Protein 8OFT (pdb70)

Organism: NCBI:txid46933

B-factor: mean 41.92, std 16.45, range [19.13, 120.32]

InterPro domains:
  IPR000931 Adenovirus fibre protein [PR00307] (8-18)
  IPR000931 Adenovirus fibre protein [PR00307] (24-36)
  IPR000931 Adenovirus fibre protein [PR00307] (58-72)
  IPR000931 Adenovirus fibre protein [PR00307] (106-116)
  IPR000931 Adenovirus fibre protein [PR00307] (188-199)
  IPR000931 Adenovirus fibre protein [PR00307] (206-220)
  IPR000931 Adenovirus fibre protein [PR00307] (285-297)
  IPR000939 Adenoviral fibre protein, repeat/shaft region [PF00608] (34-73)
  IPR000939 Adenoviral fibre protein, repeat/shaft region [PF00608] (80-117)
  IPR000978 Adenoviral fibre protein, knob [PF00541] (180-376)
  IPR008982 Adenovirus pIV-like, attachment domain [G3DSA:2.60.90.10] (175-376)
  IPR008982 Adenovirus pIV-like, attachment domain [SSF49835] (185-376)
  IPR009013 Attachment protein shaft domain superfamily [SSF51225] (46-117)

Structure (mmCIF, N/CA/C/O backbone):
data_8OFT
#
_entry.id   8OFT
#
_cell.length_a   66.946
_cell.length_b   93.648
_cell.length_c   94.840
_cell.angle_alpha   90.00
_cell.angle_beta   98.45
_cell.angle_gamma   90.00
#
_symmetry.space_group_name_H-M   'C 1 2 1'
#
loop_
_entity.id
_entity.type
_entity.pdbx_description
1 polymer Fiber
2 water water
#
loop_
_atom_site.group_PDB
_atom_site.id
_atom_site.type_symbol
_atom_site.label_atom_id
_atom_site.label_alt_id
_atom_site.label_comp_id
_atom_site.label_asym_id
_atom_site.label_entity_id
_atom_site.label_seq_id
_atom_site.pdbx_PDB_ins_code
_atom_site.Cartn_x
_atom_site.Cartn_y
_atom_site.Cartn_z
_atom_site.occupancy
_atom_site.B_iso_or_equiv
_atom_site.auth_seq_id
_atom_site.auth_comp_id
_atom_site.auth_asym_id
_atom_site.auth_atom_id
_atom_site.pdbx_PDB_model_num
ATOM 1 N N . HIS A 1 1 ? 21.723 0.379 -4.609 1.00 91.80 183 HIS A N 1
ATOM 2 C CA . HIS A 1 1 ? 20.700 1.417 -4.925 1.00 93.61 183 HIS A CA 1
ATOM 3 C C . HIS A 1 1 ? 21.073 2.728 -4.211 1.00 92.84 183 HIS A C 1
ATOM 4 O O . HIS A 1 1 ? 22.043 3.381 -4.674 1.00 97.59 183 HIS A O 1
ATOM 11 N N . ASP A 1 2 ? 20.389 3.065 -3.104 1.00 85.23 184 ASP A N 1
ATOM 12 C CA . ASP A 1 2 ? 20.256 4.461 -2.596 1.00 81.16 184 ASP A CA 1
ATOM 13 C C . ASP A 1 2 ? 19.032 4.541 -1.671 1.00 76.26 184 ASP A C 1
ATOM 14 O O . ASP A 1 2 ? 17.939 4.088 -2.090 1.00 75.38 184 ASP A O 1
ATOM 19 N N . ASP A 1 3 ? 19.210 5.101 -0.466 1.00 70.37 185 ASP A N 1
ATOM 20 C CA . ASP A 1 3 ? 18.241 4.989 0.656 1.00 64.48 185 ASP A CA 1
ATOM 21 C C . ASP A 1 3 ? 18.184 6.323 1.429 1.00 61.65 185 ASP A C 1
ATOM 22 O O . ASP A 1 3 ? 19.046 6.545 2.337 1.00 55.58 185 ASP A O 1
ATOM 27 N N . ARG A 1 4 ? 17.162 7.148 1.158 1.00 60.88 186 ARG A N 1
ATOM 28 C CA . ARG A 1 4 ? 16.986 8.483 1.810 1.00 59.89 186 ARG A CA 1
ATOM 29 C C . ARG A 1 4 ? 16.140 8.354 3.090 1.00 54.66 186 ARG A C 1
ATOM 30 O O . ARG A 1 4 ? 15.818 9.404 3.692 1.00 51.38 186 ARG A O 1
ATOM 38 N N . ARG A 1 5 ? 15.887 7.114 3.529 1.00 50.82 187 ARG A N 1
ATOM 39 C CA . ARG A 1 5 ? 15.211 6.778 4.805 1.00 49.21 187 ARG A CA 1
ATOM 40 C C . ARG A 1 5 ? 16.266 6.483 5.886 1.00 43.22 187 ARG A C 1
ATOM 41 O O . ARG A 1 5 ? 15.868 6.341 7.033 1.00 36.59 187 ARG A O 1
ATOM 49 N N . THR A 1 6 ? 17.556 6.422 5.510 1.00 41.15 188 THR A N 1
ATOM 50 C CA . THR A 1 6 ? 18.704 6.284 6.441 1.00 40.02 188 THR A CA 1
ATOM 51 C C . THR A 1 6 ? 19.742 7.389 6.215 1.00 37.77 188 THR A C 1
ATOM 52 O O . THR A 1 6 ? 20.335 7.449 5.116 1.00 38.99 188 THR A O 1
ATOM 56 N N . LEU A 1 7 ? 20.018 8.157 7.261 1.00 34.22 189 LEU A N 1
ATOM 57 C CA . LEU A 1 7 ? 21.131 9.121 7.337 1.00 34.74 189 LEU A CA 1
ATOM 58 C C . LEU A 1 7 ? 22.126 8.591 8.358 1.00 32.67 189 LEU A C 1
ATOM 59 O O . LEU A 1 7 ? 21.728 8.433 9.543 1.00 31.28 189 LEU A O 1
ATOM 64 N N . TRP A 1 8 ? 23.342 8.253 7.947 1.00 32.13 190 TRP A N 1
ATOM 65 C CA . TRP A 1 8 ? 24.283 7.583 8.880 1.00 31.38 190 TRP A CA 1
ATOM 66 C C . TRP A 1 8 ? 25.740 8.004 8.659 1.00 32.93 190 TRP A C 1
ATOM 67 O O . TRP A 1 8 ? 26.051 8.630 7.644 1.00 34.10 190 TRP A O 1
ATOM 78 N N . THR A 1 9 ? 26.582 7.744 9.650 1.00 33.28 191 THR A N 1
ATOM 79 C CA . THR A 1 9 ? 28.038 7.598 9.485 1.00 36.36 191 THR A CA 1
ATOM 80 C C . THR A 1 9 ? 28.081 6.457 8.498 1.00 38.75 191 THR A C 1
ATOM 81 O O . THR A 1 9 ? 27.043 6.116 8.022 1.00 47.27 191 THR A O 1
ATOM 85 N N . THR A 1 10 ? 29.078 5.682 8.379 1.00 39.60 192 THR A N 1
ATOM 86 C CA . THR A 1 10 ? 28.715 4.346 7.815 1.00 37.74 192 THR A CA 1
ATOM 87 C C . THR A 1 10 ? 28.486 3.440 9.020 1.00 34.72 192 THR A C 1
ATOM 88 O O . THR A 1 10 ? 28.636 3.917 10.146 1.00 31.68 192 THR A O 1
ATOM 92 N N . PRO A 1 11 ? 28.130 2.138 8.865 1.00 34.33 193 PRO A N 1
ATOM 93 C CA . PRO A 1 11 ? 28.135 1.213 10.012 1.00 33.18 193 PRO A CA 1
ATOM 94 C C . PRO A 1 11 ? 29.543 0.850 10.518 1.00 33.61 193 PRO A C 1
ATOM 95 O O . PRO A 1 11 ? 29.673 0.410 11.643 1.00 32.89 193 PRO A O 1
ATOM 99 N N . ASP A 1 12 ? 30.571 1.090 9.703 1.00 34.89 194 ASP A N 1
ATOM 100 C CA . ASP A 1 12 ? 31.977 0.751 10.040 1.00 36.86 194 ASP A CA 1
ATOM 101 C C . ASP A 1 12 ? 32.878 1.926 9.690 1.00 36.65 194 ASP A C 1
ATOM 102 O O . ASP A 1 12 ? 33.723 1.807 8.826 1.00 38.84 194 ASP A O 1
ATOM 107 N N . PRO A 1 13 ? 32.717 3.101 10.329 1.00 35.91 195 PRO A N 1
ATOM 108 C CA . PRO A 1 13 ? 33.399 4.316 9.880 1.00 36.73 195 PRO A CA 1
ATOM 109 C C . PRO A 1 13 ? 34.906 4.274 10.150 1.00 38.41 195 PRO A C 1
ATOM 110 O O . PRO A 1 13 ? 35.310 3.643 11.091 1.00 35.77 195 PRO A O 1
ATOM 114 N N . SER A 1 14 ? 35.673 4.958 9.297 1.00 41.63 196 SER A N 1
ATOM 115 C CA . SER A 1 14 ? 37.053 5.427 9.575 1.00 44.06 196 SER A CA 1
ATOM 116 C C . SER A 1 14 ? 36.986 6.477 10.659 1.00 42.87 196 SER A C 1
ATOM 117 O O . SER A 1 14 ? 35.919 7.024 10.907 1.00 42.64 196 SER A O 1
ATOM 120 N N . PRO A 1 15 ? 38.101 6.805 11.338 1.00 44.57 197 PRO A N 1
ATOM 121 C CA . PRO A 1 15 ? 38.042 7.817 12.390 1.00 43.44 197 PRO A CA 1
ATOM 122 C C . PRO A 1 15 ? 37.393 9.065 11.765 1.00 44.05 197 PRO A C 1
ATOM 123 O O . PRO A 1 15 ? 37.820 9.484 10.689 1.00 44.64 197 PRO A O 1
ATOM 127 N N . ASN A 1 16 ? 36.313 9.553 12.377 1.00 43.10 198 ASN A N 1
ATOM 128 C CA . ASN A 1 16 ? 35.370 10.517 11.745 1.00 43.64 198 ASN A CA 1
ATOM 129 C C . ASN A 1 16 ? 34.925 11.570 12.752 1.00 43.52 198 ASN A C 1
ATOM 130 O O . ASN A 1 16 ? 33.954 12.271 12.470 1.00 43.15 198 ASN A O 1
ATOM 135 N N . CYS A 1 17 ? 35.583 11.653 13.894 1.00 45.03 199 CYS A N 1
ATOM 136 C CA . CYS A 1 17 ? 35.087 12.415 15.056 1.00 44.89 199 CYS A CA 1
ATOM 137 C C . CYS A 1 17 ? 36.269 12.941 15.859 1.00 46.77 199 CYS A C 1
ATOM 138 O O . CYS A 1 17 ? 37.177 12.160 16.158 1.00 47.97 199 CYS A O 1
ATOM 141 N N . THR A 1 18 ? 36.240 14.240 16.159 1.00 49.17 200 THR A N 1
ATOM 142 C CA . THR A 1 18 ? 37.259 14.971 16.946 1.00 51.83 200 THR A CA 1
ATOM 143 C C . THR A 1 18 ? 36.684 15.253 18.344 1.00 51.96 200 THR A C 1
ATOM 144 O O . THR A 1 18 ? 35.753 16.059 18.444 1.00 51.10 200 THR A O 1
ATOM 148 N N . ILE A 1 19 ? 37.211 14.600 19.377 1.00 52.09 201 ILE A N 1
ATOM 149 C CA . ILE A 1 19 ? 36.923 14.933 20.800 1.00 53.79 201 ILE A CA 1
ATOM 150 C C . ILE A 1 19 ? 38.039 15.837 21.329 1.00 59.43 201 ILE A C 1
ATOM 151 O O . ILE A 1 19 ? 37.734 16.985 21.698 1.00 61.76 201 ILE A O 1
ATOM 156 N N . ASP A 1 20 ? 39.283 15.361 21.319 1.00 62.69 202 ASP A N 1
ATOM 157 C CA . ASP A 1 20 ? 40.450 16.176 21.749 1.00 68.03 202 ASP A CA 1
ATOM 158 C C . ASP A 1 20 ? 41.254 16.515 20.501 1.00 69.11 202 ASP A C 1
ATOM 159 O O . ASP A 1 20 ? 41.136 17.660 20.033 1.00 69.81 202 ASP A O 1
ATOM 164 N N . GLU A 1 21 ? 41.917 15.524 19.906 1.00 70.77 203 GLU A N 1
ATOM 165 C CA . GLU A 1 21 ? 42.746 15.722 18.685 1.00 73.20 203 GLU A CA 1
ATOM 166 C C . GLU A 1 21 ? 41.977 15.248 17.448 1.00 68.53 203 GLU A C 1
ATOM 167 O O . GLU A 1 21 ? 40.965 14.508 17.603 1.00 64.74 203 GLU A O 1
ATOM 173 N N . GLU A 1 22 ? 42.411 15.748 16.284 1.00 67.13 204 GLU A N 1
ATOM 174 C CA . GLU A 1 22 ? 41.860 15.472 14.933 1.00 65.56 204 GLU A CA 1
ATOM 175 C C . GLU A 1 22 ? 41.524 13.977 14.810 1.00 60.42 204 GLU A C 1
ATOM 176 O O . GLU A 1 22 ? 42.460 13.163 14.915 1.00 58.53 204 GLU A O 1
ATOM 182 N N . ARG A 1 23 ? 40.249 13.640 14.576 1.00 55.68 205 ARG A N 1
ATOM 183 C CA . ARG A 1 23 ? 39.815 12.273 14.181 1.00 53.28 205 ARG A CA 1
ATOM 184 C C . ARG A 1 23 ? 40.346 11.243 15.186 1.00 50.94 205 ARG A C 1
ATOM 185 O O . ARG A 1 23 ? 40.889 10.215 14.745 1.00 51.34 205 ARG A O 1
ATOM 193 N N . ASP A 1 24 ? 40.185 11.514 16.484 1.00 49.23 206 ASP A N 1
ATOM 194 C CA . ASP A 1 24 ? 40.667 10.618 17.568 1.00 48.63 206 ASP A CA 1
ATOM 195 C C . ASP A 1 24 ? 39.601 9.574 17.908 1.00 44.54 206 ASP A C 1
ATOM 196 O O . ASP A 1 24 ? 39.897 8.701 18.725 1.00 42.94 206 ASP A O 1
ATOM 201 N N . SER A 1 25 ? 38.416 9.644 17.295 1.00 43.33 207 SER A N 1
ATOM 202 C CA . SER A 1 25 ? 37.295 8.739 17.629 1.00 40.13 207 SER A CA 1
ATOM 203 C C . SER A 1 25 ? 36.528 8.294 16.385 1.00 39.02 207 SER A C 1
ATOM 204 O O . SER A 1 25 ? 36.585 8.969 15.335 1.00 41.77 207 SER A O 1
ATOM 207 N N . LYS A 1 26 ? 35.820 7.188 16.532 1.00 37.51 208 LYS A N 1
ATOM 208 C CA . LYS A 1 26 ? 34.865 6.659 15.539 1.00 36.16 208 LYS A CA 1
ATOM 209 C C . LYS A 1 26 ? 33.467 6.765 16.132 1.00 34.95 208 LYS A C 1
ATOM 210 O O . LYS A 1 26 ? 33.169 5.978 17.062 1.00 36.13 208 LYS A O 1
ATOM 216 N N . LEU A 1 27 ? 32.651 7.693 15.639 1.00 33.41 209 LEU A N 1
ATOM 217 C CA . LEU A 1 27 ? 31.219 7.747 16.022 1.00 31.34 209 LEU A CA 1
ATOM 218 C C . LEU A 1 27 ? 30.443 6.912 15.013 1.00 32.07 209 LEU A C 1
ATOM 219 O O . LEU A 1 27 ? 30.566 7.191 13.792 1.00 33.30 209 LEU A O 1
ATOM 224 N N . THR A 1 28 ? 29.736 5.877 15.477 1.00 32.01 210 THR A N 1
ATOM 225 C CA . THR A 1 28 ? 28.753 5.157 14.638 1.00 31.74 210 THR A CA 1
ATOM 226 C C . THR A 1 28 ? 27.369 5.657 15.020 1.00 31.82 210 THR A C 1
ATOM 227 O O . THR A 1 28 ? 26.906 5.366 16.158 1.00 31.95 210 THR A O 1
ATOM 231 N N . LEU A 1 29 ? 26.753 6.425 14.124 1.00 32.25 211 LEU A N 1
ATOM 232 C CA . LEU A 1 29 ? 25.413 7.005 14.340 1.00 29.42 211 LEU A CA 1
ATOM 233 C C . LEU A 1 29 ? 24.540 6.693 13.132 1.00 30.04 211 LEU A C 1
ATOM 234 O O . LEU A 1 29 ? 24.928 7.033 11.993 1.00 28.90 211 LEU A O 1
ATOM 239 N N . VAL A 1 30 ? 23.396 6.061 13.384 1.00 28.35 212 VAL A N 1
ATOM 240 C CA . VAL A 1 30 ? 22.411 5.716 12.347 1.00 29.39 212 VAL A CA 1
ATOM 241 C C . VAL A 1 30 ? 21.092 6.370 12.732 1.00 29.69 212 VAL A C 1
ATOM 242 O O . VAL A 1 30 ? 20.619 6.106 13.852 1.00 26.90 212 VAL A O 1
ATOM 246 N N . LEU A 1 31 ? 20.565 7.221 11.854 1.00 30.29 213 LEU A N 1
ATOM 247 C CA . LEU A 1 31 ? 19.206 7.799 11.969 1.00 30.98 213 LEU A CA 1
ATOM 248 C C . LEU A 1 31 ? 18.321 7.158 10.895 1.00 31.54 213 LEU A C 1
ATOM 249 O O . LEU A 1 31 ? 18.688 7.228 9.705 1.00 31.51 213 LEU A O 1
ATOM 254 N N . THR A 1 32 ? 17.266 6.451 11.293 1.00 30.54 214 THR A N 1
ATOM 255 C CA . THR A 1 32 ? 16.298 5.907 10.336 1.00 33.06 214 THR A CA 1
ATOM 256 C C . THR A 1 32 ? 14.941 6.550 10.577 1.00 32.98 214 THR A C 1
ATOM 257 O O . THR A 1 32 ? 14.452 6.629 11.750 1.00 31.78 214 THR A O 1
ATOM 261 N N . LYS A 1 33 ? 14.401 7.104 9.500 1.00 35.13 215 LYS A N 1
ATOM 262 C CA . LYS A 1 33 ? 13.094 7.785 9.520 1.00 36.77 215 LYS A CA 1
ATOM 263 C C . LYS A 1 33 ? 11.993 6.722 9.581 1.00 38.09 215 LYS A C 1
ATOM 264 O O . LYS A 1 33 ? 11.896 5.915 8.645 1.00 38.68 215 LYS A O 1
ATOM 270 N N A CYS A 1 34 ? 11.236 6.680 10.688 0.50 37.89 216 CYS A N 1
ATOM 271 N N B CYS A 1 34 ? 11.232 6.716 10.674 0.50 36.83 216 CYS A N 1
ATOM 272 C CA A CYS A 1 34 ? 9.912 5.994 10.801 0.50 40.07 216 CYS A CA 1
ATOM 273 C CA B CYS A 1 34 ? 9.930 6.019 10.818 0.50 38.19 216 CYS A CA 1
ATOM 274 C C A CYS A 1 34 ? 8.833 7.076 10.931 0.50 39.58 216 CYS A C 1
ATOM 275 C C B CYS A 1 34 ? 8.832 7.080 10.933 0.50 38.59 216 CYS A C 1
ATOM 276 O O A CYS A 1 34 ? 8.391 7.364 12.058 0.50 39.72 216 CYS A O 1
ATOM 277 O O B CYS A 1 34 ? 8.385 7.366 12.058 0.50 38.74 216 CYS A O 1
ATOM 282 N N . GLY A 1 35 ? 8.534 7.733 9.816 1.00 39.92 217 GLY A N 1
ATOM 283 C CA . GLY A 1 35 ? 7.564 8.833 9.717 1.00 40.87 217 GLY A CA 1
ATOM 284 C C . GLY A 1 35 ? 7.914 10.000 10.613 1.00 39.33 217 GLY A C 1
ATOM 285 O O . GLY A 1 35 ? 8.943 10.639 10.424 1.00 40.16 217 GLY A O 1
ATOM 286 N N . SER A 1 36 ? 7.054 10.281 11.572 1.00 39.64 218 SER A N 1
ATOM 287 C CA . SER A 1 36 ? 7.141 11.471 12.441 1.00 39.19 218 SER A CA 1
ATOM 288 C C . SER A 1 36 ? 8.230 11.273 13.517 1.00 34.66 218 SER A C 1
ATOM 289 O O . SER A 1 36 ? 8.528 12.250 14.211 1.00 35.41 218 SER A O 1
ATOM 292 N N . GLN A 1 37 ? 8.824 10.085 13.643 1.00 32.60 219 GLN A N 1
ATOM 293 C CA . GLN A 1 37 ? 9.978 9.855 14.569 1.00 31.22 219 GLN A CA 1
ATOM 294 C C . GLN A 1 37 ? 11.210 9.376 13.798 1.00 30.80 219 GLN A C 1
ATOM 295 O O . GLN A 1 37 ? 11.067 8.609 12.808 1.00 33.79 219 GLN A O 1
ATOM 301 N N . ILE A 1 38 ? 12.370 9.801 14.258 1.00 28.97 220 ILE A N 1
ATOM 302 C CA . ILE A 1 38 ? 13.688 9.232 13.896 1.00 28.73 220 ILE A CA 1
ATOM 303 C C . ILE A 1 38 ? 14.057 8.214 14.971 1.00 27.34 220 ILE A C 1
ATOM 304 O O . ILE A 1 38 ? 14.071 8.584 16.155 1.00 26.75 220 ILE A O 1
ATOM 309 N N . LEU A 1 39 ? 14.333 6.985 14.550 1.00 28.19 221 LEU A N 1
ATOM 310 C CA . LEU A 1 39 ? 14.958 5.920 15.362 1.00 26.64 221 LEU A CA 1
ATOM 311 C C . LEU A 1 39 ? 16.481 6.050 15.242 1.00 26.96 221 LEU A C 1
ATOM 312 O O . LEU A 1 39 ? 16.978 5.948 14.125 1.00 27.68 221 LEU A O 1
ATOM 317 N N . ALA A 1 40 ? 17.134 6.396 16.337 1.00 25.31 222 ALA A N 1
ATOM 318 C CA . ALA A 1 40 ? 18.553 6.740 16.404 1.00 27.86 222 ALA A CA 1
ATOM 319 C C . ALA A 1 40 ? 19.294 5.642 17.160 1.00 28.52 222 ALA A C 1
ATOM 320 O O . ALA A 1 40 ? 18.770 5.145 18.194 1.00 26.10 222 ALA A O 1
ATOM 322 N N . ASN A 1 41 ? 20.503 5.333 16.696 1.00 28.67 223 ASN A N 1
ATOM 323 C CA . ASN A 1 41 ? 21.384 4.324 17.318 1.00 26.55 223 ASN A CA 1
ATOM 324 C C . ASN A 1 41 ? 22.809 4.886 17.297 1.00 25.36 223 ASN A C 1
ATOM 325 O O . ASN A 1 41 ? 23.291 5.268 16.216 1.00 23.45 223 ASN A O 1
ATOM 330 N N . VAL A 1 42 ? 23.468 4.878 18.438 1.00 24.59 224 VAL A N 1
ATOM 331 C CA . VAL A 1 42 ? 24.762 5.562 18.592 1.00 26.57 224 VAL A CA 1
ATOM 332 C C . VAL A 1 42 ? 25.704 4.726 19.460 1.00 27.85 224 VAL A C 1
ATOM 333 O O . VAL A 1 42 ? 25.247 4.183 20.526 1.00 27.55 224 VAL A O 1
ATOM 337 N N . SER A 1 43 ? 26.977 4.697 19.044 1.00 26.39 225 SER A N 1
ATOM 338 C CA . SER A 1 43 ? 28.101 4.096 19.783 1.00 26.90 225 SER A CA 1
ATOM 339 C C . SER A 1 43 ? 29.336 4.919 19.454 1.00 26.79 225 SER A C 1
ATOM 340 O O . SER A 1 43 ? 29.356 5.573 18.376 1.00 25.76 225 SER A O 1
ATOM 343 N N . LEU A 1 44 ? 30.285 4.954 20.371 1.00 26.77 226 LEU A N 1
ATOM 344 C CA . LEU A 1 44 ? 31.495 5.787 20.248 1.00 27.90 226 LEU A CA 1
ATOM 345 C C . LEU A 1 44 ? 32.707 5.005 20.731 1.00 28.47 226 LEU A C 1
ATOM 346 O O . LEU A 1 44 ? 32.723 4.558 21.899 1.00 27.67 226 LEU A O 1
ATOM 351 N N . LEU A 1 45 ? 33.671 4.840 19.832 1.00 29.98 227 LEU A N 1
ATOM 352 C CA . LEU A 1 45 ? 34.992 4.272 20.125 1.00 31.52 227 LEU A CA 1
ATOM 353 C C . LEU A 1 45 ? 36.033 5.371 19.954 1.00 32.77 227 LEU A C 1
ATOM 354 O O . LEU A 1 45 ? 36.113 5.946 18.852 1.00 33.32 227 LEU A O 1
ATOM 359 N N . VAL A 1 46 ? 36.773 5.660 21.013 1.00 33.93 228 VAL A N 1
ATOM 360 C CA . VAL A 1 46 ? 37.922 6.611 20.973 1.00 35.40 228 VAL A CA 1
ATOM 361 C C . VAL A 1 46 ? 39.203 5.816 20.696 1.00 37.52 228 VAL A C 1
ATOM 362 O O . VAL A 1 46 ? 39.525 4.921 21.489 1.00 37.03 228 VAL A O 1
ATOM 366 N N . VAL A 1 47 ? 39.830 6.076 19.547 1.00 38.61 229 VAL A N 1
ATOM 367 C CA . VAL A 1 47 ? 40.911 5.234 18.984 1.00 42.81 229 VAL A CA 1
ATOM 368 C C . VAL A 1 47 ? 42.274 5.797 19.416 1.00 45.59 229 VAL A C 1
ATOM 369 O O . VAL A 1 47 ? 43.197 4.991 19.522 1.00 47.97 229 VAL A O 1
ATOM 373 N N . LYS A 1 48 ? 42.400 7.111 19.649 1.00 46.48 230 LYS A N 1
ATOM 374 C CA . LYS A 1 48 ? 43.689 7.703 20.095 1.00 50.11 230 LYS A CA 1
ATOM 375 C C . LYS A 1 48 ? 43.452 8.893 21.035 1.00 49.43 230 LYS A C 1
ATOM 376 O O . LYS A 1 48 ? 42.290 9.300 21.224 1.00 47.32 230 LYS A O 1
ATOM 382 N N . GLY A 1 49 ? 44.538 9.403 21.626 1.00 51.48 231 GLY A N 1
ATOM 383 C CA . GLY A 1 49 ? 44.512 10.518 22.580 1.00 51.22 231 GLY A CA 1
ATOM 384 C C . GLY A 1 49 ? 44.013 10.080 23.939 1.00 49.22 231 GLY A C 1
ATOM 385 O O . GLY A 1 49 ? 43.802 8.881 24.165 1.00 46.80 231 GLY A O 1
ATOM 386 N N . LYS A 1 50 ? 43.832 11.053 24.811 1.00 51.31 232 LYS A N 1
ATOM 387 C CA . LYS A 1 50 ? 43.556 10.916 26.263 1.00 52.27 232 LYS A CA 1
ATOM 388 C C . LYS A 1 50 ? 42.475 9.857 26.494 1.00 50.07 232 LYS A C 1
ATOM 389 O O . LYS A 1 50 ? 42.685 9.011 27.350 1.00 50.82 232 LYS A O 1
ATOM 395 N N . PHE A 1 51 ? 41.394 9.861 25.716 1.00 46.51 233 PHE A N 1
ATOM 396 C CA . PHE A 1 51 ? 40.191 9.056 26.002 1.00 43.28 233 PHE A CA 1
ATOM 397 C C . PHE A 1 51 ? 40.286 7.675 25.335 1.00 42.11 233 PHE A C 1
ATOM 398 O O . PHE A 1 51 ? 39.393 6.837 25.586 1.00 40.68 233 PHE A O 1
ATOM 406 N N . SER A 1 52 ? 41.358 7.400 24.581 1.00 41.70 234 SER A N 1
ATOM 407 C CA . SER A 1 52 ? 41.702 6.023 24.130 1.00 40.51 234 SER A CA 1
ATOM 408 C C . SER A 1 52 ? 42.268 5.215 25.308 1.00 40.54 234 SER A C 1
ATOM 409 O O . SER A 1 52 ? 42.309 3.994 25.211 1.00 38.29 234 SER A O 1
ATOM 412 N N . ASN A 1 53 ? 42.681 5.883 26.386 1.00 42.06 235 ASN A N 1
ATOM 413 C CA . ASN A 1 53 ? 43.229 5.210 27.589 1.00 44.64 235 ASN A CA 1
ATOM 414 C C . ASN A 1 53 ? 42.945 6.097 28.798 1.00 44.96 235 ASN A C 1
ATOM 415 O O . ASN A 1 53 ? 43.885 6.773 29.285 1.00 47.37 235 ASN A O 1
ATOM 420 N N . ILE A 1 54 ? 41.696 6.115 29.240 1.00 42.83 236 ILE A N 1
ATOM 4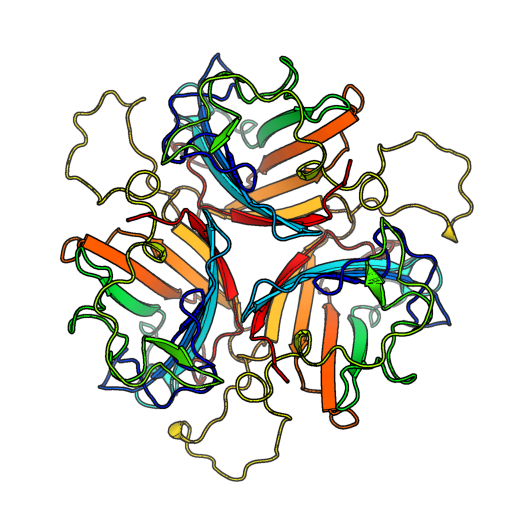21 C CA . ILE A 1 54 ? 41.266 6.944 30.387 1.00 43.47 236 ILE A CA 1
ATOM 422 C C . ILE A 1 54 ? 42.010 6.448 31.617 1.00 45.69 236 ILE A C 1
ATOM 423 O O . ILE A 1 54 ? 42.045 5.223 31.832 1.00 46.24 236 ILE A O 1
ATOM 428 N N . ASN A 1 55 ? 42.564 7.365 32.398 1.00 47.77 237 ASN A N 1
ATOM 429 C CA . ASN A 1 55 ? 43.149 7.045 33.721 1.00 50.39 237 ASN A CA 1
ATOM 430 C C . ASN A 1 55 ? 42.849 8.189 34.691 1.00 51.06 237 ASN A C 1
ATOM 431 O O . ASN A 1 55 ? 43.448 9.262 34.567 1.00 52.05 237 ASN A O 1
ATOM 436 N N . ASN A 1 56 ? 41.902 7.957 35.588 1.00 50.03 238 ASN A N 1
ATOM 437 C CA . ASN A 1 56 ? 41.403 8.968 36.542 1.00 50.72 238 ASN A CA 1
ATOM 438 C C . ASN A 1 56 ? 42.217 8.906 37.844 1.00 54.75 238 ASN A C 1
ATOM 439 O O . ASN A 1 56 ? 41.919 9.709 38.754 1.00 57.56 238 ASN A O 1
ATOM 444 N N . ASN A 1 57 ? 43.225 8.032 37.943 1.00 56.00 239 ASN A N 1
ATOM 445 C CA . ASN A 1 57 ? 44.272 8.152 38.997 1.00 59.22 239 ASN A CA 1
ATOM 446 C C . ASN A 1 57 ? 45.224 9.269 38.579 1.00 59.90 239 ASN A C 1
ATOM 447 O O . ASN A 1 57 ? 45.467 10.163 39.384 1.00 60.26 239 ASN A O 1
ATOM 452 N N . THR A 1 58 ? 45.678 9.246 37.326 1.00 58.93 240 THR A N 1
ATOM 453 C CA . THR A 1 58 ? 46.618 10.249 36.771 1.00 60.72 240 THR A CA 1
ATOM 454 C C . THR A 1 58 ? 45.844 11.515 36.393 1.00 58.58 240 THR A C 1
ATOM 455 O O . THR A 1 58 ? 46.360 12.573 36.627 1.00 60.63 240 THR A O 1
ATOM 459 N N . ASN A 1 59 ? 44.626 11.395 35.872 1.00 55.90 241 ASN A N 1
ATOM 460 C CA . ASN A 1 59 ? 43.824 12.543 35.354 1.00 55.10 241 ASN A CA 1
ATOM 461 C C . ASN A 1 59 ? 42.420 12.486 35.936 1.00 52.96 241 ASN A C 1
ATOM 462 O O . ASN A 1 59 ? 41.484 12.102 35.236 1.00 51.22 241 ASN A O 1
ATOM 467 N N . PRO A 1 60 ? 42.242 12.857 37.226 1.00 54.71 242 PRO A N 1
ATOM 468 C CA . PRO A 1 60 ? 40.945 12.744 37.893 1.00 53.55 242 PRO A CA 1
ATOM 469 C C . PRO A 1 60 ? 39.839 13.638 37.308 1.00 52.73 242 PRO A C 1
ATOM 470 O O . PRO A 1 60 ? 38.694 13.282 37.477 1.00 53.41 242 PRO A O 1
ATOM 474 N N . THR A 1 61 ? 40.174 14.676 36.539 1.00 53.92 243 THR A N 1
ATOM 475 C CA . THR A 1 61 ? 39.177 15.607 35.930 1.00 53.62 243 THR A CA 1
ATOM 476 C C . THR A 1 61 ? 38.700 15.103 34.563 1.00 51.38 243 THR A C 1
ATOM 477 O O . THR A 1 61 ? 37.773 15.710 34.044 1.00 49.03 243 THR A O 1
ATOM 481 N N . ASP A 1 62 ? 39.294 14.034 34.007 1.00 52.97 244 ASP A N 1
ATOM 482 C CA . ASP A 1 62 ? 38.920 13.491 32.667 1.00 51.20 244 ASP A CA 1
ATOM 483 C C . ASP A 1 62 ? 37.719 12.561 32.802 1.00 48.34 244 ASP A C 1
ATOM 484 O O . ASP A 1 62 ? 37.898 11.329 32.753 1.00 49.27 244 ASP A O 1
ATOM 489 N N . LYS A 1 63 ? 36.534 13.124 32.970 1.00 46.71 245 LYS A N 1
ATOM 490 C CA . LYS A 1 63 ? 35.321 12.331 33.259 1.00 44.04 245 LYS A CA 1
ATOM 491 C C . LYS A 1 63 ? 34.173 12.780 32.371 1.00 42.27 245 LYS A C 1
ATOM 492 O O . LYS A 1 63 ? 33.013 12.475 32.730 1.00 39.19 245 LYS A O 1
ATOM 498 N N . LYS A 1 64 ? 34.467 13.479 31.267 1.00 42.23 246 LYS A N 1
ATOM 499 C CA . LYS A 1 64 ? 33.413 13.935 30.317 1.00 41.68 246 LYS A CA 1
ATOM 500 C C . LYS A 1 64 ? 33.926 13.921 28.867 1.00 38.72 246 LYS A C 1
ATOM 501 O O . LYS A 1 64 ? 35.051 14.374 28.617 1.00 38.41 246 LYS A O 1
ATOM 507 N N . ILE A 1 65 ? 33.104 13.407 27.959 1.00 36.80 247 ILE A N 1
ATOM 508 C CA . ILE A 1 65 ? 33.292 13.506 26.484 1.00 37.02 247 ILE A CA 1
ATOM 509 C C . ILE A 1 65 ? 32.020 14.134 25.901 1.00 36.25 247 ILE A C 1
ATOM 510 O O . ILE A 1 65 ? 30.901 13.655 26.259 1.00 34.04 247 ILE A O 1
ATOM 515 N N . THR A 1 66 ? 32.153 15.151 25.046 1.00 36.80 248 THR A N 1
ATOM 516 C CA . THR A 1 66 ? 31.004 15.747 24.330 1.00 37.04 248 THR A CA 1
ATOM 517 C C . THR A 1 66 ? 31.232 15.610 22.824 1.00 36.24 248 THR A C 1
ATOM 518 O O . THR A 1 66 ? 32.233 16.080 22.345 1.00 35.43 248 THR A O 1
ATOM 522 N N . VAL A 1 67 ? 30.271 15.022 22.116 1.00 34.17 249 VAL A N 1
ATOM 523 C CA . VAL A 1 67 ? 30.220 14.997 20.630 1.00 34.42 249 VAL A CA 1
ATOM 524 C C . VAL A 1 67 ? 29.054 15.886 20.190 1.00 35.10 249 VAL A C 1
ATOM 525 O O . VAL A 1 67 ? 27.921 15.632 20.644 1.00 31.49 249 VAL A O 1
ATOM 529 N N . LYS A 1 68 ? 29.345 16.933 19.404 1.00 37.77 250 LYS A N 1
ATOM 530 C CA . LYS A 1 68 ? 28.339 17.926 18.952 1.00 38.30 250 LYS A CA 1
ATOM 531 C C . LYS A 1 68 ? 28.101 17.752 17.469 1.00 39.00 250 LYS A C 1
ATOM 532 O O . LYS A 1 68 ? 29.095 17.815 16.708 1.00 39.71 250 LYS A O 1
ATOM 538 N N . LEU A 1 69 ? 26.845 17.526 17.076 1.00 39.02 251 LEU A N 1
ATOM 539 C CA . LEU A 1 69 ? 26.391 17.688 15.676 1.00 39.26 251 LEU A CA 1
ATOM 540 C C . LEU A 1 69 ? 25.578 18.989 15.584 1.00 40.05 251 LEU A C 1
ATOM 541 O O . LEU A 1 69 ? 24.534 19.097 16.230 1.00 37.26 251 LEU A O 1
ATOM 546 N N . LEU A 1 70 ? 26.056 19.928 14.776 1.00 41.22 252 LEU A N 1
ATOM 547 C CA . LEU A 1 70 ? 25.358 21.184 14.455 1.00 43.09 252 LEU A CA 1
ATOM 548 C C . LEU A 1 70 ? 24.900 21.130 13.004 1.00 42.32 252 LEU A C 1
ATOM 549 O O . LEU A 1 70 ? 25.721 20.782 12.129 1.00 42.52 252 LEU A O 1
ATOM 554 N N . PHE A 1 71 ? 23.653 21.506 12.752 1.00 41.77 253 PHE A N 1
ATOM 555 C CA . PHE A 1 71 ? 23.057 21.527 11.395 1.00 42.31 253 PHE A CA 1
ATOM 556 C C . PHE A 1 71 ? 22.537 22.933 11.081 1.00 44.45 253 PHE A C 1
ATOM 557 O O . PHE A 1 71 ? 22.033 23.638 11.993 1.00 43.87 253 PHE A O 1
ATOM 565 N N . ASN A 1 72 ? 22.642 23.318 9.813 1.00 46.51 254 ASN A N 1
ATOM 566 C CA . ASN A 1 72 ? 22.042 24.557 9.259 1.00 49.27 254 ASN A CA 1
ATOM 567 C C . ASN A 1 72 ? 20.578 24.267 8.924 1.00 49.36 254 ASN A C 1
ATOM 568 O O . ASN A 1 72 ? 20.111 23.151 9.237 1.00 46.54 254 ASN A O 1
ATOM 573 N N . GLU A 1 73 ? 19.877 25.230 8.321 1.00 52.53 255 GLU A N 1
ATOM 574 C CA . GLU A 1 73 ? 18.400 25.180 8.166 1.00 53.20 255 GLU A CA 1
ATOM 575 C C . GLU A 1 73 ? 18.030 24.096 7.132 1.00 51.72 255 GLU A C 1
ATOM 576 O O . GLU A 1 73 ? 16.859 23.693 7.109 1.00 50.56 255 GLU A O 1
ATOM 582 N N . LYS A 1 74 ? 19.007 23.587 6.371 1.00 51.52 256 LYS A N 1
ATOM 583 C CA . LYS A 1 74 ? 18.800 22.495 5.385 1.00 51.32 256 LYS A CA 1
ATOM 584 C C . LYS A 1 74 ? 19.146 21.136 5.991 1.00 47.70 256 LYS A C 1
ATOM 585 O O . LYS A 1 74 ? 18.971 20.121 5.276 1.00 46.14 256 LYS A O 1
ATOM 591 N N . GLY A 1 75 ? 19.621 21.119 7.239 1.00 45.34 257 GLY A N 1
ATOM 592 C CA . GLY A 1 75 ? 20.000 19.890 7.946 1.00 43.15 257 GLY A CA 1
ATOM 593 C C . GLY A 1 75 ? 21.366 19.381 7.517 1.00 43.58 257 GLY A C 1
ATOM 594 O O . GLY A 1 75 ? 21.673 18.209 7.808 1.00 41.61 257 GLY A O 1
ATOM 595 N N . VAL A 1 76 ? 22.166 20.234 6.878 1.00 46.64 258 VAL A N 1
ATOM 596 C CA . VAL A 1 76 ? 23.573 19.941 6.501 1.00 47.68 258 VAL A CA 1
ATOM 597 C C . VAL A 1 76 ? 24.453 20.132 7.740 1.00 47.97 258 VAL A C 1
ATOM 598 O O . VAL A 1 76 ? 24.294 21.161 8.436 1.00 46.90 258 VAL A O 1
ATOM 602 N N . LEU A 1 77 ? 25.342 19.173 7.992 1.00 49.47 259 LEU A N 1
ATOM 603 C CA . LEU A 1 77 ? 26.298 19.183 9.127 1.00 50.79 259 LEU A CA 1
ATOM 604 C C . LEU A 1 77 ? 27.263 20.365 8.969 1.00 54.17 259 LEU A C 1
ATOM 605 O O . LEU A 1 77 ? 27.875 20.484 7.875 1.00 56.94 259 LEU A O 1
ATOM 610 N N . MET A 1 78 ? 27.395 21.208 9.998 1.00 53.87 260 MET A N 1
ATOM 611 C CA . MET A 1 78 ? 28.291 22.401 9.974 1.00 56.61 260 MET A CA 1
ATOM 612 C C . MET A 1 78 ? 29.693 21.967 10.414 1.00 55.72 260 MET A C 1
ATOM 613 O O . MET A 1 78 ? 29.798 20.952 11.101 1.00 50.92 260 MET A O 1
ATOM 618 N N . ASP A 1 79 ? 30.732 22.655 9.940 1.00 60.27 261 ASP A N 1
ATOM 619 C CA . ASP A 1 79 ? 32.157 22.229 10.077 1.00 62.20 261 ASP A CA 1
ATOM 620 C C . ASP A 1 79 ? 32.573 22.287 11.551 1.00 60.74 261 ASP A C 1
ATOM 621 O O . ASP A 1 79 ? 33.515 21.590 11.926 1.00 60.42 261 ASP A O 1
ATOM 626 N N . SER A 1 80 ? 31.882 23.079 12.364 1.00 60.54 262 SER A N 1
ATOM 627 C CA . SER A 1 80 ? 32.111 23.178 13.835 1.00 58.41 262 SER A CA 1
ATOM 628 C C . SER A 1 80 ? 31.601 21.911 14.553 1.00 53.13 262 SER A C 1
ATOM 629 O O . SER A 1 80 ? 31.904 21.749 15.727 1.00 51.45 262 SER A O 1
ATOM 632 N N . SER A 1 81 ? 30.875 21.021 13.878 1.00 48.07 263 SER A N 1
ATOM 633 C CA . SER A 1 81 ? 30.482 19.706 14.436 1.00 44.27 263 SER A CA 1
ATOM 634 C C . SER A 1 81 ? 31.730 18.887 14.766 1.00 43.15 263 SER A C 1
ATOM 635 O O . SER A 1 81 ? 32.724 19.052 14.095 1.00 43.08 263 SER A O 1
ATOM 638 N N . SER A 1 82 ? 31.630 18.042 15.804 1.00 39.68 264 SER A N 1
ATOM 639 C CA . SER A 1 82 ? 32.637 17.027 16.200 1.00 38.71 264 SER A CA 1
ATOM 640 C C . SER A 1 82 ? 32.806 16.019 15.060 1.00 38.69 264 SER A C 1
ATOM 641 O O . SER A 1 82 ? 33.954 15.633 14.763 1.00 39.80 264 SER A O 1
ATOM 644 N N . LEU A 1 83 ? 31.696 15.632 14.443 1.00 36.79 265 LEU A N 1
ATOM 645 C CA . LEU A 1 83 ? 31.640 14.656 13.339 1.00 37.35 265 LEU A CA 1
ATOM 646 C C . LEU A 1 83 ? 32.102 15.297 12.019 1.00 40.01 265 LEU A C 1
ATOM 647 O O . LEU A 1 83 ? 31.703 16.419 11.723 1.00 41.22 265 LEU A O 1
ATOM 652 N N . LYS A 1 84 ? 32.882 14.567 11.245 1.00 42.39 266 LYS A N 1
ATOM 653 C CA . LYS A 1 84 ? 33.389 14.976 9.904 1.00 46.69 266 LYS A CA 1
ATOM 654 C C . LYS A 1 84 ? 32.358 14.617 8.825 1.00 47.24 266 LYS A C 1
ATOM 655 O O . LYS A 1 84 ? 31.633 13.622 8.986 1.00 43.84 266 LYS A O 1
ATOM 661 N N . LYS A 1 85 ? 32.345 15.381 7.736 1.00 49.53 267 LYS A N 1
ATOM 662 C CA . LYS A 1 85 ? 31.206 15.447 6.788 1.00 50.67 267 LYS A CA 1
ATOM 663 C C . LYS A 1 85 ? 31.307 14.358 5.720 1.00 48.48 267 LYS A C 1
ATOM 664 O O . LYS A 1 85 ? 30.275 13.989 5.213 1.00 46.61 267 LYS A O 1
ATOM 670 N N . GLU A 1 86 ? 32.514 13.890 5.390 1.00 50.05 268 GLU A N 1
ATOM 671 C CA . GLU A 1 86 ? 32.778 13.068 4.171 1.00 50.74 268 GLU A CA 1
ATOM 672 C C . GLU A 1 86 ? 31.846 11.847 4.128 1.00 48.21 268 GLU A C 1
ATOM 673 O O . GLU A 1 86 ? 31.359 11.533 3.047 1.00 47.05 268 GLU A O 1
ATOM 679 N N . TYR A 1 87 ? 31.619 11.178 5.268 1.00 45.63 269 TYR A N 1
ATOM 680 C CA . TYR A 1 87 ? 30.819 9.930 5.334 1.00 45.34 269 TYR A CA 1
ATOM 681 C C . TYR A 1 87 ? 29.651 10.087 6.306 1.00 42.80 269 TYR A C 1
ATOM 682 O O . TYR A 1 87 ? 29.208 9.082 6.854 1.00 42.39 269 TYR A O 1
ATOM 691 N N . TRP A 1 88 ? 29.144 11.309 6.450 1.00 41.21 270 TRP A N 1
ATOM 692 C CA . TRP A 1 88 ? 27.817 11.578 7.041 1.00 39.75 270 TRP A CA 1
ATOM 693 C C . TRP A 1 88 ? 26.842 11.849 5.902 1.00 40.13 270 TRP A C 1
ATOM 694 O O . TRP A 1 88 ? 26.867 12.962 5.368 1.00 40.50 270 TRP A O 1
ATOM 705 N N . ASN A 1 89 ? 26.033 10.864 5.537 1.00 38.69 271 ASN A N 1
ATOM 706 C CA . ASN A 1 89 ? 25.214 10.949 4.309 1.00 39.92 271 ASN A CA 1
ATOM 707 C C . ASN A 1 89 ? 24.135 9.876 4.349 1.00 38.48 271 ASN A C 1
ATOM 708 O O . ASN A 1 89 ? 24.191 8.990 5.239 1.00 35.77 271 ASN A O 1
ATOM 713 N N . TYR A 1 90 ? 23.228 9.970 3.401 1.00 39.93 272 TYR A N 1
ATOM 714 C CA . TYR A 1 90 ? 22.226 8.946 3.066 1.00 41.51 272 TYR A CA 1
ATOM 715 C C . TYR A 1 90 ? 22.934 7.637 2.740 1.00 42.78 272 TYR A C 1
ATOM 716 O O . TYR A 1 90 ? 24.033 7.668 2.190 1.00 43.62 272 TYR A O 1
ATOM 725 N N . ARG A 1 91 ? 22.257 6.535 3.034 1.00 42.82 273 ARG A N 1
ATOM 726 C CA . ARG A 1 91 ? 22.752 5.156 2.856 1.00 44.69 273 ARG A CA 1
ATOM 727 C C . ARG A 1 91 ? 22.760 4.798 1.372 1.00 47.42 273 ARG A C 1
ATOM 728 O O . ARG A 1 91 ? 21.761 5.033 0.682 1.00 49.53 273 ARG A O 1
ATOM 736 N N . ASN A 1 92 ? 23.873 4.243 0.910 1.00 48.83 274 ASN A N 1
ATOM 737 C CA . ASN A 1 92 ? 23.956 3.385 -0.297 1.00 51.91 274 ASN A CA 1
ATOM 738 C C . ASN A 1 92 ? 24.708 2.108 0.107 1.00 52.15 274 ASN A C 1
ATOM 739 O O . ASN A 1 92 ? 25.949 2.187 0.360 1.00 49.61 274 ASN A O 1
ATOM 744 N N . ASP A 1 93 ? 23.982 0.988 0.234 1.00 54.28 275 ASP A N 1
ATOM 745 C CA . ASP A 1 93 ? 24.511 -0.318 0.721 1.00 55.46 275 ASP A CA 1
ATOM 746 C C . ASP A 1 93 ? 25.067 -0.119 2.147 1.00 52.61 275 ASP A C 1
ATOM 747 O O . ASP A 1 93 ? 24.299 0.338 2.991 1.00 50.57 275 ASP A O 1
ATOM 752 N N . ASN A 1 94 ? 26.342 -0.451 2.407 1.00 52.55 276 ASN A N 1
ATOM 753 C CA . ASN A 1 94 ? 27.021 -0.205 3.713 1.00 50.18 276 ASN A CA 1
ATOM 754 C C . ASN A 1 94 ? 27.874 1.069 3.659 1.00 48.79 276 ASN A C 1
ATOM 755 O O . ASN A 1 94 ? 28.714 1.255 4.559 1.00 48.66 276 ASN A O 1
ATOM 760 N N . SER A 1 95 ? 27.651 1.932 2.679 1.00 49.88 277 SER A N 1
ATOM 761 C CA . SER A 1 95 ? 28.398 3.204 2.510 1.00 50.80 277 SER A CA 1
ATOM 762 C C . SER A 1 95 ? 27.425 4.383 2.412 1.00 49.87 277 SER A C 1
ATOM 763 O O . SER A 1 95 ? 26.336 4.293 2.988 1.00 47.04 277 SER A O 1
ATOM 766 N N . THR A 1 96 ? 27.813 5.437 1.684 1.00 51.71 278 THR A N 1
ATOM 767 C CA . THR A 1 96 ? 27.023 6.683 1.525 1.00 51.70 278 THR A CA 1
ATOM 768 C C . THR A 1 96 ? 26.785 6.929 0.034 1.00 52.44 278 THR A C 1
ATOM 769 O O . THR A 1 96 ? 27.529 6.390 -0.784 1.00 53.87 278 THR A O 1
ATOM 773 N N . VAL A 1 97 ? 25.745 7.689 -0.298 1.00 53.05 279 VAL A N 1
ATOM 774 C CA . VAL A 1 97 ? 25.441 8.147 -1.687 1.00 56.43 279 VAL A CA 1
ATOM 775 C C . VAL A 1 97 ? 26.681 8.899 -2.213 1.00 57.95 279 VAL A C 1
ATOM 776 O O . VAL A 1 97 ? 27.364 9.559 -1.389 1.00 55.32 279 VAL A O 1
ATOM 780 N N . SER A 1 98 ? 26.999 8.757 -3.507 1.00 61.52 280 SER A N 1
ATOM 781 C CA . SER A 1 98 ? 28.151 9.415 -4.180 1.00 64.69 280 SER A CA 1
ATOM 782 C C . SER A 1 98 ? 28.319 10.823 -3.607 1.00 64.72 280 SER A C 1
ATOM 783 O O . SER A 1 98 ? 29.297 11.045 -2.872 1.00 65.35 280 SER A O 1
ATOM 786 N N . GLN A 1 99 ? 27.313 11.677 -3.834 1.00 64.33 281 GLN A N 1
ATOM 787 C CA . GLN A 1 99 ? 27.354 13.145 -3.640 1.00 63.64 281 GLN A CA 1
ATOM 788 C C . GLN A 1 99 ? 26.799 13.547 -2.268 1.00 58.32 281 GLN A C 1
ATOM 789 O O . GLN A 1 99 ? 25.866 12.893 -1.803 1.00 54.79 281 GLN A O 1
ATOM 795 N N . ALA A 1 100 ? 27.402 14.559 -1.637 1.00 56.41 282 ALA A N 1
ATOM 796 C CA . ALA A 1 100 ? 26.960 15.142 -0.352 1.00 53.19 282 ALA A CA 1
ATOM 797 C C . ALA A 1 100 ? 25.483 15.526 -0.482 1.00 52.81 282 ALA A C 1
ATOM 798 O O . ALA A 1 100 ? 25.079 15.948 -1.577 1.00 55.33 282 ALA A O 1
ATOM 800 N N . TYR A 1 101 ? 24.686 15.302 0.555 1.00 50.26 283 TYR A N 1
ATOM 801 C CA . TYR A 1 101 ? 23.240 15.625 0.529 1.00 50.10 283 TYR A CA 1
ATOM 802 C C . TYR A 1 101 ? 23.054 17.146 0.603 1.00 51.19 283 TYR A C 1
ATOM 803 O O . TYR A 1 101 ? 23.877 17.822 1.215 1.00 50.44 283 TYR A O 1
ATOM 812 N N . ASP A 1 102 ? 21.993 17.638 -0.032 1.00 52.86 284 ASP A N 1
ATOM 813 C CA . ASP A 1 102 ? 21.563 19.061 -0.029 1.00 55.20 284 ASP A CA 1
ATOM 814 C C . ASP A 1 102 ? 20.634 19.317 1.149 1.00 51.74 284 ASP A C 1
ATOM 815 O O . ASP A 1 102 ? 20.564 20.447 1.584 1.00 52.94 284 ASP A O 1
ATOM 820 N N . ASN A 1 103 ? 19.843 18.319 1.521 1.00 50.06 285 ASN A N 1
ATOM 821 C CA . ASN A 1 103 ? 18.696 18.483 2.450 1.00 48.07 285 ASN A CA 1
ATOM 822 C C . ASN A 1 103 ? 18.489 17.228 3.306 1.00 45.38 285 ASN A C 1
ATOM 823 O O . ASN A 1 103 ? 18.350 16.133 2.742 1.00 45.81 285 ASN A O 1
ATOM 828 N N . ALA A 1 104 ? 18.420 17.404 4.627 1.00 44.55 286 ALA A N 1
ATOM 829 C CA . ALA A 1 104 ? 18.065 16.349 5.598 1.00 42.00 286 ALA A CA 1
ATOM 830 C C . ALA A 1 104 ? 17.126 16.922 6.668 1.00 41.64 286 ALA A C 1
ATOM 831 O O . ALA A 1 104 ? 17.099 16.381 7.781 1.00 39.08 286 ALA A O 1
ATOM 833 N N . VAL A 1 105 ? 16.332 17.936 6.314 1.00 44.50 287 VAL A N 1
ATOM 834 C CA . VAL A 1 105 ? 15.358 18.586 7.239 1.00 44.26 287 VAL A CA 1
ATOM 835 C C . VAL A 1 105 ? 14.459 17.510 7.858 1.00 41.94 287 VAL A C 1
ATOM 836 O O . VAL A 1 105 ? 14.192 17.552 9.066 1.00 40.38 287 VAL A O 1
ATOM 840 N N . PRO A 1 106 ? 13.962 16.511 7.084 1.00 41.09 288 PRO A N 1
ATOM 841 C CA . PRO A 1 106 ? 13.108 15.473 7.657 1.00 39.34 288 PRO A CA 1
ATOM 842 C C . PRO A 1 106 ? 13.782 14.587 8.715 1.00 37.71 288 PRO A C 1
ATOM 843 O O . PRO A 1 106 ? 13.074 13.783 9.330 1.00 36.65 288 PRO A O 1
ATOM 847 N N . PHE A 1 107 ? 15.100 14.725 8.931 1.00 36.84 289 PHE A N 1
ATOM 848 C CA . PHE A 1 107 ? 15.836 14.003 10.003 1.00 34.13 289 PHE A CA 1
ATOM 849 C C . PHE A 1 107 ? 16.176 14.934 11.164 1.00 33.30 289 PHE A C 1
ATOM 850 O O . PHE A 1 107 ? 16.826 14.473 12.137 1.00 31.65 289 PHE A O 1
ATOM 858 N N . MET A 1 108 ? 15.832 16.213 11.076 1.00 34.00 290 MET A N 1
ATOM 859 C CA . MET A 1 108 ? 16.212 17.179 12.135 1.00 33.02 290 MET A CA 1
ATOM 860 C C . MET A 1 108 ? 15.249 17.053 13.309 1.00 30.78 290 MET A C 1
ATOM 861 O O . MET A 1 108 ? 14.105 16.669 13.127 1.00 29.84 290 MET A O 1
ATOM 866 N N . PRO A 1 109 ? 15.693 17.342 14.555 1.00 29.58 291 PRO A N 1
ATOM 867 C CA . PRO A 1 109 ? 14.782 17.384 15.694 1.00 28.75 291 PRO A CA 1
ATOM 868 C C . PRO A 1 109 ? 13.707 18.461 15.479 1.00 30.98 291 PRO A C 1
ATOM 869 O O . PRO A 1 109 ? 14.038 19.617 15.133 1.00 32.67 291 PRO A O 1
ATOM 873 N N . ASN A 1 110 ? 12.443 18.062 15.650 1.00 31.33 292 ASN A N 1
ATOM 874 C CA . ASN A 1 110 ? 11.254 18.916 15.446 1.00 32.80 292 ASN A CA 1
ATOM 875 C C . ASN A 1 110 ? 11.400 20.204 16.281 1.00 33.86 292 ASN A C 1
ATOM 876 O O . ASN A 1 110 ? 11.685 20.106 17.498 1.00 33.95 292 ASN A O 1
ATOM 881 N N . ILE A 1 111 ? 11.259 21.367 15.645 1.00 35.37 293 ILE A N 1
ATOM 882 C CA . ILE A 1 111 ? 11.593 22.702 16.219 1.00 37.34 293 ILE A CA 1
ATOM 883 C C . ILE A 1 111 ? 10.432 23.147 17.119 1.00 38.24 293 ILE A C 1
ATOM 884 O O . ILE A 1 111 ? 10.628 24.077 17.920 1.00 40.10 293 ILE A O 1
ATOM 889 N N . LYS A 1 112 ? 9.255 22.522 16.988 1.00 39.41 294 LYS A N 1
ATOM 890 C CA . LYS A 1 112 ? 8.100 22.785 17.893 1.00 40.92 294 LYS A CA 1
ATOM 891 C C . LYS A 1 112 ? 8.280 21.996 19.180 1.00 37.72 294 LYS A C 1
ATOM 892 O O . LYS A 1 112 ? 7.956 22.532 20.242 1.00 37.29 294 LYS A O 1
ATOM 898 N N . ALA A 1 113 ? 8.677 20.734 19.060 1.00 35.36 295 ALA A N 1
ATOM 899 C CA . ALA A 1 113 ? 8.979 19.846 20.197 1.00 34.25 295 ALA A CA 1
ATOM 900 C C . ALA A 1 113 ? 10.218 20.357 20.948 1.00 33.57 295 ALA A C 1
ATOM 901 O O . ALA A 1 113 ? 10.200 20.334 22.175 1.00 32.46 295 ALA A O 1
ATOM 903 N N . TYR A 1 114 ? 11.248 20.771 20.208 1.00 33.52 296 TYR A N 1
ATOM 904 C CA . TYR A 1 114 ? 12.587 21.147 20.736 1.00 33.46 296 TYR A CA 1
ATOM 905 C C . TYR A 1 114 ? 12.986 22.504 20.158 1.00 36.30 296 TYR A C 1
ATOM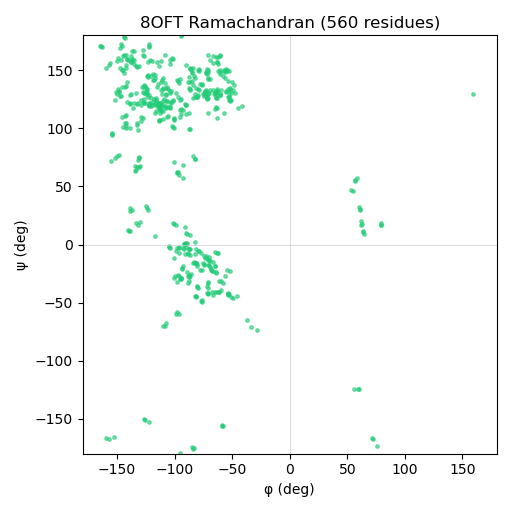 906 O O . TYR A 1 114 ? 13.929 22.607 19.365 1.00 36.05 296 TYR A O 1
ATOM 915 N N . PRO A 1 115 ? 12.276 23.583 20.547 1.00 38.98 297 PRO A N 1
ATOM 916 C CA . PRO A 1 115 ? 12.600 24.928 20.070 1.00 43.11 297 PRO A CA 1
ATOM 917 C C . PRO A 1 115 ? 14.005 25.315 20.528 1.00 44.53 297 PRO A C 1
ATOM 918 O O . PRO A 1 115 ? 14.490 24.757 21.504 1.00 42.57 297 PRO A O 1
ATOM 922 N N . LYS A 1 116 ? 14.643 26.225 19.810 1.00 48.95 298 LYS A N 1
ATOM 923 C CA . LYS A 1 116 ? 15.950 26.765 20.239 1.00 52.16 298 LYS A CA 1
ATOM 924 C C . LYS A 1 116 ? 15.705 27.503 21.541 1.00 53.04 298 LYS A C 1
ATOM 925 O O . LYS A 1 116 ? 14.751 28.254 21.655 1.00 53.61 298 LYS A O 1
ATOM 931 N N . PRO A 1 117 ? 16.515 27.232 22.578 1.00 55.55 299 PRO A N 1
ATOM 932 C CA . PRO A 1 117 ? 16.400 27.948 23.846 1.00 58.40 299 PRO A CA 1
ATOM 933 C C . PRO A 1 117 ? 16.429 29.471 23.625 1.00 62.49 299 PRO A C 1
ATOM 934 O O . PRO A 1 117 ? 17.225 29.931 22.832 1.00 62.10 299 PRO A O 1
ATOM 938 N N . THR A 1 118 ? 15.515 30.195 24.268 1.00 67.16 300 THR A N 1
ATOM 939 C CA . THR A 1 118 ? 15.454 31.674 24.260 1.00 72.97 300 THR A CA 1
ATOM 940 C C . THR A 1 118 ? 15.757 32.170 25.669 1.00 77.87 300 THR A C 1
ATOM 941 O O . THR A 1 118 ? 15.539 31.401 26.631 1.00 74.41 300 THR A O 1
ATOM 945 N N . THR A 1 119 ? 16.272 33.396 25.768 1.00 86.07 301 THR A N 1
ATOM 946 C CA . THR A 1 119 ? 16.598 34.075 27.044 1.00 91.16 301 THR A CA 1
ATOM 947 C C . THR A 1 119 ? 15.410 34.964 27.413 1.00 94.39 301 THR A C 1
ATOM 948 O O . THR A 1 119 ? 15.610 36.189 27.536 1.00 97.86 301 THR A O 1
ATOM 952 N N . ASP A 1 120 ? 14.224 34.371 27.593 1.00 95.21 302 ASP A N 1
ATOM 953 C CA . ASP A 1 120 ? 12.969 35.141 27.797 1.00 100.97 302 ASP A CA 1
ATOM 954 C C . ASP A 1 120 ? 12.691 35.269 29.295 1.00 104.55 302 ASP A C 1
ATOM 955 O O . ASP A 1 120 ? 12.308 34.267 29.919 1.00 103.89 302 ASP A O 1
ATOM 960 N N . THR A 1 121 ? 12.838 36.489 29.815 1.00 112.23 303 THR A N 1
ATOM 961 C CA . THR A 1 121 ? 12.483 36.890 31.204 1.00 115.35 303 THR A CA 1
ATOM 962 C C . THR A 1 121 ? 11.000 37.295 31.223 1.00 117.74 303 THR A C 1
ATOM 963 O O . THR A 1 121 ? 10.491 37.575 32.319 1.00 119.01 303 THR A O 1
ATOM 967 N N . SER A 1 122 ? 10.339 37.301 30.050 1.00 117.53 304 SER A N 1
ATOM 968 C CA . SER A 1 122 ? 8.865 37.159 29.914 1.00 115.57 304 SER A CA 1
ATOM 969 C C . SER A 1 122 ? 8.505 35.711 30.263 1.00 109.88 304 SER A C 1
ATOM 970 O O . SER A 1 122 ? 8.980 34.784 29.559 1.00 105.22 304 SER A O 1
ATOM 973 N N . ALA A 1 123 ? 7.786 35.534 31.368 1.00 106.50 305 ALA A N 1
ATOM 974 C CA . ALA A 1 123 ? 7.656 34.253 32.092 1.00 100.08 305 ALA A CA 1
ATOM 975 C C . ALA A 1 123 ? 6.341 34.246 32.876 1.00 99.23 305 ALA A C 1
ATOM 976 O O . ALA A 1 123 ? 6.405 34.344 34.127 1.00 101.55 305 ALA A O 1
ATOM 978 N N . LYS A 1 124 ? 5.198 34.127 32.176 1.00 95.00 306 LYS A N 1
ATOM 979 C CA . LYS A 1 124 ? 3.920 33.614 32.761 1.00 91.45 306 LYS A CA 1
ATOM 980 C C . LYS A 1 124 ? 4.156 32.164 33.192 1.00 85.74 306 LYS A C 1
ATOM 981 O O . LYS A 1 124 ? 4.305 31.295 32.335 1.00 80.73 306 LYS A O 1
ATOM 987 N N . PRO A 1 125 ? 4.214 31.869 34.520 1.00 82.99 307 PRO A N 1
ATOM 988 C CA . PRO A 1 125 ? 4.893 30.657 35.003 1.00 78.75 307 PRO A CA 1
ATOM 989 C C . PRO A 1 125 ? 4.352 29.358 34.370 1.00 74.50 307 PRO A C 1
ATOM 990 O O . PRO A 1 125 ? 5.099 28.393 34.248 1.00 71.78 307 PRO A O 1
ATOM 994 N N . GLU A 1 126 ? 3.077 29.384 33.964 1.00 73.37 308 GLU A N 1
ATOM 995 C CA . GLU A 1 126 ? 2.332 28.244 33.372 1.00 71.65 308 GLU A CA 1
ATOM 996 C C . GLU A 1 126 ? 2.731 28.068 31.900 1.00 68.43 308 GLU A C 1
ATOM 997 O O . GLU A 1 126 ? 2.469 26.980 31.366 1.00 66.02 308 GLU A O 1
ATOM 1003 N N . ASP A 1 127 ? 3.254 29.133 31.264 1.00 68.94 309 ASP A N 1
ATOM 1004 C CA . ASP A 1 127 ? 3.693 29.159 29.835 1.00 67.79 309 ASP A CA 1
ATOM 1005 C C . ASP A 1 127 ? 5.185 28.822 29.767 1.00 63.04 309 ASP A C 1
ATOM 1006 O O . ASP A 1 127 ? 5.737 28.796 28.640 1.00 60.53 309 ASP A O 1
ATOM 1011 N N . LYS A 1 128 ? 5.826 28.632 30.925 1.00 61.15 310 LYS A N 1
ATOM 1012 C CA . LYS A 1 128 ? 7.226 28.159 31.015 1.00 59.66 310 LYS A CA 1
ATOM 1013 C C . LYS A 1 128 ? 7.371 26.897 30.155 1.00 54.81 310 LYS A C 1
ATOM 1014 O O . LYS A 1 128 ? 6.500 26.025 30.255 1.00 52.37 310 LYS A O 1
ATOM 1020 N N . LYS A 1 129 ? 8.397 26.869 29.306 1.00 51.47 311 LYS A N 1
ATOM 1021 C CA . LYS A 1 129 ? 8.682 25.794 28.346 1.00 48.38 311 LYS A CA 1
ATOM 1022 C C . LYS A 1 129 ? 9.486 24.703 29.062 1.00 44.32 311 LYS A C 1
ATOM 1023 O O . LYS A 1 129 ? 10.298 25.022 29.925 1.00 43.06 311 LYS A O 1
ATOM 1029 N N . SER A 1 130 ? 9.293 23.450 28.672 1.00 40.51 312 SER A N 1
ATOM 1030 C CA . SER A 1 130 ? 10.068 22.311 29.199 1.00 37.01 312 SER A CA 1
ATOM 1031 C C . SER A 1 130 ? 11.562 22.581 29.031 1.00 36.26 312 SER A C 1
ATOM 1032 O O . SER A 1 130 ? 11.976 22.953 27.944 1.00 36.41 312 SER A O 1
ATOM 1035 N N . ALA A 1 131 ? 12.336 22.330 30.066 1.00 36.08 313 ALA A N 1
ATOM 1036 C CA . ALA A 1 131 ? 13.814 22.222 30.025 1.00 35.58 313 ALA A CA 1
ATOM 1037 C C . ALA A 1 131 ? 14.234 20.791 29.680 1.00 33.22 313 ALA A C 1
ATOM 1038 O O . ALA A 1 131 ? 15.321 20.633 29.114 1.00 35.27 313 ALA A O 1
ATOM 1040 N N . ALA A 1 132 ? 13.426 19.781 30.008 1.00 31.26 314 ALA A N 1
ATOM 1041 C CA . ALA A 1 132 ? 13.856 18.352 30.021 1.00 28.34 314 ALA A CA 1
ATOM 1042 C C . ALA A 1 132 ? 13.536 17.644 28.692 1.00 27.07 314 ALA A C 1
ATOM 1043 O O . ALA A 1 132 ? 14.150 16.634 28.396 1.00 25.29 314 ALA A O 1
ATOM 1045 N N . LYS A 1 133 ? 12.494 18.073 27.998 1.00 28.42 315 LYS A N 1
ATOM 1046 C CA . LYS A 1 133 ? 11.878 17.359 26.851 1.00 27.88 315 LYS A CA 1
ATOM 1047 C C . LYS A 1 133 ? 12.938 17.123 25.749 1.00 26.46 315 LYS A C 1
ATOM 1048 O O . LYS A 1 133 ? 12.919 16.054 25.104 1.00 24.98 315 LYS A O 1
ATOM 1054 N N . ARG A 1 134 ? 13.885 18.038 25.605 1.00 26.98 316 ARG A N 1
ATOM 1055 C CA . ARG A 1 134 ? 14.947 17.961 24.566 1.00 27.26 316 ARG A CA 1
ATOM 1056 C C . ARG A 1 134 ? 16.055 16.994 25.011 1.00 26.08 316 ARG A C 1
ATOM 1057 O O . ARG A 1 134 ? 16.946 16.771 24.216 1.00 23.80 316 ARG A O 1
ATOM 1065 N N . TYR A 1 135 ? 15.993 16.465 26.240 1.00 25.33 317 TYR A N 1
ATOM 1066 C CA . TYR A 1 135 ? 17.016 15.553 26.798 1.00 25.69 317 TYR A CA 1
ATOM 1067 C C . TYR A 1 135 ? 16.589 14.096 26.624 1.00 25.03 317 TYR A C 1
ATOM 1068 O O . TYR A 1 135 ? 15.385 13.761 26.787 1.00 26.20 317 TYR A O 1
ATOM 1077 N N . ILE A 1 136 ? 17.541 13.256 26.259 1.00 25.43 318 ILE A N 1
ATOM 1078 C CA . ILE A 1 136 ? 17.497 11.806 26.544 1.00 24.81 318 ILE A CA 1
ATOM 1079 C C . ILE A 1 136 ? 18.651 11.511 27.490 1.00 25.82 318 ILE A C 1
ATOM 1080 O O . ILE A 1 136 ? 19.830 11.815 27.125 1.00 25.17 318 ILE A O 1
ATOM 1085 N N . VAL A 1 137 ? 18.339 10.992 28.672 1.00 25.27 319 VAL A N 1
ATOM 1086 C CA . VAL A 1 137 ? 19.396 10.624 29.661 1.00 26.98 319 VAL A CA 1
ATOM 1087 C C . VAL A 1 137 ? 19.255 9.152 30.040 1.00 26.68 319 VAL A C 1
ATOM 1088 O O . VAL A 1 137 ? 18.149 8.722 30.443 1.00 29.48 319 VAL A O 1
ATOM 1092 N N . SER A 1 138 ? 20.343 8.418 29.912 1.00 25.99 320 SER A N 1
ATOM 1093 C CA . SER A 1 138 ? 20.387 6.989 30.242 1.00 26.69 320 SER A CA 1
ATOM 1094 C C . SER A 1 138 ? 21.826 6.611 30.530 1.00 26.78 320 SER A C 1
ATOM 1095 O O . SER A 1 138 ? 22.662 7.501 30.773 1.00 27.03 320 SER A O 1
ATOM 1098 N N . ASN A 1 139 ? 22.072 5.325 30.595 1.00 26.27 321 ASN A N 1
ATOM 1099 C CA . ASN A 1 139 ? 23.406 4.761 30.855 1.00 26.88 321 ASN A CA 1
ATOM 1100 C C . ASN A 1 139 ? 23.818 3.949 29.632 1.00 25.52 321 ASN A C 1
ATOM 1101 O O . ASN A 1 139 ? 22.959 3.269 29.041 1.00 23.95 321 ASN A O 1
ATOM 1106 N N . VAL A 1 140 ? 25.095 4.013 29.314 1.00 24.90 322 VAL A N 1
ATOM 1107 C CA . VAL A 1 140 ? 25.811 3.027 28.483 1.00 26.08 322 VAL A CA 1
ATOM 1108 C C . VAL A 1 140 ? 26.982 2.491 29.317 1.00 27.28 322 VAL A C 1
ATOM 1109 O O . VAL A 1 140 ? 27.193 2.983 30.419 1.00 28.18 322 VAL A O 1
ATOM 1113 N N . TYR A 1 141 ? 27.634 1.454 28.834 1.00 25.97 323 TYR A N 1
ATOM 1114 C CA . TYR A 1 141 ? 28.625 0.658 29.566 1.00 27.85 323 TYR A CA 1
ATOM 1115 C C . TYR A 1 141 ? 29.852 0.506 28.665 1.00 28.17 323 TYR A C 1
ATOM 1116 O O . TYR A 1 141 ? 29.731 -0.013 27.529 1.00 28.26 323 TYR A O 1
ATOM 1125 N N . ILE A 1 142 ? 31.002 0.946 29.144 1.00 28.65 324 ILE A N 1
ATOM 1126 C CA . ILE A 1 142 ? 32.275 0.787 28.396 1.00 30.15 324 ILE A CA 1
ATOM 1127 C C . ILE A 1 142 ? 32.605 -0.702 28.311 1.00 31.79 324 ILE A C 1
ATOM 1128 O O . ILE A 1 142 ? 32.483 -1.409 29.343 1.00 33.13 324 ILE A O 1
ATOM 1133 N N . GLY A 1 143 ? 32.970 -1.179 27.116 1.00 31.12 325 GLY A N 1
ATOM 1134 C CA . GLY A 1 143 ? 33.258 -2.608 26.888 1.00 33.79 325 GLY A CA 1
ATOM 1135 C C . GLY A 1 143 ? 31.991 -3.450 27.095 1.00 34.01 325 GLY A C 1
ATOM 1136 O O . GLY A 1 143 ? 32.095 -4.653 27.094 1.00 34.48 325 GLY A O 1
ATOM 1137 N N . GLY A 1 144 ? 30.815 -2.817 27.252 1.00 35.03 326 GLY A N 1
ATOM 1138 C CA . GLY A 1 144 ? 29.567 -3.515 27.647 1.00 35.66 326 GLY A CA 1
ATOM 1139 C C . GLY A 1 144 ? 29.677 -4.161 29.030 1.00 37.64 326 GLY A C 1
ATOM 1140 O O . GLY A 1 144 ? 28.849 -5.019 29.339 1.00 39.42 326 GLY A O 1
ATOM 1141 N N . LEU A 1 145 ? 30.661 -3.752 29.833 1.00 38.55 327 LEU A N 1
ATOM 1142 C CA . LEU A 1 145 ? 30.886 -4.257 31.207 1.00 40.32 327 LEU A CA 1
ATOM 1143 C C . LEU A 1 145 ? 29.915 -3.548 32.141 1.00 42.03 327 LEU A C 1
ATOM 1144 O O . LEU A 1 145 ? 29.829 -2.315 32.142 1.00 37.72 327 LEU A O 1
ATOM 1149 N N . PRO A 1 146 ? 29.156 -4.314 32.964 1.00 46.96 328 PRO A N 1
ATOM 1150 C CA . PRO A 1 146 ? 28.061 -3.752 33.753 1.00 47.23 328 PRO A CA 1
ATOM 1151 C C . PRO A 1 146 ? 28.553 -2.780 34.843 1.00 47.48 328 PRO A C 1
ATOM 1152 O O . PRO A 1 146 ? 27.774 -1.918 35.223 1.00 47.66 328 PRO A O 1
ATOM 1156 N N . ASP A 1 147 ? 29.824 -2.895 35.271 1.00 47.22 329 ASP A N 1
ATOM 1157 C CA . ASP A 1 147 ? 30.412 -2.035 36.334 1.00 47.00 329 ASP A CA 1
ATOM 1158 C C . ASP A 1 147 ? 30.909 -0.714 35.718 1.00 43.88 329 ASP A C 1
ATOM 1159 O O . ASP A 1 147 ? 31.118 0.238 36.481 1.00 43.23 329 ASP A O 1
ATOM 1164 N N . LYS A 1 148 ? 31.073 -0.625 34.393 1.00 38.70 330 LYS A N 1
ATOM 1165 C CA . LYS A 1 148 ? 31.743 0.550 33.783 1.00 37.18 330 LYS A CA 1
ATOM 1166 C C . LYS A 1 148 ? 30.684 1.519 33.290 1.00 34.40 330 LYS A C 1
ATOM 1167 O O . LYS A 1 148 ? 30.646 1.800 32.094 1.00 33.53 330 LYS A O 1
ATOM 1173 N N . THR A 1 149 ? 29.875 2.020 34.208 1.00 34.59 331 THR A N 1
ATOM 1174 C CA . THR A 1 149 ? 28.676 2.824 33.920 1.00 33.33 331 THR A CA 1
ATOM 1175 C C . THR A 1 149 ? 29.100 4.198 33.450 1.00 31.66 331 THR A C 1
ATOM 1176 O O . THR A 1 149 ? 29.913 4.836 34.120 1.00 31.00 331 THR A O 1
ATOM 1180 N N . VAL A 1 150 ? 28.490 4.643 32.376 1.00 29.55 332 VAL A N 1
ATOM 1181 C CA . VAL A 1 150 ? 28.621 6.009 31.829 1.00 29.72 332 VAL A CA 1
ATOM 1182 C C . VAL A 1 150 ? 27.209 6.577 31.680 1.00 29.27 332 VAL A C 1
ATOM 1183 O O . VAL A 1 150 ? 26.306 5.831 31.235 1.00 29.20 332 VAL A O 1
ATOM 1187 N N . VAL A 1 151 ? 27.014 7.832 32.050 1.00 28.45 333 VAL A N 1
ATOM 1188 C CA . VAL A 1 151 ? 25.755 8.550 31.741 1.00 27.23 333 VAL A CA 1
ATOM 1189 C C . VAL A 1 151 ? 25.881 9.069 30.316 1.00 25.91 333 VAL A C 1
ATOM 1190 O O . VAL A 1 151 ? 26.911 9.670 29.989 1.00 26.63 333 VAL A O 1
ATOM 1194 N N . ILE A 1 152 ? 24.885 8.799 29.492 1.00 24.91 334 ILE A N 1
ATOM 1195 C CA . ILE A 1 152 ? 24.738 9.435 28.161 1.00 26.14 334 ILE A CA 1
ATOM 1196 C C . ILE A 1 152 ? 23.638 10.500 28.279 1.00 26.47 334 ILE A C 1
ATOM 1197 O O . ILE A 1 152 ? 22.505 10.163 28.698 1.00 23.77 334 ILE A O 1
ATOM 1202 N N . THR A 1 153 ? 23.988 11.752 27.978 1.00 27.45 335 THR A N 1
ATOM 1203 C CA . THR A 1 153 ? 23.041 12.884 27.888 1.00 27.77 335 THR A CA 1
ATOM 1204 C C . THR A 1 153 ? 22.973 13.324 26.427 1.00 28.84 335 THR A C 1
ATOM 1205 O O . THR A 1 153 ? 24.003 13.761 25.888 1.00 31.54 335 THR A O 1
ATOM 1209 N N . ILE A 1 154 ? 21.820 13.136 25.803 1.00 28.97 336 ILE A N 1
ATOM 1210 C CA . ILE A 1 154 ? 21.552 13.639 24.438 1.00 29.92 336 ILE A CA 1
ATOM 1211 C C . ILE A 1 154 ? 20.664 14.859 24.578 1.00 31.23 336 ILE A C 1
ATOM 1212 O O . ILE A 1 154 ? 19.681 14.793 25.333 1.00 29.91 336 ILE A O 1
ATOM 1217 N N . LYS A 1 155 ? 21.046 15.946 23.908 1.00 32.19 337 LYS A N 1
ATOM 1218 C CA . LYS A 1 155 ? 20.260 17.201 23.882 1.00 32.56 337 LYS A CA 1
ATOM 1219 C C . LYS A 1 155 ? 20.001 17.564 22.437 1.00 30.21 337 LYS A C 1
ATOM 1220 O O . LYS A 1 155 ? 20.949 17.587 21.658 1.00 31.31 337 LYS A O 1
ATOM 1226 N N . LEU A 1 156 ? 18.776 17.940 22.147 1.00 29.39 338 LEU A N 1
ATOM 1227 C CA . LEU A 1 156 ? 18.323 18.317 20.784 1.00 30.41 338 LEU A CA 1
ATOM 1228 C C . LEU A 1 156 ? 18.122 19.836 20.718 1.00 30.55 338 LEU A C 1
ATOM 1229 O O . LEU A 1 156 ? 17.500 20.378 21.638 1.00 29.65 338 LEU A O 1
ATOM 1234 N N . ASN A 1 157 ? 18.708 20.486 19.707 1.00 32.48 339 ASN A N 1
ATOM 1235 C CA . ASN A 1 157 ? 18.452 21.900 19.311 1.00 34.76 339 ASN A CA 1
ATOM 1236 C C . ASN A 1 157 ? 18.789 22.865 20.459 1.00 36.07 339 ASN A C 1
ATOM 1237 O O . ASN A 1 157 ? 18.129 23.918 20.566 1.00 37.80 339 ASN A O 1
ATOM 1242 N N . ALA A 1 158 ? 19.778 22.534 21.285 1.00 36.61 340 ALA A N 1
ATOM 1243 C CA . ALA A 1 158 ? 20.216 23.368 22.438 1.00 38.68 340 ALA A CA 1
ATOM 1244 C C . ALA A 1 158 ? 21.374 24.279 22.030 1.00 40.68 340 ALA A C 1
ATOM 1245 O O . ALA A 1 158 ? 21.579 25.266 22.713 1.00 42.18 340 ALA A O 1
ATOM 1247 N N . GLU A 1 159 ? 22.087 23.961 20.948 1.00 42.16 341 GLU A N 1
ATOM 1248 C CA . GLU A 1 159 ? 23.278 24.739 20.479 1.00 45.21 341 GLU A CA 1
ATOM 1249 C C . GLU A 1 159 ? 22.821 26.043 19.836 1.00 47.81 341 GLU A C 1
ATOM 1250 O O . GLU A 1 159 ? 21.955 26.000 18.958 1.00 47.87 341 GLU A O 1
ATOM 1256 N N . THR A 1 160 ? 23.380 27.165 20.275 1.00 52.19 342 THR A N 1
ATOM 1257 C CA . THR A 1 160 ? 22.931 28.524 19.881 1.00 55.48 342 THR A CA 1
ATOM 1258 C C . THR A 1 160 ? 23.327 28.803 18.423 1.00 57.04 342 THR A C 1
ATOM 1259 O O . THR A 1 160 ? 22.555 29.462 17.741 1.00 56.84 342 THR A O 1
ATOM 1263 N N . GLU A 1 161 ? 24.476 28.320 17.955 1.00 58.54 343 GLU A N 1
ATOM 1264 C CA . GLU A 1 161 ? 25.088 28.822 16.683 1.00 62.90 343 GLU A CA 1
ATOM 1265 C C . GLU A 1 161 ? 24.526 28.060 15.464 1.00 58.98 343 GLU A C 1
ATOM 1266 O O . GLU A 1 161 ? 25.032 28.275 14.371 1.00 64.19 343 GLU A O 1
ATOM 1272 N N . SER A 1 162 ? 23.506 27.225 15.635 1.00 53.86 344 SER A N 1
ATOM 1273 C CA . SER A 1 162 ? 23.004 26.290 14.595 1.00 50.13 344 SER A CA 1
ATOM 1274 C C . SER A 1 162 ? 21.472 26.334 14.530 1.00 48.45 344 SER A C 1
ATOM 1275 O O . SER A 1 162 ? 20.856 26.654 15.517 1.00 47.12 344 SER A O 1
ATOM 1278 N N . ALA A 1 163 ? 20.892 25.983 13.392 1.00 47.85 345 ALA A N 1
ATOM 1279 C CA . ALA A 1 163 ? 19.432 25.879 13.199 1.00 47.85 345 ALA A CA 1
ATOM 1280 C C . ALA A 1 163 ? 18.919 24.658 13.968 1.00 45.33 345 ALA A C 1
ATOM 1281 O O . ALA A 1 163 ? 17.871 24.764 14.633 1.00 48.10 345 ALA A O 1
ATOM 1283 N N . TYR A 1 164 ? 19.659 23.552 13.908 1.00 42.14 346 TYR A N 1
ATOM 1284 C CA . TYR A 1 164 ? 19.374 22.298 14.656 1.00 40.43 346 TYR A CA 1
ATOM 1285 C C . TYR A 1 164 ? 20.667 21.766 15.262 1.00 40.12 346 TYR A C 1
ATOM 1286 O O . TYR A 1 164 ? 21.775 22.071 14.752 1.00 41.29 346 TYR A O 1
ATOM 1295 N N . SER A 1 165 ? 20.546 20.937 16.277 1.00 39.32 347 SER A N 1
ATOM 1296 C CA . SER A 1 165 ? 21.716 20.293 16.905 1.00 38.24 347 SER A CA 1
ATOM 1297 C C . SER A 1 165 ? 21.307 19.004 17.616 1.00 35.22 347 SER A C 1
ATOM 1298 O O . SER A 1 165 ? 20.138 18.840 17.995 1.00 33.61 347 SER A O 1
ATOM 1301 N N . MET A 1 166 ? 22.276 18.133 17.773 1.00 33.28 348 MET A N 1
ATOM 1302 C CA . MET A 1 166 ? 22.149 16.852 18.471 1.00 33.11 348 MET A CA 1
ATOM 1303 C C . MET A 1 166 ? 23.494 16.636 19.142 1.00 32.17 348 MET A C 1
ATOM 1304 O O . MET A 1 166 ? 24.503 16.546 18.398 1.00 30.32 348 MET A O 1
ATOM 1309 N N . THR A 1 167 ? 23.545 16.740 20.474 1.00 30.72 349 THR A N 1
ATOM 1310 C CA . THR A 1 167 ? 24.820 16.611 21.225 1.00 31.58 349 THR A CA 1
ATOM 1311 C C . THR A 1 167 ? 24.773 15.364 22.092 1.00 32.28 349 THR A C 1
ATOM 1312 O O . THR A 1 167 ? 23.709 15.076 22.709 1.00 32.22 349 THR A O 1
ATOM 1316 N N . PHE A 1 168 ? 25.882 14.636 22.131 1.00 32.25 350 PHE A N 1
ATOM 1317 C CA . PHE A 1 168 ? 26.044 13.426 22.967 1.00 31.16 350 PHE A CA 1
ATOM 1318 C C . PHE A 1 168 ? 27.091 13.704 24.029 1.00 31.27 350 PHE A C 1
ATOM 1319 O O . PHE A 1 168 ? 28.266 13.945 23.675 1.00 31.76 350 PHE A O 1
ATOM 1327 N N . GLU A 1 169 ? 26.682 13.670 25.286 1.00 30.01 351 GLU A N 1
ATOM 1328 C CA . GLU A 1 169 ? 27.592 13.898 26.415 1.00 32.73 351 GLU A CA 1
ATOM 1329 C C . GLU A 1 169 ? 27.714 12.603 27.216 1.00 32.15 351 GLU A C 1
ATOM 1330 O O . GLU A 1 169 ? 26.692 12.115 27.695 1.00 30.66 351 GLU A O 1
ATOM 1336 N N . PHE A 1 170 ? 28.928 12.091 27.331 1.00 29.14 352 PHE A N 1
ATOM 1337 C CA . PHE A 1 170 ? 29.259 10.897 28.121 1.00 28.57 352 PHE A CA 1
ATOM 1338 C C . PHE A 1 170 ? 30.004 11.344 29.371 1.00 29.58 352 PHE A C 1
ATOM 1339 O O . PHE A 1 170 ? 31.063 11.996 29.235 1.00 30.78 352 PHE A O 1
ATOM 1347 N N . THR A 1 171 ? 29.487 10.986 30.542 1.00 28.88 353 THR A N 1
ATOM 1348 C CA . THR A 1 171 ? 30.097 11.315 31.862 1.00 31.71 353 THR A CA 1
ATOM 1349 C C . THR A 1 171 ? 30.169 10.054 32.724 1.00 31.48 353 THR A C 1
ATOM 1350 O O . THR A 1 171 ? 29.339 9.140 32.541 1.00 32.88 353 THR A O 1
ATOM 1354 N N . TRP A 1 172 ? 31.102 10.006 33.640 1.00 33.14 354 TRP A N 1
ATOM 1355 C CA . TRP A 1 172 ? 31.219 8.898 34.608 1.00 33.41 354 TRP A CA 1
ATOM 1356 C C . TRP A 1 172 ? 31.691 9.464 35.924 1.00 34.90 354 TRP A C 1
ATOM 1357 O O . TRP A 1 172 ? 32.351 10.481 35.899 1.00 36.67 354 TRP A O 1
ATOM 1368 N N . ALA A 1 173 ? 31.308 8.840 37.016 1.00 35.93 355 ALA A N 1
ATOM 1369 C CA . ALA A 1 173 ? 31.712 9.245 38.384 1.00 38.24 355 ALA A CA 1
ATOM 1370 C C . ALA A 1 173 ? 32.849 8.339 38.862 1.00 39.81 355 ALA A C 1
ATOM 1371 O O . ALA A 1 173 ? 33.687 8.804 39.654 1.00 42.08 355 ALA A O 1
ATOM 1373 N N . LYS A 1 174 ? 32.903 7.094 38.374 1.00 40.20 356 LYS A N 1
ATOM 1374 C CA . LYS A 1 174 ? 33.894 6.092 38.835 1.00 42.80 356 LYS A CA 1
ATOM 1375 C C . LYS A 1 174 ? 35.276 6.513 38.346 1.00 43.09 356 LYS A C 1
ATOM 1376 O O . LYS A 1 174 ? 35.378 7.248 37.346 1.00 42.08 356 LYS A O 1
ATOM 1382 N N . THR A 1 175 ? 36.296 6.006 39.017 1.00 44.23 357 THR A N 1
ATOM 1383 C CA . THR A 1 175 ? 37.716 6.135 38.650 1.00 45.21 357 THR A CA 1
ATOM 1384 C C . THR A 1 175 ? 38.069 5.008 37.681 1.00 44.75 357 THR A C 1
ATOM 1385 O O . THR A 1 175 ? 38.224 3.882 38.130 1.00 46.27 357 THR A O 1
ATOM 1389 N N . PHE A 1 176 ? 38.104 5.304 36.389 1.00 44.36 358 PHE A N 1
ATOM 1390 C CA . PHE A 1 176 ? 38.523 4.366 35.323 1.00 44.86 358 PHE A CA 1
ATOM 1391 C C . PHE A 1 176 ? 40.043 4.372 35.263 1.00 48.00 358 PHE A C 1
ATOM 1392 O O . PHE A 1 176 ? 40.695 5.405 35.497 1.00 49.71 358 PHE A O 1
ATOM 1400 N N . GLU A 1 177 ? 40.582 3.206 34.997 1.00 48.69 359 GLU A N 1
ATOM 1401 C CA . GLU A 1 177 ? 42.018 2.902 35.131 1.00 52.09 359 GLU A CA 1
ATOM 1402 C C . GLU A 1 177 ? 42.464 2.202 33.844 1.00 50.19 359 GLU A C 1
ATOM 1403 O O . GLU A 1 177 ? 42.151 1.011 33.686 1.00 47.79 359 GLU A O 1
ATOM 1409 N N . ASN A 1 178 ? 43.077 2.961 32.932 1.00 49.82 360 ASN A N 1
ATOM 1410 C CA . ASN A 1 178 ? 43.637 2.462 31.642 1.00 50.30 360 ASN A CA 1
ATOM 1411 C C . ASN A 1 178 ? 42.526 1.800 30.844 1.00 46.95 360 ASN A C 1
ATOM 1412 O O . ASN A 1 178 ? 42.664 0.637 30.484 1.00 48.33 360 ASN A O 1
ATOM 1417 N N . LEU A 1 179 ? 41.471 2.553 30.579 1.00 44.82 361 LEU A N 1
ATOM 1418 C CA . LEU A 1 179 ? 40.247 2.046 29.936 1.00 41.95 361 LEU A CA 1
ATOM 1419 C C . LEU A 1 179 ? 40.000 2.830 28.656 1.00 41.44 361 LEU A C 1
ATOM 1420 O O . LEU A 1 179 ? 39.873 4.060 28.743 1.00 41.50 361 LEU A O 1
ATOM 1425 N N . GLN A 1 180 ? 39.936 2.141 27.518 1.00 39.88 362 GLN A N 1
ATOM 1426 C CA . GLN A 1 180 ? 39.599 2.764 26.225 1.00 39.17 362 GLN A CA 1
ATOM 1427 C C . GLN A 1 180 ? 38.112 3.120 26.245 1.00 37.69 362 GLN A C 1
ATOM 1428 O O . GLN A 1 180 ? 37.287 2.218 26.504 1.00 36.59 362 GLN A O 1
ATOM 1434 N N . PHE A 1 181 ? 37.768 4.369 25.970 1.00 36.74 363 PHE A N 1
ATOM 1435 C CA . PHE A 1 181 ? 36.354 4.749 25.859 1.00 34.78 363 PHE A CA 1
ATOM 1436 C C . PHE A 1 181 ? 35.753 4.013 24.662 1.00 34.20 363 PHE A C 1
ATOM 1437 O O . PHE A 1 181 ? 36.246 4.180 23.509 1.00 35.92 363 PHE A O 1
ATOM 1445 N N . ASP A 1 182 ? 34.784 3.153 24.943 1.00 32.76 364 ASP A N 1
ATOM 1446 C CA . ASP A 1 182 ? 34.135 2.239 23.972 1.00 32.13 364 ASP A CA 1
ATOM 1447 C C . ASP A 1 182 ? 32.727 1.912 24.490 1.00 30.00 364 ASP A C 1
ATOM 1448 O O . ASP A 1 182 ? 32.598 1.020 25.338 1.00 31.00 364 ASP A O 1
ATOM 1453 N N . SER A 1 183 ? 31.730 2.668 24.039 1.00 28.58 365 SER A N 1
ATOM 1454 C CA . SER A 1 183 ? 30.366 2.681 24.622 1.00 27.75 365 SER A CA 1
ATOM 1455 C C . SER A 1 183 ? 29.520 1.578 23.986 1.00 27.04 365 SER A C 1
ATOM 1456 O O . SER A 1 183 ? 29.571 1.391 22.736 1.00 26.74 365 SER A O 1
ATOM 1459 N N . SER A 1 184 ? 28.829 0.817 24.817 1.00 26.46 366 SER A N 1
ATOM 1460 C CA . SER A 1 184 ? 27.717 -0.046 24.384 1.00 25.97 366 SER A CA 1
ATOM 1461 C C . SER A 1 184 ? 26.738 0.828 23.586 1.00 24.38 366 SER A C 1
ATOM 1462 O O . SER A 1 184 ? 26.711 2.028 23.805 1.00 24.57 366 SER A O 1
ATOM 1465 N N . SER A 1 185 ? 26.057 0.241 22.614 1.00 25.08 367 SER A N 1
ATOM 1466 C CA . SER A 1 185 ? 25.159 0.928 21.666 1.00 24.10 367 SER A CA 1
ATOM 1467 C C . SER A 1 185 ? 23.905 1.373 22.420 1.00 24.13 367 SER A C 1
ATOM 1468 O O . SER A 1 185 ? 23.396 0.609 23.291 1.00 25.20 367 SER A O 1
ATOM 1471 N N . PHE A 1 186 ? 23.406 2.541 22.067 1.00 22.89 368 PHE A N 1
ATOM 1472 C CA . PHE A 1 186 ? 22.229 3.147 22.702 1.00 22.73 368 PHE A CA 1
ATOM 1473 C C . PHE A 1 186 ? 21.246 3.497 21.617 1.00 22.98 368 PHE A C 1
ATOM 1474 O O . PHE A 1 186 ? 21.660 4.090 20.624 1.00 24.58 368 PHE A O 1
ATOM 1482 N N . THR A 1 187 ? 19.976 3.093 21.801 1.00 22.66 369 THR A N 1
ATOM 1483 C CA . THR A 1 187 ? 18.871 3.427 20.878 1.00 23.16 369 THR A CA 1
ATOM 1484 C C . THR A 1 187 ? 17.970 4.460 21.545 1.00 23.09 369 THR A C 1
ATOM 1485 O O . THR A 1 187 ? 17.652 4.310 22.760 1.00 21.01 369 THR A O 1
ATOM 1489 N N . PHE A 1 188 ? 17.589 5.481 20.805 1.00 22.88 370 PHE A N 1
ATOM 1490 C CA . PHE A 1 188 ? 16.538 6.426 21.239 1.00 23.21 370 PHE A CA 1
ATOM 1491 C C . PHE A 1 188 ? 15.741 6.838 19.998 1.00 24.16 370 PHE A C 1
ATOM 1492 O O . PHE A 1 188 ? 16.060 6.435 18.894 1.00 23.03 370 PHE A O 1
ATOM 1500 N N . SER A 1 189 ? 14.755 7.683 20.192 1.00 23.15 371 SER A N 1
ATOM 1501 C CA . SER A 1 189 ? 14.028 8.324 19.098 1.00 24.00 371 SER A CA 1
ATOM 1502 C C . SER A 1 189 ? 13.835 9.784 19.464 1.00 25.39 371 SER A C 1
ATOM 1503 O O . SER A 1 189 ? 14.089 10.181 20.661 1.00 22.15 371 SER A O 1
ATOM 1506 N N . TYR A 1 190 ? 13.451 10.575 18.472 1.00 26.59 372 TYR A N 1
ATOM 1507 C CA . TYR A 1 190 ? 13.015 11.970 18.663 1.00 27.66 372 TYR A CA 1
ATOM 1508 C C . TYR A 1 190 ? 11.987 12.284 17.593 1.00 29.07 372 TYR A C 1
ATOM 1509 O O . TYR A 1 190 ? 11.865 11.503 16.601 1.00 27.41 372 TYR A O 1
ATOM 1518 N N . ILE A 1 191 ? 11.199 13.328 17.847 1.00 29.22 373 ILE A N 1
ATOM 1519 C CA . ILE A 1 191 ? 10.156 13.798 16.902 1.00 31.60 373 ILE A CA 1
ATOM 1520 C C . ILE A 1 191 ? 10.865 14.517 15.748 1.00 32.40 373 ILE A C 1
ATOM 1521 O O . ILE A 1 191 ? 11.794 15.326 16.020 1.00 32.34 373 ILE A O 1
ATOM 1526 N N . ALA A 1 192 ? 10.514 14.155 14.514 1.00 33.03 374 ALA A N 1
ATOM 1527 C CA . ALA A 1 192 ? 11.149 14.675 13.291 1.00 33.94 374 ALA A CA 1
ATOM 1528 C C . ALA A 1 192 ? 10.491 16.005 12.906 1.00 35.39 374 ALA A C 1
ATOM 1529 O O . ALA A 1 192 ? 9.282 16.127 13.038 1.00 33.49 374 ALA A O 1
ATOM 1531 N N . GLN A 1 193 ? 11.303 16.950 12.446 1.00 37.99 375 GLN A N 1
ATOM 1532 C CA . GLN A 1 193 ? 10.886 18.078 11.588 1.00 41.74 375 GLN A CA 1
ATOM 1533 C C . GLN A 1 193 ? 10.307 17.506 10.277 1.00 44.70 375 GLN A C 1
ATOM 1534 O O . GLN A 1 193 ? 10.633 16.367 9.957 1.00 43.91 375 GLN A O 1
ATOM 1540 N N . GLU A 1 194 ? 9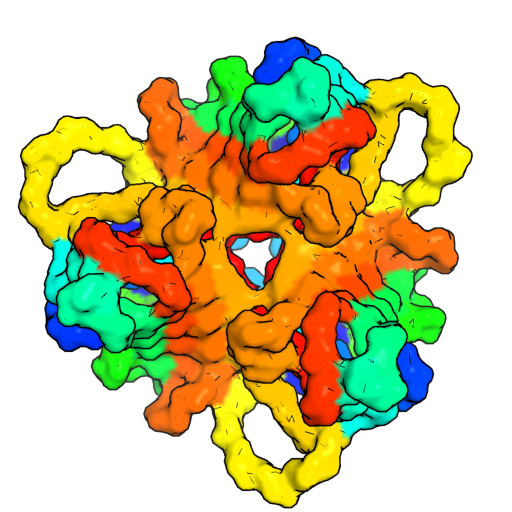.566 18.291 9.505 1.00 52.23 376 GLU A N 1
ATOM 1541 C CA . GLU A 1 194 ? 9.366 18.032 8.030 1.00 55.76 376 GLU A CA 1
ATOM 1542 C C . GLU A 1 194 ? 9.714 19.281 7.209 1.00 58.29 376 GLU A C 1
ATOM 1543 O O . GLU A 1 194 ? 9.800 20.382 7.799 1.00 58.34 376 GLU A O 1
ATOM 1549 N N . ASN A 1 195 ? 9.929 19.114 5.891 1.00 62.80 377 ASN A N 1
ATOM 1550 C CA . ASN A 1 195 ? 10.161 20.221 4.915 1.00 63.98 377 ASN A CA 1
ATOM 1551 C C . ASN A 1 195 ? 8.936 21.133 4.847 1.00 64.31 377 ASN A C 1
ATOM 1552 O O . ASN A 1 195 ? 7.868 20.662 5.142 1.00 61.79 377 ASN A O 1
ATOM 1557 N N . ASP B 1 2 ? -1.522 14.980 6.029 1.00 78.73 184 ASP B N 1
ATOM 1558 C CA . ASP B 1 2 ? -2.423 14.023 6.733 1.00 77.47 184 ASP B CA 1
ATOM 1559 C C . ASP B 1 2 ? -1.744 12.642 6.816 1.00 75.98 184 ASP B C 1
ATOM 1560 O O . ASP B 1 2 ? -1.357 12.098 5.752 1.00 78.01 184 ASP B O 1
ATOM 1565 N N . ASP B 1 3 ? -1.615 12.094 8.033 1.00 70.75 185 ASP B N 1
ATOM 1566 C CA . ASP B 1 3 ? -0.645 11.008 8.361 1.00 67.69 185 ASP B CA 1
ATOM 1567 C C . ASP B 1 3 ? -1.261 10.061 9.408 1.00 65.12 185 ASP B C 1
ATOM 1568 O O . ASP B 1 3 ? -1.165 10.372 10.655 1.00 58.20 185 ASP B O 1
ATOM 1573 N N . ARG B 1 4 ? -1.766 8.902 8.951 1.00 63.46 186 ARG B N 1
ATOM 1574 C CA . ARG B 1 4 ? -2.439 7.886 9.813 1.00 60.97 186 ARG B CA 1
ATOM 1575 C C . ARG B 1 4 ? -1.414 6.887 10.363 1.00 54.70 186 ARG B C 1
ATOM 1576 O O . ARG B 1 4 ? -1.842 5.898 10.994 1.00 50.39 186 ARG B O 1
ATOM 1584 N N . ARG B 1 5 ? -0.117 7.157 10.160 1.00 51.29 187 ARG B N 1
ATOM 1585 C CA . ARG B 1 5 ? 1.022 6.362 10.696 1.00 47.90 187 ARG B CA 1
ATOM 1586 C C . ARG B 1 5 ? 1.563 7.046 11.958 1.00 43.52 187 ARG B C 1
ATOM 1587 O O . ARG B 1 5 ? 2.442 6.456 12.580 1.00 39.46 187 ARG B O 1
ATOM 1595 N N . THR B 1 6 ? 1.047 8.237 12.312 1.00 41.61 188 THR B N 1
ATOM 1596 C CA . THR B 1 6 ? 1.360 8.945 13.582 1.00 40.23 188 THR B CA 1
ATOM 1597 C C . THR B 1 6 ? 0.071 9.311 14.333 1.00 38.86 188 THR B C 1
ATOM 1598 O O . THR B 1 6 ? -0.710 10.119 13.822 1.00 39.17 188 THR B O 1
ATOM 1602 N N . LEU B 1 7 ? -0.056 8.826 15.553 1.00 35.48 189 LEU B N 1
ATOM 1603 C CA . LEU B 1 7 ? -1.076 9.236 16.536 1.00 35.90 189 LEU B CA 1
ATOM 1604 C C . LEU B 1 7 ? -0.379 10.004 17.642 1.00 34.49 189 LEU B C 1
ATOM 1605 O O . LEU B 1 7 ? 0.477 9.397 18.316 1.00 33.74 189 LEU B O 1
ATOM 1610 N N . TRP B 1 8 ? -0.661 11.293 17.809 1.00 35.06 190 TRP B N 1
ATOM 1611 C CA . TRP B 1 8 ? 0.086 12.083 18.814 1.00 33.49 190 TRP B CA 1
ATOM 1612 C C . TRP B 1 8 ? -0.802 13.103 19.545 1.00 33.79 190 TRP B C 1
ATOM 1613 O O . TRP B 1 8 ? -1.931 13.347 19.115 1.00 35.18 190 TRP B O 1
ATOM 1624 N N . THR B 1 9 ? -0.311 13.601 20.672 1.00 33.44 191 THR B N 1
ATOM 1625 C CA . THR B 1 9 ? -0.680 14.921 21.233 1.00 35.31 191 THR B CA 1
ATOM 1626 C C . THR B 1 9 ? -0.306 15.826 20.092 1.00 38.52 191 THR B C 1
ATOM 1627 O O . THR B 1 9 ? -0.010 15.299 19.068 1.00 43.20 191 THR B O 1
ATOM 1631 N N . THR B 1 10 ? -0.029 17.064 20.238 1.00 39.60 192 THR B N 1
ATOM 1632 C CA . THR B 1 10 ? 0.814 17.596 19.123 1.00 38.73 192 THR B CA 1
ATOM 1633 C C . THR B 1 10 ? 2.243 17.493 19.634 1.00 36.62 192 THR B C 1
ATOM 1634 O O . THR B 1 10 ? 2.420 17.032 20.745 1.00 33.01 192 THR B O 1
ATOM 1638 N N . PRO B 1 11 ? 3.289 17.903 18.884 1.00 37.31 193 PRO B N 1
ATOM 1639 C CA . PRO B 1 11 ? 4.631 18.025 19.462 1.00 36.52 193 PRO B CA 1
ATOM 1640 C C . PRO B 1 11 ? 4.789 19.175 20.472 1.00 37.50 193 PRO B C 1
ATOM 1641 O O . PRO B 1 11 ? 5.728 19.133 21.284 1.00 36.98 193 PRO B O 1
ATOM 1645 N N . ASP B 1 12 ? 3.888 20.155 20.437 1.00 39.06 194 ASP B N 1
ATOM 1646 C CA . ASP B 1 12 ? 3.930 21.329 21.345 1.00 40.21 194 ASP B CA 1
ATOM 1647 C C . ASP B 1 12 ? 2.543 21.583 21.928 1.00 39.69 194 ASP B C 1
ATOM 1648 O O . ASP B 1 12 ? 1.938 22.601 21.657 1.00 41.12 194 ASP B O 1
ATOM 1653 N N . PRO B 1 13 ? 1.987 20.658 22.735 1.00 37.49 195 PRO B N 1
ATOM 1654 C CA . PRO B 1 13 ? 0.583 20.740 23.141 1.00 38.35 195 PRO B CA 1
ATOM 1655 C C . PRO B 1 13 ? 0.335 21.882 24.133 1.00 38.62 195 PRO B C 1
ATOM 1656 O O . PRO B 1 13 ? 1.241 22.192 24.903 1.00 36.65 195 PRO B O 1
ATOM 1660 N N . SER B 1 14 ? -0.867 22.461 24.084 1.00 40.81 196 SER B N 1
ATOM 1661 C CA . SER B 1 14 ? -1.481 23.257 25.179 1.00 41.33 196 SER B CA 1
ATOM 1662 C C . SER B 1 14 ? -1.693 22.338 26.361 1.00 38.50 196 SER B C 1
ATOM 1663 O O . SER B 1 14 ? -1.699 21.125 26.191 1.00 36.24 196 SER B O 1
ATOM 1666 N N . PRO B 1 15 ? -1.885 22.861 27.586 1.00 39.23 197 PRO B N 1
ATOM 1667 C CA . PRO B 1 15 ? -2.114 21.983 28.727 1.00 38.00 197 PRO B CA 1
ATOM 1668 C C . PRO B 1 15 ? -3.238 21.011 28.353 1.00 37.66 197 PRO B C 1
ATOM 1669 O O . PRO B 1 15 ? -4.276 21.467 27.907 1.00 39.85 197 PRO B O 1
ATOM 1673 N N . ASN B 1 16 ? -2.967 19.707 28.454 1.00 36.00 198 ASN B N 1
ATOM 1674 C CA . ASN B 1 16 ? -3.810 18.646 27.825 1.00 36.55 198 ASN B CA 1
ATOM 1675 C C . ASN B 1 16 ? -3.977 17.455 28.751 1.00 35.56 198 ASN B C 1
ATOM 1676 O O . ASN B 1 16 ? -4.414 16.412 28.279 1.00 36.35 198 ASN B O 1
ATOM 1681 N N . CYS B 1 17 ? -3.590 17.591 30.014 1.00 35.96 199 CYS B N 1
ATOM 1682 C CA . CYS B 1 17 ? -3.427 16.442 30.923 1.00 35.62 199 CYS B CA 1
ATOM 1683 C C . CYS B 1 17 ? -3.746 16.868 32.355 1.00 36.24 199 CYS B C 1
ATOM 1684 O O . CYS B 1 17 ? -3.250 17.929 32.781 1.00 38.65 199 CYS B O 1
ATOM 1687 N N . THR B 1 18 ? -4.580 16.082 33.038 1.00 36.95 200 THR B N 1
ATOM 1688 C CA . THR B 1 18 ? -5.073 16.344 34.415 1.00 38.31 200 THR B CA 1
ATOM 1689 C C . THR B 1 18 ? -4.439 15.336 35.377 1.00 37.37 200 THR B C 1
ATOM 1690 O O . THR B 1 18 ? -4.778 14.152 35.279 1.00 37.78 200 THR B O 1
ATOM 1694 N N . ILE B 1 19 ? -3.505 15.782 36.215 1.00 37.94 201 ILE B N 1
ATOM 1695 C CA . ILE B 1 19 ? -2.896 14.958 37.298 1.00 37.74 201 ILE B CA 1
ATOM 1696 C C . ILE B 1 19 ? -3.599 15.275 38.623 1.00 40.80 201 ILE B C 1
ATOM 1697 O O . ILE B 1 19 ? -4.187 14.361 39.214 1.00 39.76 201 ILE B O 1
ATOM 1702 N N . ASP B 1 20 ? -3.581 16.534 39.042 1.00 42.84 202 ASP B N 1
ATOM 1703 C CA . ASP B 1 20 ? -4.239 16.981 40.294 1.00 48.93 202 ASP B CA 1
ATOM 1704 C C . ASP B 1 20 ? -5.444 17.840 39.905 1.00 52.45 202 ASP B C 1
ATOM 1705 O O . ASP B 1 20 ? -6.563 17.322 39.955 1.00 56.14 202 ASP B O 1
ATOM 1710 N N . GLU B 1 21 ? -5.207 19.039 39.363 1.00 53.44 203 GLU B N 1
ATOM 1711 C CA . GLU B 1 21 ? -6.286 19.937 38.870 1.00 53.50 203 GLU B CA 1
ATOM 1712 C C . GLU B 1 21 ? -6.365 19.867 37.335 1.00 49.54 203 GLU B C 1
ATOM 1713 O O . GLU B 1 21 ? -5.396 19.382 36.675 1.00 42.91 203 GLU B O 1
ATOM 1719 N N . GLU B 1 22 ? -7.508 20.291 36.804 1.00 49.04 204 GLU B N 1
ATOM 1720 C CA . GLU B 1 22 ? -7.832 20.289 35.364 1.00 49.81 204 GLU B CA 1
ATOM 1721 C C . GLU B 1 22 ? -6.670 20.890 34.570 1.00 46.48 204 GLU B C 1
ATOM 1722 O O . GLU B 1 22 ? -6.279 22.035 34.851 1.00 46.66 204 GLU B O 1
ATOM 1728 N N A ARG B 1 23 ? -6.141 20.128 33.608 0.50 44.00 205 ARG B N 1
ATOM 1729 N N B ARG B 1 23 ? -6.141 20.124 33.607 0.50 44.05 205 ARG B N 1
ATOM 1730 C CA A ARG B 1 23 ? -5.162 20.602 32.592 0.50 42.48 205 ARG B CA 1
ATOM 1731 C CA B ARG B 1 23 ? -5.167 20.596 32.586 0.50 42.56 205 ARG B CA 1
ATOM 1732 C C A ARG B 1 23 ? -3.977 21.261 33.290 0.50 41.32 205 ARG B C 1
ATOM 1733 C C B ARG B 1 23 ? -3.975 21.255 33.282 0.50 41.36 205 ARG B C 1
ATOM 1734 O O A ARG B 1 23 ? -3.576 22.359 32.857 0.50 41.97 205 ARG B O 1
ATOM 1735 O O B ARG B 1 23 ? -3.570 22.348 32.839 0.50 41.98 205 ARG B O 1
ATOM 1750 N N . ASP B 1 24 ? -3.433 20.607 34.317 1.00 39.58 206 ASP B N 1
ATOM 1751 C CA . ASP B 1 24 ? -2.281 21.135 35.103 1.00 38.49 206 ASP B CA 1
ATOM 1752 C C . ASP B 1 24 ? -0.963 20.713 34.458 1.00 36.49 206 ASP B C 1
ATOM 1753 O O . ASP B 1 24 ? 0.086 21.120 34.970 1.00 36.70 206 ASP B O 1
ATOM 1758 N N . SER B 1 25 ? -1.004 19.914 33.388 1.00 34.91 207 SER B N 1
ATOM 1759 C CA . SER B 1 25 ? 0.207 19.346 32.769 1.00 34.25 207 SER B CA 1
ATOM 1760 C C . SER B 1 25 ? 0.096 19.316 31.250 1.00 33.58 207 SER B C 1
ATOM 1761 O O . SER B 1 25 ? -1.025 19.341 30.706 1.00 32.16 207 SER B O 1
ATOM 1764 N N . LYS B 1 26 ? 1.250 19.237 30.612 1.00 31.76 208 LYS B N 1
ATOM 1765 C CA . LYS B 1 26 ? 1.412 19.019 29.161 1.00 31.39 208 LYS B CA 1
ATOM 1766 C C . LYS B 1 26 ? 2.056 17.655 28.953 1.00 29.64 208 LYS B C 1
ATOM 1767 O O . LYS B 1 26 ? 3.247 17.514 29.269 1.00 28.32 208 LYS B O 1
ATOM 1773 N N . LEU B 1 27 ? 1.293 16.675 28.479 1.00 30.58 209 LEU B N 1
ATOM 1774 C CA . LEU B 1 27 ? 1.849 15.369 28.048 1.00 28.29 209 LEU B CA 1
ATOM 1775 C C . LEU B 1 27 ? 2.194 15.486 26.564 1.00 28.69 209 LEU B C 1
ATOM 1776 O O . LEU B 1 27 ? 1.269 15.811 25.758 1.00 28.95 209 LEU B O 1
ATOM 1781 N N . THR B 1 28 ? 3.464 15.295 26.196 1.00 27.53 210 THR B N 1
ATOM 1782 C CA . THR B 1 28 ? 3.837 15.105 24.772 1.00 27.70 210 THR B CA 1
ATOM 1783 C C . THR B 1 28 ? 4.034 13.610 24.535 1.00 27.45 210 THR B C 1
ATOM 1784 O O . THR B 1 28 ? 5.009 13.040 25.078 1.00 25.50 210 THR B O 1
ATOM 1788 N N . LEU B 1 29 ? 3.096 13.001 23.814 1.00 27.61 211 LEU B N 1
ATOM 1789 C CA . LEU B 1 29 ? 3.119 11.559 23.489 1.00 27.22 211 LEU B CA 1
ATOM 1790 C C . LEU B 1 29 ? 2.965 11.374 21.974 1.00 28.11 211 LEU B C 1
ATOM 1791 O O . LEU B 1 29 ? 1.989 11.868 21.401 1.00 27.48 211 LEU B O 1
ATOM 1796 N N . VAL B 1 30 ? 3.933 10.715 21.374 1.00 26.61 212 VAL B N 1
ATOM 1797 C CA . VAL B 1 30 ? 3.959 10.428 19.920 1.00 28.30 212 VAL B CA 1
ATOM 1798 C C . VAL B 1 30 ? 4.009 8.911 19.745 1.00 27.22 212 VAL B C 1
ATOM 1799 O O . VAL B 1 30 ? 4.927 8.295 20.302 1.00 25.14 212 VAL B O 1
ATOM 1803 N N . LEU B 1 31 ? 2.997 8.339 19.093 1.00 27.46 213 LEU B N 1
ATOM 1804 C CA . LEU B 1 31 ? 2.964 6.914 18.694 1.00 27.85 213 LEU B CA 1
ATOM 1805 C C . LEU B 1 31 ? 3.159 6.857 17.182 1.00 29.74 213 LEU B C 1
ATOM 1806 O O . LEU B 1 31 ? 2.377 7.473 16.486 1.00 30.61 213 LEU B O 1
ATOM 1811 N N . THR B 1 32 ? 4.204 6.209 16.715 1.00 31.66 214 THR B N 1
ATOM 1812 C CA . THR B 1 32 ? 4.429 5.996 15.269 1.00 36.05 214 THR B CA 1
ATOM 1813 C C . THR B 1 32 ? 4.372 4.502 14.983 1.00 34.40 214 THR B C 1
ATOM 1814 O O . THR B 1 32 ? 5.127 3.717 15.637 1.00 29.98 214 THR B O 1
ATOM 1818 N N . LYS B 1 33 ? 3.500 4.121 14.059 1.00 34.59 215 LYS B N 1
ATOM 1819 C CA . LYS B 1 33 ? 3.370 2.718 13.621 1.00 35.69 215 LYS B CA 1
ATOM 1820 C C . LYS B 1 33 ? 4.569 2.359 12.730 1.00 36.76 215 LYS B C 1
ATOM 1821 O O . LYS B 1 33 ? 4.718 2.970 11.671 1.00 37.82 215 LYS B O 1
ATOM 1827 N N A CYS B 1 34 ? 5.386 1.416 13.189 0.50 36.45 216 CYS B N 1
ATOM 1828 N N B CYS B 1 34 ? 5.435 1.439 13.192 0.50 37.30 216 CYS B N 1
ATOM 1829 C CA A CYS B 1 34 ? 6.420 0.695 12.406 0.50 38.56 216 CYS B CA 1
ATOM 1830 C CA B CYS B 1 34 ? 6.430 0.679 12.361 0.50 40.02 216 CYS B CA 1
ATOM 1831 C C A CYS B 1 34 ? 5.968 -0.775 12.285 0.50 39.13 216 CYS B C 1
ATOM 1832 C C B CYS B 1 34 ? 5.959 -0.779 12.278 0.50 39.92 216 CYS B C 1
ATOM 1833 O O A CYS B 1 34 ? 6.498 -1.639 13.020 0.50 38.99 216 CYS B O 1
ATOM 1834 O O B CYS B 1 34 ? 6.495 -1.640 13.006 0.50 39.77 216 CYS B O 1
ATOM 1839 N N . GLY B 1 35 ? 4.922 -1.008 11.482 1.00 40.92 217 GLY B N 1
ATOM 1840 C CA . GLY B 1 35 ? 4.289 -2.321 11.293 1.00 40.10 217 GLY B CA 1
ATOM 1841 C C . GLY B 1 35 ? 3.786 -2.931 12.589 1.00 38.74 217 GLY B C 1
ATOM 1842 O O . GLY B 1 35 ? 2.882 -2.410 13.182 1.00 37.59 217 GLY B O 1
ATOM 1843 N N . SER B 1 36 ? 4.350 -4.054 12.976 1.00 37.50 218 SER B N 1
ATOM 1844 C CA . SER B 1 36 ? 3.902 -4.879 14.115 1.00 36.44 218 SER B CA 1
ATOM 1845 C C . SER B 1 36 ? 4.281 -4.216 15.457 1.00 33.86 218 SER B C 1
ATOM 1846 O O . SER B 1 36 ? 3.786 -4.698 16.492 1.00 33.98 218 SER B O 1
ATOM 1849 N N . GLN B 1 37 ? 5.125 -3.167 15.458 1.00 30.94 219 GLN B N 1
ATOM 1850 C CA . GLN B 1 37 ? 5.445 -2.398 16.680 1.00 30.37 219 GLN B CA 1
ATOM 1851 C C . GLN B 1 37 ? 5.015 -0.930 16.533 1.00 29.80 219 GLN B C 1
ATOM 1852 O O . GLN B 1 37 ? 5.093 -0.365 15.417 1.00 28.95 219 GLN B O 1
ATOM 1858 N N . ILE B 1 38 ? 4.606 -0.344 17.645 1.00 27.28 220 ILE B N 1
ATOM 1859 C CA . ILE B 1 38 ? 4.464 1.115 17.835 1.00 26.94 220 ILE B CA 1
ATOM 1860 C C . ILE B 1 38 ? 5.732 1.601 18.524 1.00 25.53 220 ILE B C 1
ATOM 1861 O O . ILE B 1 38 ? 6.122 1.017 19.573 1.00 24.36 220 ILE B O 1
ATOM 1866 N N . LEU B 1 39 ? 6.349 2.602 17.937 1.00 24.70 221 LEU B N 1
ATOM 1867 C CA . LEU B 1 39 ? 7.502 3.327 18.491 1.00 24.15 221 LEU B CA 1
ATOM 1868 C C . LEU B 1 39 ? 6.918 4.545 19.212 1.00 24.32 221 LEU B C 1
ATOM 1869 O O . LEU B 1 39 ? 6.262 5.362 18.543 1.00 24.43 221 LEU B O 1
ATOM 1874 N N . ALA B 1 40 ? 7.036 4.567 20.528 1.00 22.03 222 ALA B N 1
ATOM 1875 C CA . ALA B 1 40 ? 6.410 5.542 21.419 1.00 22.83 222 ALA B CA 1
ATOM 1876 C C . ALA B 1 40 ? 7.481 6.447 22.011 1.00 23.43 222 ALA B C 1
ATOM 1877 O O . ALA B 1 40 ? 8.598 5.955 22.367 1.00 22.63 222 ALA B O 1
ATOM 1879 N N . ASN B 1 41 ? 7.133 7.724 22.167 1.00 24.86 223 ASN B N 1
ATOM 1880 C CA . ASN B 1 41 ? 8.017 8.753 22.762 1.00 25.04 223 ASN B CA 1
ATOM 1881 C C . ASN B 1 41 ? 7.166 9.618 23.697 1.00 25.28 223 ASN B C 1
ATOM 1882 O O . ASN B 1 41 ? 6.101 10.099 23.269 1.00 25.93 223 ASN B O 1
ATOM 1887 N N . VAL B 1 42 ? 7.615 9.815 24.923 1.00 24.64 224 VAL B N 1
ATOM 1888 C CA . VAL B 1 42 ? 6.779 10.455 25.957 1.00 24.73 224 VAL B CA 1
ATOM 1889 C C . VAL B 1 42 ? 7.634 11.345 26.846 1.00 24.96 224 VAL B C 1
ATOM 1890 O O . VAL B 1 42 ? 8.745 10.935 27.248 1.00 25.08 224 VAL B O 1
ATOM 1894 N N . SER B 1 43 ? 7.117 12.542 27.108 1.00 27.06 225 SER B N 1
ATOM 1895 C CA . SER B 1 43 ? 7.666 13.530 28.063 1.00 27.86 225 SER B CA 1
ATOM 1896 C C . SER B 1 43 ? 6.485 14.210 28.754 1.00 27.82 225 SER B C 1
ATOM 1897 O O . SER B 1 43 ? 5.379 14.188 28.191 1.00 27.67 225 SER B O 1
ATOM 1900 N N . LEU B 1 44 ? 6.684 14.668 29.984 1.00 28.43 226 LEU B N 1
ATOM 1901 C CA . LEU B 1 44 ? 5.602 15.279 30.781 1.00 27.52 226 LEU B CA 1
ATOM 1902 C C . LEU B 1 44 ? 6.134 16.498 31.532 1.00 28.28 226 LEU B C 1
ATOM 1903 O O . LEU B 1 44 ? 7.097 16.367 32.310 1.00 29.13 226 LEU B O 1
ATOM 1908 N N . LEU B 1 45 ? 5.522 17.644 31.269 1.00 28.49 227 LEU B N 1
ATOM 1909 C CA . LEU B 1 45 ? 5.760 18.910 31.983 1.00 29.20 227 LEU B CA 1
ATOM 1910 C C . LEU B 1 45 ? 4.498 19.262 32.771 1.00 29.89 227 LEU B C 1
ATOM 1911 O O . LEU B 1 45 ? 3.417 19.352 32.145 1.00 29.39 227 LEU B O 1
ATOM 1916 N N . VAL B 1 46 ? 4.637 19.400 34.085 1.00 28.90 228 VAL B N 1
ATOM 1917 C CA . VAL B 1 46 ? 3.535 19.838 34.968 1.00 29.98 228 VAL B CA 1
ATOM 1918 C C . VAL B 1 46 ? 3.654 21.355 35.162 1.00 31.96 228 VAL B C 1
ATOM 1919 O O . VAL B 1 46 ? 4.691 21.814 35.696 1.00 30.82 228 VAL B O 1
ATOM 1923 N N . VAL B 1 47 ? 2.646 22.094 34.690 1.00 32.45 229 VAL B N 1
ATOM 1924 C CA . VAL B 1 47 ? 2.720 23.570 34.524 1.00 34.88 229 VAL B CA 1
ATOM 1925 C C . VAL B 1 47 ? 2.141 24.256 35.763 1.00 35.66 229 VAL B C 1
ATOM 1926 O O . VAL B 1 47 ? 2.606 25.363 36.065 1.00 39.09 229 VAL B O 1
ATOM 1930 N N . LYS B 1 48 ? 1.179 23.641 36.451 1.00 34.83 230 LYS B N 1
ATOM 1931 C CA . LYS B 1 48 ? 0.549 24.256 37.639 1.00 35.11 230 LYS B CA 1
ATOM 1932 C C . LYS B 1 48 ? 0.150 23.174 38.639 1.00 34.38 230 LYS B C 1
ATOM 1933 O O . LYS B 1 48 ? 0.277 21.967 38.320 1.00 33.12 230 LYS B O 1
ATOM 1939 N N . GLY B 1 49 ? -0.228 23.606 39.847 1.00 35.78 231 GLY B N 1
ATOM 1940 C CA . GLY B 1 49 ? -0.667 22.719 40.935 1.00 35.81 231 GLY B CA 1
ATOM 1941 C C . GLY B 1 49 ? 0.498 21.940 41.516 1.00 34.12 231 GLY B C 1
ATOM 1942 O O . GLY B 1 49 ? 1.676 22.280 41.228 1.00 32.26 231 GLY B O 1
ATOM 1943 N N . LYS B 1 50 ? 0.168 20.927 42.308 1.00 34.59 232 LYS B N 1
ATOM 1944 C CA . LYS B 1 50 ? 1.065 20.284 43.298 1.00 35.00 232 LYS B CA 1
ATOM 1945 C C . LYS B 1 50 ? 2.401 19.939 42.633 1.00 32.51 232 LYS B C 1
ATOM 1946 O O . LYS B 1 50 ? 3.464 20.248 43.207 1.00 32.24 232 LYS B O 1
ATOM 1952 N N . PHE B 1 51 ? 2.361 19.346 41.447 1.00 31.65 233 PHE B N 1
ATOM 1953 C CA . PHE B 1 51 ? 3.550 18.710 40.846 1.00 30.60 233 PHE B CA 1
ATOM 1954 C C . PHE B 1 51 ? 4.305 19.719 39.959 1.00 29.54 233 PHE B C 1
ATOM 1955 O O . PHE B 1 51 ? 5.369 19.345 39.453 1.00 28.73 233 PHE B O 1
ATOM 1963 N N . SER B 1 52 ? 3.835 20.959 39.857 1.00 30.14 234 SER B N 1
ATOM 1964 C CA . SER B 1 52 ? 4.618 22.087 39.278 1.00 29.92 234 SER B CA 1
ATOM 1965 C C . SER B 1 52 ? 5.690 22.542 40.280 1.00 30.35 234 SER B C 1
ATOM 1966 O O . SER B 1 52 ? 6.639 23.219 39.869 1.00 29.20 234 SER B O 1
ATOM 1969 N N . ASN B 1 53 ? 5.539 22.171 41.552 1.00 30.27 235 ASN B N 1
ATOM 1970 C CA . ASN B 1 53 ? 6.504 22.520 42.612 1.00 31.26 235 ASN B CA 1
ATOM 1971 C C . ASN B 1 53 ? 6.519 21.390 43.635 1.00 31.16 235 ASN B C 1
ATOM 1972 O O . ASN B 1 53 ? 5.931 21.550 44.720 1.00 32.86 235 ASN B O 1
ATOM 1977 N N . ILE B 1 54 ? 7.176 20.285 43.303 1.00 30.59 236 ILE B N 1
ATOM 1978 C CA . ILE B 1 54 ? 7.310 19.157 44.245 1.00 30.23 236 ILE B CA 1
ATOM 1979 C C . ILE B 1 54 ? 8.142 19.636 45.425 1.00 31.09 236 ILE B C 1
ATOM 1980 O O . ILE B 1 54 ? 9.173 20.255 45.197 1.00 31.39 236 ILE B O 1
ATOM 1985 N N . ASN B 1 55 ? 7.673 19.380 46.648 1.00 31.50 237 ASN B N 1
ATOM 1986 C CA . ASN B 1 55 ? 8.471 19.602 47.881 1.00 32.13 237 ASN B CA 1
ATOM 1987 C C . ASN B 1 55 ? 8.149 18.478 48.860 1.00 32.46 237 ASN B C 1
ATOM 1988 O O . ASN B 1 55 ? 7.050 18.473 49.420 1.00 31.38 237 ASN B O 1
ATOM 1993 N N . ASN B 1 56 ? 9.072 17.537 48.997 1.00 32.86 238 ASN B N 1
ATOM 1994 C CA . ASN B 1 56 ? 8.890 16.318 49.810 1.00 34.95 238 ASN B CA 1
ATOM 1995 C C . ASN B 1 56 ? 9.350 16.571 51.244 1.00 37.28 238 ASN B C 1
ATOM 1996 O O . ASN B 1 56 ? 9.219 15.639 52.047 1.00 39.04 238 ASN B O 1
ATOM 2001 N N . ASN B 1 57 ? 9.822 17.779 51.574 1.00 38.92 239 ASN B N 1
ATOM 2002 C CA . ASN B 1 57 ? 9.950 18.205 52.992 1.00 41.14 239 ASN B CA 1
ATOM 2003 C C . ASN B 1 57 ? 8.550 18.566 53.490 1.00 41.54 239 ASN B C 1
ATOM 2004 O O . ASN B 1 57 ? 8.159 18.078 54.542 1.00 43.19 239 ASN B O 1
ATOM 2009 N N . THR B 1 58 ? 7.815 19.369 52.730 1.00 40.36 240 THR B N 1
ATOM 2010 C CA . THR B 1 58 ? 6.463 19.848 53.112 1.00 41.49 240 THR B CA 1
ATOM 2011 C C . THR B 1 58 ? 5.432 18.752 52.812 1.00 41.20 240 THR B C 1
ATOM 2012 O O . THR B 1 58 ? 4.548 18.584 53.614 1.00 41.99 240 THR B O 1
ATOM 2016 N N . ASN B 1 59 ? 5.620 17.991 51.728 1.00 39.50 241 ASN B N 1
ATOM 2017 C CA . ASN B 1 59 ? 4.650 16.980 51.224 1.00 39.65 241 ASN B CA 1
ATOM 2018 C C . ASN B 1 59 ? 5.390 15.676 50.961 1.00 37.63 241 ASN B C 1
ATOM 2019 O O . ASN B 1 59 ? 5.664 15.330 49.805 1.00 35.93 241 ASN B O 1
ATOM 2024 N N . PRO B 1 60 ? 5.756 14.929 52.024 1.00 38.31 242 PRO B N 1
ATOM 2025 C CA . PRO B 1 60 ? 6.552 13.714 51.871 1.00 38.14 242 PRO B CA 1
ATOM 2026 C C . PRO B 1 60 ? 5.846 12.579 51.104 1.00 37.73 242 PRO B C 1
ATOM 2027 O O . PRO B 1 60 ? 6.562 11.761 50.538 1.00 36.47 242 PRO B O 1
ATOM 2031 N N . THR B 1 61 ? 4.509 12.615 50.973 1.00 39.16 243 THR B N 1
ATOM 2032 C CA . THR B 1 61 ? 3.740 11.566 50.241 1.00 39.39 243 THR B CA 1
ATOM 2033 C C . THR B 1 61 ? 3.663 11.877 48.732 1.00 37.82 243 THR B C 1
ATOM 2034 O O . THR B 1 61 ? 3.242 10.980 48.011 1.00 37.44 243 THR B O 1
ATOM 2038 N N . ASP B 1 62 ? 4.091 13.064 48.268 1.00 37.09 244 ASP B N 1
ATOM 2039 C CA . ASP B 1 62 ? 3.981 13.482 46.832 1.00 35.05 244 ASP B CA 1
ATOM 2040 C C . ASP B 1 62 ? 5.129 12.898 46.015 1.00 32.33 244 ASP B C 1
ATOM 2041 O O . ASP B 1 62 ? 6.024 13.644 45.669 1.00 32.75 244 ASP B O 1
ATOM 2046 N N . LYS B 1 63 ? 5.105 11.607 45.740 1.00 31.83 245 LYS B N 1
ATOM 2047 C CA . LYS B 1 63 ? 6.253 10.919 45.118 1.00 32.13 245 LYS B CA 1
ATOM 2048 C C . LYS B 1 63 ? 5.791 10.057 43.943 1.00 31.95 245 LYS B C 1
ATOM 2049 O O . LYS B 1 63 ? 6.564 9.162 43.547 1.00 29.01 245 LYS B O 1
ATOM 2055 N N . LYS B 1 64 ? 4.576 10.301 43.443 1.00 31.92 246 LYS B N 1
ATOM 2056 C CA . LYS B 1 64 ? 3.978 9.494 42.353 1.00 32.66 246 LYS B CA 1
ATOM 2057 C C . LYS B 1 64 ? 3.052 10.360 41.489 1.00 31.30 246 LYS B C 1
ATOM 2058 O O . LYS B 1 64 ? 2.181 11.051 42.044 1.00 28.72 246 LYS B O 1
ATOM 2064 N N . ILE B 1 65 ? 3.228 10.254 40.171 1.00 29.89 247 ILE B N 1
ATOM 2065 C CA . ILE B 1 65 ? 2.301 10.812 39.151 1.00 30.80 247 ILE B CA 1
ATOM 2066 C C . ILE B 1 65 ? 1.829 9.652 38.263 1.00 31.55 247 ILE B C 1
ATOM 2067 O O . ILE B 1 65 ? 2.699 8.866 37.783 1.00 28.59 247 ILE B O 1
ATOM 2072 N N . THR B 1 66 ? 0.510 9.529 38.082 1.00 31.98 248 THR B N 1
ATOM 2073 C CA . THR B 1 66 ? -0.086 8.514 37.194 1.00 33.38 248 THR B CA 1
ATOM 2074 C C . THR B 1 66 ? -0.857 9.233 36.088 1.00 34.49 248 THR B C 1
ATOM 2075 O O . THR B 1 66 ? -1.745 10.006 36.410 1.00 34.62 248 THR B O 1
ATOM 2079 N N . VAL B 1 67 ? -0.495 8.965 34.827 1.00 34.00 249 VAL B N 1
ATOM 2080 C CA . VAL B 1 67 ? -1.230 9.453 33.633 1.00 34.30 249 VAL B CA 1
ATOM 2081 C C . VAL B 1 67 ? -1.835 8.227 32.955 1.00 35.61 249 VAL B C 1
ATOM 2082 O O . VAL B 1 67 ? -1.060 7.306 32.644 1.00 35.28 249 VAL B O 1
ATOM 2086 N N . LYS B 1 68 ? -3.165 8.186 32.814 1.00 33.35 250 LYS B N 1
ATOM 2087 C CA . LYS B 1 68 ? -3.909 7.012 32.295 1.00 35.45 250 LYS B CA 1
ATOM 2088 C C . LYS B 1 68 ? -4.525 7.374 30.958 1.00 34.96 250 LYS B C 1
ATOM 2089 O O . LYS B 1 68 ? -5.241 8.403 30.901 1.00 33.00 250 LYS B O 1
ATOM 2095 N N . LEU B 1 69 ? -4.173 6.606 29.920 1.00 34.45 251 LEU B N 1
ATOM 2096 C CA . LEU B 1 69 ? -4.897 6.609 28.627 1.00 33.82 251 LEU B CA 1
ATOM 2097 C C . LEU B 1 69 ? -5.755 5.347 28.539 1.00 34.23 251 LEU B C 1
ATOM 2098 O O . LEU B 1 69 ? -5.203 4.227 28.585 1.00 32.91 251 LEU B O 1
ATOM 2103 N N . LEU B 1 70 ? -7.069 5.533 28.468 1.00 34.17 252 LEU B N 1
ATOM 2104 C CA . LEU B 1 70 ? -8.035 4.436 28.335 1.00 35.51 252 LEU B CA 1
ATOM 2105 C C . LEU B 1 70 ? -8.659 4.538 26.944 1.00 36.05 252 LEU B C 1
ATOM 2106 O O . LEU B 1 70 ? -9.098 5.640 26.570 1.00 35.06 252 LEU B O 1
ATOM 2111 N N . PHE B 1 71 ? -8.730 3.417 26.235 1.00 36.35 253 PHE B N 1
ATOM 2112 C CA . PHE B 1 71 ? -9.277 3.343 24.863 1.00 37.90 253 PHE B CA 1
ATOM 2113 C C . PHE B 1 71 ? -10.408 2.328 24.816 1.00 40.60 253 PHE B C 1
ATOM 2114 O O . PHE B 1 71 ? -10.348 1.282 25.510 1.00 40.61 253 PHE B O 1
ATOM 2122 N N . ASN B 1 72 ? -11.413 2.637 24.001 1.00 43.29 254 ASN B N 1
ATOM 2123 C CA . ASN B 1 72 ? -12.527 1.712 23.693 1.00 46.06 254 ASN B CA 1
ATOM 2124 C C . ASN B 1 72 ? -12.067 0.784 22.568 1.00 45.70 254 ASN B C 1
ATOM 2125 O O . ASN B 1 72 ? -10.907 0.872 22.176 1.00 41.02 254 ASN B O 1
ATOM 2130 N N . GLU B 1 73 ? -12.966 -0.067 22.084 1.00 48.47 255 GLU B N 1
ATOM 2131 C CA . GLU B 1 73 ? -12.619 -1.193 21.182 1.00 50.19 255 GLU B CA 1
ATOM 2132 C C . GLU B 1 73 ? -12.250 -0.635 19.795 1.00 48.79 255 GLU B C 1
ATOM 2133 O O . GLU B 1 73 ? -11.604 -1.369 19.037 1.00 47.83 255 GLU B O 1
ATOM 2139 N N . LYS B 1 74 ? -12.513 0.645 19.533 1.00 48.18 256 LYS B N 1
ATOM 2140 C CA . LYS B 1 74 ? -12.105 1.322 18.272 1.00 48.83 256 LYS B CA 1
ATOM 2141 C C . LYS B 1 74 ? -10.788 2.083 18.464 1.00 45.41 256 LYS B C 1
ATOM 2142 O O . LYS B 1 74 ? -10.299 2.660 17.485 1.00 46.52 256 LYS B O 1
ATOM 2148 N N . GLY B 1 75 ? -10.230 2.086 19.673 1.00 43.49 257 GLY B N 1
ATOM 2149 C CA . GLY B 1 75 ? -8.967 2.773 19.994 1.00 39.73 257 GLY B CA 1
ATOM 2150 C C . GLY B 1 75 ? -9.165 4.263 20.184 1.00 39.41 257 GLY B C 1
ATOM 2151 O O . GLY B 1 75 ? -8.156 4.997 20.162 1.00 38.13 257 GLY B O 1
ATOM 2152 N N . VAL B 1 76 ? -10.405 4.690 20.416 1.00 40.43 258 VAL B N 1
ATOM 2153 C CA . VAL B 1 76 ? -10.752 6.096 20.748 1.00 41.34 258 VAL B CA 1
ATOM 2154 C C . VAL B 1 76 ? -10.500 6.318 22.244 1.00 40.75 258 VAL B C 1
ATOM 2155 O O . VAL B 1 76 ? -10.905 5.462 23.049 1.00 40.47 258 VAL B O 1
ATOM 2159 N N . LEU B 1 77 ? -9.855 7.430 22.585 1.00 40.81 259 LEU B N 1
ATOM 2160 C CA . LEU B 1 77 ? -9.557 7.849 23.978 1.00 40.80 259 LEU B CA 1
ATOM 2161 C C . LEU B 1 77 ? -10.866 8.088 24.737 1.00 44.13 259 LEU B C 1
ATOM 2162 O O . LEU B 1 77 ? -11.696 8.840 24.241 1.00 46.54 259 LEU B O 1
ATOM 2167 N N . MET B 1 78 ? -11.049 7.447 25.892 1.00 44.58 260 MET B N 1
ATOM 2168 C CA . MET B 1 78 ? -12.278 7.590 26.719 1.00 48.16 260 MET B CA 1
ATOM 2169 C C . MET B 1 78 ? -12.098 8.809 27.637 1.00 47.54 260 MET B C 1
ATOM 2170 O O . MET B 1 78 ? -10.934 9.140 27.932 1.00 44.31 260 MET B O 1
ATOM 2175 N N . ASP B 1 79 ? -13.194 9.473 28.010 1.00 49.51 261 ASP B N 1
ATOM 2176 C CA . ASP B 1 79 ? -13.191 10.764 28.750 1.00 51.20 261 ASP B CA 1
ATOM 2177 C C . ASP B 1 79 ? -12.560 10.572 30.138 1.00 49.81 261 ASP B C 1
ATOM 2178 O O . ASP B 1 79 ? -12.070 11.565 30.693 1.00 48.75 261 ASP B O 1
ATOM 2183 N N . SER B 1 80 ? -12.590 9.345 30.670 1.00 49.38 262 SER B N 1
ATOM 2184 C CA . SER B 1 80 ? -11.975 8.979 31.974 1.00 49.19 262 SER B CA 1
ATOM 2185 C C . SER B 1 80 ? -10.435 9.010 31.895 1.00 43.62 262 SER B C 1
ATOM 2186 O O . SER B 1 80 ? -9.811 8.980 32.927 1.00 42.21 262 SER B O 1
ATOM 2189 N N . SER B 1 81 ? -9.848 9.121 30.710 1.00 40.44 263 SER B N 1
ATOM 2190 C CA . SER B 1 81 ? -8.379 9.282 30.543 1.00 37.94 263 SER B CA 1
ATOM 2191 C C . SER B 1 81 ? -7.905 10.592 31.210 1.00 36.78 263 SER B C 1
ATOM 2192 O O . SER B 1 81 ? -8.670 11.558 31.252 1.00 36.24 263 SER B O 1
ATOM 2195 N N . SER B 1 82 ? -6.664 10.594 31.708 1.00 35.58 264 SER B N 1
ATOM 2196 C CA . SER B 1 82 ? -5.911 11.790 32.180 1.00 34.36 264 SER B CA 1
ATOM 2197 C C . SER B 1 82 ? -5.729 12.773 31.018 1.00 34.91 264 SER B C 1
ATOM 2198 O O . SER B 1 82 ? -5.825 13.981 31.249 1.00 36.01 264 SER B O 1
ATOM 2201 N N . LEU B 1 83 ? -5.434 12.258 29.821 1.00 33.41 265 LEU B N 1
ATOM 2202 C CA . LEU B 1 83 ? -5.209 13.073 28.600 1.00 33.60 265 LEU B CA 1
ATOM 2203 C C . LEU B 1 83 ? -6.563 13.539 28.030 1.00 35.69 265 LEU B C 1
ATOM 2204 O O . LEU B 1 83 ? -7.517 12.746 27.978 1.00 34.63 265 LEU B O 1
ATOM 2209 N N . LYS B 1 84 ? -6.632 14.790 27.596 1.00 37.61 266 LYS B N 1
ATOM 2210 C CA . LYS B 1 84 ? -7.809 15.395 26.934 1.00 40.66 266 LYS B CA 1
ATOM 2211 C C . LYS B 1 84 ? -7.800 15.070 25.432 1.00 40.83 266 LYS B C 1
ATOM 2212 O O . LYS B 1 84 ? -6.733 14.957 24.846 1.00 37.33 266 LYS B O 1
ATOM 2218 N N . LYS B 1 85 ? -8.978 15.022 24.828 1.00 43.98 267 LYS B N 1
ATOM 2219 C CA . LYS B 1 85 ? -9.224 14.359 23.526 1.00 45.43 267 LYS B CA 1
ATOM 2220 C C . LYS B 1 85 ? -8.950 15.316 22.367 1.00 46.91 267 LYS B C 1
ATOM 2221 O O . LYS B 1 85 ? -8.673 14.821 21.296 1.00 46.56 267 LYS B O 1
ATOM 2227 N N . GLU B 1 86 ? -9.074 16.631 22.569 1.00 48.51 268 GLU B N 1
ATOM 2228 C CA . GLU B 1 86 ? -9.255 17.607 21.454 1.00 52.19 268 GLU B CA 1
ATOM 2229 C C . GLU B 1 86 ? -8.058 17.516 20.501 1.00 49.90 268 GLU B C 1
ATOM 2230 O O . GLU B 1 86 ? -8.267 17.644 19.312 1.00 50.37 268 GLU B O 1
ATOM 2236 N N . TYR B 1 87 ? -6.842 17.339 21.017 1.00 48.47 269 TYR B N 1
ATOM 2237 C CA . TYR B 1 87 ? -5.600 17.319 20.197 1.00 48.47 269 TYR B CA 1
ATOM 2238 C C . TYR B 1 87 ? -4.835 16.002 20.422 1.00 45.95 269 TYR B C 1
ATOM 2239 O O . TYR B 1 87 ? -3.588 15.971 20.302 1.00 45.95 269 TYR B O 1
ATOM 2248 N N . TRP B 1 88 ? -5.570 14.926 20.700 1.00 43.76 270 TRP B N 1
ATOM 2249 C CA . TRP B 1 88 ? -5.095 13.532 20.552 1.00 40.17 270 TRP B CA 1
ATOM 2250 C C . TRP B 1 88 ? -5.648 12.977 19.241 1.00 41.34 270 TRP B C 1
ATOM 2251 O O . TRP B 1 88 ? -6.829 12.626 19.203 1.00 43.01 270 TRP B O 1
ATOM 2262 N N . ASN B 1 89 ? -4.843 12.950 18.198 1.00 39.28 271 ASN B N 1
ATOM 2263 C CA . ASN B 1 89 ? -5.334 12.614 16.853 1.00 41.05 271 ASN B CA 1
ATOM 2264 C C . ASN B 1 89 ? -4.149 12.269 15.972 1.00 40.54 271 ASN B C 1
ATOM 2265 O O . ASN B 1 89 ? -2.971 12.455 16.398 1.00 36.79 271 ASN B O 1
ATOM 2270 N N . TYR B 1 90 ? -4.472 11.750 14.808 1.00 41.95 272 TYR B N 1
ATOM 2271 C CA . TYR B 1 90 ? -3.532 11.532 13.704 1.00 43.94 272 TYR B CA 1
ATOM 2272 C C . TYR B 1 90 ? -2.884 12.857 13.342 1.00 46.89 272 TYR B C 1
ATOM 2273 O O . TYR B 1 90 ? -3.533 13.912 13.459 1.00 48.41 272 TYR B O 1
ATOM 2282 N N . ARG B 1 91 ? -1.655 12.770 12.855 1.00 48.94 273 ARG B N 1
ATOM 2283 C CA . ARG B 1 91 ? -0.809 13.914 12.481 1.00 52.80 273 ARG B CA 1
ATOM 2284 C C . ARG B 1 91 ? -1.334 14.551 11.196 1.00 57.76 273 ARG B C 1
ATOM 2285 O O . ARG B 1 91 ? -1.596 13.830 10.234 1.00 61.18 273 ARG B O 1
ATOM 2293 N N . ASN B 1 92 ? -1.485 15.866 11.207 1.00 62.99 274 ASN B N 1
ATOM 2294 C CA . ASN B 1 92 ? -1.489 16.708 9.982 1.00 69.29 274 ASN B CA 1
ATOM 2295 C C . ASN B 1 92 ? -0.496 17.852 10.224 1.00 73.21 274 ASN B C 1
ATOM 2296 O O . ASN B 1 92 ? -0.761 18.687 11.139 1.00 73.50 274 ASN B O 1
ATOM 2301 N N . ASP B 1 93 ? 0.642 17.831 9.517 1.00 74.34 275 ASP B N 1
ATOM 2302 C CA . ASP B 1 93 ? 1.793 18.760 9.731 1.00 75.22 275 ASP B CA 1
ATOM 2303 C C . ASP B 1 93 ? 2.251 18.653 11.206 1.00 69.85 275 ASP B C 1
ATOM 2304 O O . ASP B 1 93 ? 2.575 17.529 11.616 1.00 69.64 275 ASP B O 1
ATOM 2309 N N . ASN B 1 94 ? 2.300 19.756 11.970 1.00 67.15 276 ASN B N 1
ATOM 2310 C CA . ASN B 1 94 ? 2.655 19.751 13.420 1.00 64.82 276 ASN B CA 1
ATOM 2311 C C . ASN B 1 94 ? 1.388 19.862 14.284 1.00 64.52 276 ASN B C 1
ATOM 2312 O O . ASN B 1 94 ? 1.506 20.218 15.479 1.00 58.17 276 ASN B O 1
ATOM 2317 N N . SER B 1 95 ? 0.223 19.558 13.709 1.00 67.92 277 SER B N 1
ATOM 2318 C CA . SER B 1 95 ? -1.085 19.592 14.411 1.00 68.88 277 SER B CA 1
ATOM 2319 C C . SER B 1 95 ? -1.791 18.234 14.272 1.00 68.90 277 SER B C 1
ATOM 2320 O O . SER B 1 95 ? -1.102 17.202 14.131 1.00 64.12 277 SER B O 1
ATOM 2323 N N . THR B 1 96 ? -3.126 18.241 14.292 1.00 73.35 278 THR B N 1
ATOM 2324 C CA . THR B 1 96 ? -3.980 17.030 14.189 1.00 73.65 278 THR B CA 1
ATOM 2325 C C . THR B 1 96 ? -4.903 17.164 12.973 1.00 72.09 278 THR B C 1
ATOM 2326 O O . THR B 1 96 ? -5.093 18.289 12.502 1.00 77.42 278 THR B O 1
ATOM 2330 N N . VAL B 1 97 ? -5.414 16.048 12.459 1.00 68.50 279 VAL B N 1
ATOM 2331 C CA . VAL B 1 97 ? -6.397 16.048 11.329 1.00 70.87 279 VAL B CA 1
ATOM 2332 C C . VAL B 1 97 ? -7.650 16.828 11.785 1.00 71.96 279 VAL B C 1
ATOM 2333 O O . VAL B 1 97 ? -7.919 16.847 13.014 1.00 68.67 279 VAL B O 1
ATOM 2337 N N . SER B 1 98 ? -8.315 17.528 10.856 1.00 76.42 280 SER B N 1
ATOM 2338 C CA . SER B 1 98 ? -9.552 18.337 11.095 1.00 80.30 280 SER B CA 1
ATOM 2339 C C . SER B 1 98 ? -10.356 17.748 12.264 1.00 78.30 280 SER B C 1
ATOM 2340 O O . SER B 1 98 ? -10.279 18.305 13.387 1.00 77.35 280 SER B O 1
ATOM 2343 N N . GLN B 1 99 ? -11.024 16.612 12.027 1.00 76.53 281 GLN B N 1
ATOM 2344 C CA . GLN B 1 99 ? -12.032 16.025 12.956 1.00 74.29 281 GLN B CA 1
ATOM 2345 C C . GLN B 1 99 ? -11.441 14.815 13.712 1.00 67.27 281 GLN B C 1
ATOM 2346 O O . GLN B 1 99 ? -10.441 14.220 13.252 1.00 63.96 281 GLN B O 1
ATOM 2352 N N . ALA B 1 100 ? -12.050 14.485 14.849 1.00 63.32 282 ALA B N 1
ATOM 2353 C CA . ALA B 1 100 ? -11.713 13.343 15.723 1.00 58.05 282 ALA B CA 1
ATOM 2354 C C . ALA B 1 100 ? -11.616 12.074 14.874 1.00 57.11 282 ALA B C 1
ATOM 2355 O O . ALA B 1 100 ? -12.426 11.922 13.970 1.00 58.77 282 ALA B O 1
ATOM 2357 N N . TYR B 1 101 ? -10.638 11.211 15.150 1.00 54.10 283 TYR B N 1
ATOM 2358 C CA . TYR B 1 101 ? -10.496 9.906 14.453 1.00 53.78 283 TYR B CA 1
ATOM 2359 C C . TYR B 1 101 ? -11.592 8.959 14.932 1.00 54.46 283 TYR B C 1
ATOM 2360 O O . TYR B 1 101 ? -11.985 9.069 16.091 1.00 54.07 283 TYR B O 1
ATOM 2369 N N . ASP B 1 102 ? -12.056 8.069 14.051 1.00 56.09 284 ASP B N 1
ATOM 2370 C CA . ASP B 1 102 ? -13.027 6.987 14.364 1.00 57.32 284 ASP B CA 1
ATOM 2371 C C . ASP B 1 102 ? -12.312 5.729 14.857 1.00 53.80 284 ASP B C 1
ATOM 2372 O O . ASP B 1 102 ? -12.952 4.963 15.566 1.00 54.38 284 ASP B O 1
ATOM 2377 N N . ASN B 1 103 ? -11.096 5.463 14.380 1.00 50.84 285 ASN B N 1
ATOM 2378 C CA . ASN B 1 103 ? -10.416 4.152 14.593 1.00 48.30 285 ASN B CA 1
ATOM 2379 C C . ASN B 1 103 ? -8.892 4.328 14.720 1.00 44.83 285 ASN B C 1
ATOM 2380 O O . ASN B 1 103 ? -8.276 4.907 13.814 1.00 43.84 285 ASN B O 1
ATOM 2385 N N . ALA B 1 104 ? -8.309 3.791 15.785 1.00 41.78 286 ALA B N 1
ATOM 2386 C CA . ALA B 1 104 ? -6.848 3.713 15.982 1.00 39.81 286 ALA B CA 1
ATOM 2387 C C . ALA B 1 104 ? -6.472 2.338 16.531 1.00 38.89 286 ALA B C 1
ATOM 2388 O O . ALA B 1 104 ? -5.442 2.234 17.237 1.00 37.97 286 ALA B O 1
ATOM 2390 N N . VAL B 1 105 ? -7.242 1.310 16.196 1.00 39.61 287 VAL B N 1
ATOM 2391 C CA . VAL B 1 105 ? -6.983 -0.087 16.658 1.00 39.57 287 VAL B CA 1
ATOM 2392 C C . VAL B 1 105 ? -5.541 -0.472 16.311 1.00 37.82 287 VAL B C 1
ATOM 2393 O O . VAL B 1 105 ? -4.860 -1.075 17.146 1.00 37.17 287 VAL B O 1
ATOM 2397 N N . PRO B 1 106 ? -5.015 -0.151 15.097 1.00 37.80 288 PRO B N 1
ATOM 2398 C CA . PRO B 1 106 ? -3.637 -0.496 14.758 1.00 36.83 288 PRO B CA 1
ATOM 2399 C C . PRO B 1 106 ? -2.555 0.160 15.632 1.00 34.12 288 PRO B C 1
ATOM 2400 O O . PRO B 1 106 ? -1.405 -0.216 15.476 1.00 33.15 288 PRO B O 1
ATOM 2404 N N . PHE B 1 107 ? -2.921 1.093 16.518 1.00 33.49 289 PHE B N 1
ATOM 2405 C CA . PHE B 1 107 ? -1.997 1.721 17.489 1.00 30.97 289 PHE B CA 1
ATOM 2406 C C . PHE B 1 107 ? -2.209 1.167 18.897 1.00 29.97 289 PHE B C 1
ATOM 2407 O O . PHE B 1 107 ? -1.468 1.578 19.814 1.00 30.18 289 PHE B O 1
ATOM 2415 N N . MET B 1 108 ? -3.177 0.283 19.093 1.00 30.52 290 MET B N 1
ATOM 2416 C CA . MET B 1 108 ? -3.482 -0.233 20.446 1.00 30.26 290 MET B CA 1
ATOM 2417 C C . MET B 1 108 ? -2.458 -1.309 20.821 1.00 28.81 290 MET B C 1
ATOM 2418 O O . MET B 1 108 ? -1.887 -1.979 19.954 1.00 28.77 290 MET B O 1
ATOM 2423 N N . PRO B 1 109 ? -2.150 -1.485 22.116 1.00 27.18 291 PRO B N 1
ATOM 2424 C CA . PRO B 1 109 ? -1.327 -2.605 22.550 1.00 27.56 291 PRO B CA 1
ATOM 2425 C C . PRO B 1 109 ? -1.991 -3.947 22.205 1.00 29.06 291 PRO B C 1
ATOM 2426 O O . PRO B 1 109 ? -3.189 -4.137 22.463 1.00 32.30 291 PRO B O 1
ATOM 2430 N N . ASN B 1 110 ? -1.232 -4.817 21.556 1.00 29.68 292 ASN B N 1
ATOM 2431 C CA . ASN B 1 110 ? -1.677 -6.152 21.092 1.00 31.73 292 ASN B CA 1
ATOM 2432 C C . ASN B 1 110 ? -2.298 -6.923 22.273 1.00 31.57 292 ASN B C 1
ATOM 2433 O O . ASN B 1 110 ? -1.661 -7.032 23.319 1.00 32.71 292 ASN B O 1
ATOM 2438 N N . ILE B 1 111 ? -3.500 -7.430 22.082 1.00 33.31 293 ILE B N 1
ATOM 2439 C CA . ILE B 1 111 ? -4.374 -8.015 23.132 1.00 34.56 293 ILE B CA 1
ATOM 2440 C C . ILE B 1 111 ? -3.923 -9.459 23.398 1.00 35.32 293 ILE B C 1
ATOM 2441 O O . ILE B 1 111 ? -4.290 -10.001 24.443 1.00 36.88 293 ILE B O 1
ATOM 2446 N N . LYS B 1 112 ? -3.130 -10.052 22.507 1.00 36.02 294 LYS B N 1
ATOM 2447 C CA . LYS B 1 112 ? -2.521 -11.393 22.741 1.00 36.96 294 LYS B CA 1
ATOM 2448 C C . LYS B 1 112 ? -1.266 -11.230 23.591 1.00 35.22 294 LYS B C 1
ATOM 2449 O O . LYS B 1 112 ? -1.036 -12.083 24.465 1.00 35.33 294 LYS B O 1
ATOM 2455 N N . ALA B 1 113 ? -0.439 -10.241 23.266 1.00 32.61 295 ALA B N 1
ATOM 2456 C CA . ALA B 1 113 ? 0.790 -9.934 24.019 1.00 31.27 295 ALA B CA 1
ATOM 2457 C C . ALA B 1 113 ? 0.416 -9.412 25.408 1.00 31.09 295 ALA B C 1
ATOM 2458 O O . ALA B 1 113 ? 1.085 -9.808 26.399 1.00 32.06 295 ALA B O 1
ATOM 2460 N N . TYR B 1 114 ? -0.612 -8.564 25.476 1.00 30.76 296 TYR B N 1
ATOM 2461 C CA . TYR B 1 114 ? -1.015 -7.823 26.681 1.00 30.91 296 TYR B CA 1
ATOM 2462 C C . TYR B 1 114 ? -2.518 -8.006 26.887 1.00 33.51 296 TYR B C 1
ATOM 2463 O O . TYR B 1 114 ? -3.295 -7.055 26.757 1.00 33.96 296 TYR B O 1
ATOM 2472 N N . PRO B 1 115 ? -2.966 -9.240 27.204 1.00 35.70 297 PRO B N 1
ATOM 2473 C CA . PRO B 1 115 ? -4.376 -9.513 27.427 1.00 38.17 297 PRO B CA 1
ATOM 2474 C C . PRO B 1 115 ? -4.859 -8.718 28.637 1.00 39.89 297 PRO B C 1
ATOM 2475 O O . PRO B 1 115 ? -4.058 -8.366 29.466 1.00 38.78 297 PRO B O 1
ATOM 2479 N N . LYS B 1 116 ? -6.153 -8.467 28.711 1.00 44.44 298 LYS B N 1
ATOM 2480 C CA . LYS B 1 116 ? -6.748 -7.809 29.887 1.00 48.34 298 LYS B CA 1
ATOM 2481 C C . LYS B 1 116 ? -6.572 -8.766 31.046 1.00 49.47 298 LYS B C 1
ATOM 2482 O O . LYS B 1 116 ? -6.831 -9.951 30.910 1.00 49.23 298 LYS B O 1
ATOM 2488 N N . PRO B 1 117 ? -6.028 -8.283 32.179 1.00 52.64 299 PRO B N 1
ATOM 2489 C CA . PRO B 1 117 ? -5.839 -9.108 33.368 1.00 55.54 299 PRO B CA 1
ATOM 2490 C C . PRO B 1 117 ? -7.101 -9.887 33.746 1.00 58.07 299 PRO B C 1
ATOM 2491 O O . PRO B 1 117 ? -8.147 -9.319 33.725 1.00 57.48 299 PRO B O 1
ATOM 2495 N N . THR B 1 118 ? -6.948 -11.180 34.020 1.00 61.24 300 THR B N 1
ATOM 2496 C CA . THR B 1 118 ? -7.986 -12.070 34.599 1.00 66.59 300 THR B CA 1
ATOM 2497 C C . THR B 1 118 ? -7.501 -12.516 35.981 1.00 71.99 300 THR B C 1
ATOM 2498 O O . THR B 1 118 ? -6.273 -12.483 36.210 1.00 71.04 300 THR B O 1
ATOM 2502 N N . THR B 1 119 ? -8.415 -12.913 36.870 1.00 78.86 301 THR B N 1
ATOM 2503 C CA . THR B 1 119 ? -8.089 -13.553 38.176 1.00 83.44 301 THR B CA 1
ATOM 2504 C C . THR B 1 119 ? -8.100 -15.078 37.982 1.00 87.98 301 THR B C 1
ATOM 2505 O O . THR B 1 119 ? -8.997 -15.737 38.516 1.00 89.45 301 THR B O 1
ATOM 2509 N N . ASP B 1 120 ? -7.126 -15.597 37.228 1.00 89.93 302 ASP B N 1
ATOM 2510 C CA . ASP B 1 120 ? -6.921 -17.056 36.993 1.00 95.78 302 ASP B CA 1
ATOM 2511 C C . ASP B 1 120 ? -6.691 -17.775 38.325 1.00 99.27 302 ASP B C 1
ATOM 2512 O O . ASP B 1 120 ? -5.835 -17.305 39.093 1.00 102.65 302 ASP B O 1
ATOM 2517 N N . THR B 1 121 ? -7.377 -18.901 38.551 1.00 101.99 303 THR B N 1
ATOM 2518 C CA . THR B 1 121 ? -7.146 -19.829 39.696 1.00 104.60 303 THR B CA 1
ATOM 2519 C C . THR B 1 121 ? -6.315 -21.023 39.204 1.00 104.43 303 THR B C 1
ATOM 2520 O O . THR B 1 121 ? -6.866 -22.140 39.084 1.00 111.09 303 THR B O 1
ATOM 2524 N N . SER B 1 122 ? -5.039 -20.788 38.911 1.00 98.02 304 SER B N 1
ATOM 2525 C CA . SER B 1 122 ? -3.990 -21.826 38.761 1.00 95.43 304 SER B CA 1
ATOM 2526 C C . SER B 1 122 ? -2.730 -21.346 39.478 1.00 92.93 304 SER B C 1
ATOM 2527 O O . SER B 1 122 ? -2.226 -20.250 39.129 1.00 90.14 304 SER B O 1
ATOM 2530 N N . ALA B 1 123 ? -2.306 -22.089 40.502 1.00 94.80 305 ALA B N 1
ATOM 2531 C CA . ALA B 1 123 ? -1.071 -21.847 41.285 1.00 93.59 305 ALA B CA 1
ATOM 2532 C C . ALA B 1 123 ? 0.162 -22.172 40.429 1.00 90.43 305 ALA B C 1
ATOM 2533 O O . ALA B 1 123 ? 1.185 -21.486 40.620 1.00 85.79 305 ALA B O 1
ATOM 2535 N N . LYS B 1 124 ? 0.033 -23.166 39.531 1.00 89.78 306 LYS B N 1
ATOM 2536 C CA . LYS B 1 124 ? 1.135 -23.852 38.803 1.00 88.15 306 LYS B CA 1
ATOM 2537 C C . LYS B 1 124 ? 1.964 -22.835 38.024 1.00 84.64 306 LYS B C 1
ATOM 2538 O O . LYS B 1 124 ? 1.478 -22.246 37.045 1.00 83.25 306 LYS B O 1
ATOM 2544 N N . PRO B 1 125 ? 3.255 -22.618 38.398 1.00 82.86 307 PRO B N 1
ATOM 2545 C CA . PRO B 1 125 ? 4.071 -21.568 37.768 1.00 78.04 307 PRO B CA 1
ATOM 2546 C C . PRO B 1 125 ? 4.126 -21.687 36.230 1.00 74.03 307 PRO B C 1
ATOM 2547 O O . PRO B 1 125 ? 4.377 -20.691 35.584 1.00 67.02 307 PRO B O 1
ATOM 2551 N N . GLU B 1 126 ? 3.859 -22.895 35.697 1.00 76.33 308 GLU B N 1
ATOM 2552 C CA . GLU B 1 126 ? 3.838 -23.198 34.241 1.00 74.58 308 GLU B CA 1
ATOM 2553 C C . GLU B 1 126 ? 2.552 -22.672 33.593 1.00 71.58 308 GLU B C 1
ATOM 2554 O O . GLU B 1 126 ? 2.553 -22.514 32.350 1.00 68.44 308 GLU B O 1
ATOM 2560 N N . ASP B 1 127 ? 1.498 -22.460 34.396 1.00 70.75 309 ASP B N 1
ATOM 2561 C CA . ASP B 1 127 ? 0.177 -21.924 33.960 1.00 67.79 309 ASP B CA 1
ATOM 2562 C C . ASP B 1 127 ? 0.180 -20.398 34.076 1.00 61.83 309 ASP B C 1
ATOM 2563 O O . ASP B 1 127 ? -0.782 -19.784 33.618 1.00 59.49 309 ASP B O 1
ATOM 2568 N N . LYS B 1 128 ? 1.216 -19.836 34.677 1.00 59.83 310 LYS B N 1
ATOM 2569 C CA . LYS B 1 128 ? 1.336 -18.382 34.904 1.00 57.28 310 LYS B CA 1
ATOM 2570 C C . LYS B 1 128 ? 1.201 -17.667 33.559 1.00 52.36 310 LYS B C 1
ATOM 2571 O O . LYS B 1 128 ? 1.850 -18.082 32.607 1.00 50.69 310 LYS B O 1
ATOM 2577 N N . LYS B 1 129 ? 0.361 -16.645 33.489 1.00 49.63 311 LYS B N 1
ATOM 2578 C CA . LYS B 1 129 ? 0.440 -15.588 32.451 1.00 47.11 311 LYS B CA 1
ATOM 2579 C C . LYS B 1 129 ? 1.450 -14.557 32.927 1.00 42.72 311 LYS B C 1
ATOM 2580 O O . LYS B 1 129 ? 1.417 -14.244 34.098 1.00 41.45 311 LYS B O 1
ATOM 2586 N N . SER B 1 130 ? 2.317 -14.065 32.045 1.00 39.70 312 SER B N 1
ATOM 2587 C CA . SER B 1 130 ? 3.337 -13.058 32.401 1.00 36.77 312 SER B CA 1
ATOM 2588 C C . SER B 1 130 ? 2.645 -11.880 33.077 1.00 35.48 312 SER B C 1
ATOM 2589 O O . SER B 1 130 ? 1.660 -11.338 32.490 1.00 34.32 312 SER B O 1
ATOM 2592 N N . ALA B 1 131 ? 3.185 -11.460 34.219 1.00 34.34 313 ALA B N 1
ATOM 2593 C CA . ALA B 1 131 ? 2.777 -10.223 34.910 1.00 34.11 313 ALA B CA 1
ATOM 2594 C C . ALA B 1 131 ? 3.595 -9.052 34.377 1.00 31.05 313 ALA B C 1
ATOM 2595 O O . ALA B 1 131 ? 3.089 -7.930 34.431 1.00 32.56 313 ALA B O 1
ATOM 2597 N N . ALA B 1 132 ? 4.807 -9.301 33.883 1.00 29.63 314 ALA B N 1
ATOM 2598 C CA . ALA B 1 132 ? 5.837 -8.265 33.643 1.00 27.49 314 ALA B CA 1
ATOM 2599 C C . ALA B 1 132 ? 5.824 -7.791 32.180 1.00 26.85 314 ALA B C 1
ATOM 2600 O O . ALA B 1 132 ? 6.253 -6.670 31.933 1.00 23.98 314 ALA B O 1
ATOM 2602 N N . LYS B 1 133 ? 5.388 -8.637 31.247 1.00 28.14 315 LYS B N 1
ATOM 2603 C CA . LYS B 1 133 ? 5.572 -8.420 29.786 1.00 28.03 315 LYS B CA 1
ATOM 2604 C C . LYS B 1 133 ? 4.861 -7.119 29.361 1.00 27.72 315 LYS B C 1
ATOM 2605 O O . LYS B 1 133 ? 5.397 -6.405 28.464 1.00 26.58 315 LYS B O 1
ATOM 2611 N N . ARG B 1 134 ? 3.754 -6.767 30.034 1.00 27.22 316 ARG B N 1
ATOM 2612 C CA . ARG B 1 134 ? 2.930 -5.565 29.734 1.00 26.68 316 ARG B CA 1
ATOM 2613 C C . ARG B 1 134 ? 3.591 -4.312 30.309 1.00 25.38 316 ARG B C 1
ATOM 2614 O O . ARG B 1 134 ? 3.086 -3.234 30.061 1.00 23.94 316 ARG B O 1
ATOM 2622 N N . TYR B 1 135 ? 4.683 -4.460 31.061 1.00 26.33 317 TYR B N 1
ATOM 2623 C CA . TYR B 1 135 ? 5.403 -3.337 31.697 1.00 25.80 317 TYR B CA 1
ATOM 2624 C C . TYR B 1 135 ? 6.588 -2.930 30.821 1.00 25.25 317 TYR B C 1
ATOM 2625 O O . TYR B 1 135 ? 7.307 -3.787 30.268 1.00 22.80 317 TYR B O 1
ATOM 2634 N N . ILE B 1 136 ? 6.815 -1.618 30.745 1.00 26.30 318 ILE B N 1
ATOM 2635 C CA . ILE B 1 136 ? 8.144 -1.039 30.456 1.00 24.04 318 ILE B CA 1
ATOM 2636 C C . ILE B 1 136 ? 8.543 -0.247 31.691 1.00 24.77 318 ILE B C 1
ATOM 2637 O O . ILE B 1 136 ? 7.772 0.630 32.098 1.00 24.60 318 ILE B O 1
ATOM 2642 N N . VAL B 1 137 ? 9.695 -0.567 32.267 1.00 24.23 319 VAL B N 1
ATOM 2643 C CA . VAL B 1 137 ? 10.207 0.143 33.452 1.00 24.39 319 VAL B CA 1
ATOM 2644 C C . VAL B 1 137 ? 11.622 0.638 33.176 1.00 24.46 319 VAL B C 1
ATOM 2645 O O . VAL B 1 137 ? 12.485 -0.168 32.841 1.00 24.85 319 VAL B O 1
ATOM 2649 N N . SER B 1 138 ? 11.841 1.937 33.360 1.00 24.84 320 SER B N 1
ATOM 2650 C CA . SER B 1 138 ? 13.174 2.557 33.175 1.00 25.23 320 SER B CA 1
ATOM 2651 C C . SER B 1 138 ? 13.285 3.794 34.056 1.00 24.14 320 SER B C 1
ATOM 2652 O O . SER B 1 138 ? 12.429 3.992 34.949 1.00 23.38 320 SER B O 1
ATOM 2655 N N . ASN B 1 139 ? 14.271 4.608 33.790 1.00 24.28 321 ASN B N 1
ATOM 2656 C CA . ASN B 1 139 ? 14.474 5.891 34.483 1.00 25.04 321 ASN B CA 1
ATOM 2657 C C . ASN B 1 139 ? 14.378 7.016 33.484 1.00 24.22 321 ASN B C 1
ATOM 2658 O O . ASN B 1 139 ? 14.909 6.890 32.397 1.00 26.63 321 ASN B O 1
ATOM 2663 N N . VAL B 1 140 ? 13.776 8.109 33.916 1.00 25.61 322 VAL B N 1
ATOM 2664 C CA . VAL B 1 140 ? 13.882 9.448 33.294 1.00 24.44 322 VAL B CA 1
ATOM 2665 C C . VAL B 1 140 ? 14.406 10.393 34.363 1.00 25.68 322 VAL B C 1
ATOM 2666 O O . VAL B 1 140 ? 14.574 9.952 35.538 1.00 26.28 322 VAL B O 1
ATOM 2670 N N . TYR B 1 141 ? 14.727 11.615 33.972 1.00 24.93 323 TYR B N 1
ATOM 2671 C CA . TYR B 1 141 ? 15.493 12.561 34.803 1.00 26.50 323 TYR B CA 1
ATOM 2672 C C . TYR B 1 141 ? 14.800 13.907 34.695 1.00 27.26 323 TYR B C 1
ATOM 2673 O O . TYR B 1 141 ? 14.616 14.425 33.583 1.00 25.83 323 TYR B O 1
ATOM 2682 N N . ILE B 1 142 ? 14.380 14.453 35.830 1.00 28.17 324 ILE B N 1
ATOM 2683 C CA . ILE B 1 142 ? 13.732 15.789 35.852 1.00 28.69 324 ILE B CA 1
ATOM 2684 C C . ILE B 1 142 ? 14.762 16.817 35.395 1.00 28.63 324 ILE B C 1
ATOM 2685 O O . ILE B 1 142 ? 15.924 16.775 35.907 1.00 30.33 324 ILE B O 1
ATOM 2690 N N . GLY B 1 143 ? 14.381 17.670 34.441 1.00 27.60 325 GLY B N 1
ATOM 2691 C CA . GLY B 1 143 ? 15.277 18.704 33.896 1.00 29.55 325 GLY B CA 1
ATOM 2692 C C . GLY B 1 143 ? 16.470 18.073 33.202 1.00 30.67 325 GLY B C 1
ATOM 2693 O O . GLY B 1 143 ? 17.372 18.808 32.846 1.00 32.66 325 GLY B O 1
ATOM 2694 N N . GLY B 1 144 ? 16.441 16.748 32.958 1.00 29.70 326 GLY B N 1
ATOM 2695 C CA . GLY B 1 144 ? 17.571 16.003 32.379 1.00 31.69 326 GLY B CA 1
ATOM 2696 C C . GLY B 1 144 ? 18.795 16.063 33.290 1.00 32.97 326 GLY B C 1
ATOM 2697 O O . GLY B 1 144 ? 19.931 15.858 32.813 1.00 33.70 326 GLY B O 1
ATOM 2698 N N . LEU B 1 145 ? 18.582 16.363 34.574 1.00 34.63 327 LEU B N 1
ATOM 2699 C CA . LEU B 1 145 ? 19.645 16.353 35.613 1.00 35.26 327 LEU B CA 1
ATOM 2700 C C . LEU B 1 145 ? 19.844 14.908 36.050 1.00 36.75 327 LEU B C 1
ATOM 2701 O O . LEU B 1 145 ? 18.881 14.224 36.409 1.00 35.64 327 LEU B O 1
ATOM 2706 N N . PRO B 1 146 ? 21.090 14.393 36.012 1.00 38.63 328 PRO B N 1
ATOM 2707 C CA . PRO B 1 146 ? 21.329 12.969 36.225 1.00 38.78 328 PRO B CA 1
ATOM 2708 C C . PRO B 1 146 ? 21.041 12.540 37.674 1.00 36.90 328 PRO B C 1
ATOM 2709 O O . PRO B 1 146 ? 20.755 11.355 37.867 1.00 36.29 328 PRO B O 1
ATOM 2713 N N . ASP B 1 147 ? 21.039 13.484 38.625 1.00 36.89 329 ASP B N 1
ATOM 2714 C CA . ASP B 1 147 ? 20.773 13.189 40.061 1.00 38.39 329 ASP B CA 1
ATOM 2715 C C . ASP B 1 147 ? 19.253 13.129 40.305 1.00 35.05 329 ASP B C 1
ATOM 2716 O O . ASP B 1 147 ? 18.871 12.622 41.358 1.00 34.99 329 ASP B O 1
ATOM 2721 N N . LYS B 1 148 ? 18.415 13.617 39.396 1.00 31.71 330 LYS B N 1
ATOM 2722 C CA . LYS B 1 148 ? 16.964 13.756 39.683 1.00 30.74 330 LYS B CA 1
ATOM 2723 C C . LYS B 1 148 ? 16.231 12.564 39.119 1.00 29.36 330 LYS B C 1
ATOM 2724 O O . LYS B 1 148 ? 15.354 12.770 38.269 1.00 28.25 330 LYS B O 1
ATOM 2730 N N . THR B 1 149 ? 16.553 11.381 39.633 1.00 30.36 331 THR B N 1
ATOM 2731 C CA . THR B 1 149 ? 16.109 10.082 39.090 1.00 30.38 331 THR B CA 1
ATOM 2732 C C . THR B 1 149 ? 14.631 9.906 39.345 1.00 27.14 331 THR B C 1
ATOM 2733 O O . THR B 1 149 ? 14.227 10.006 40.506 1.00 24.20 331 THR B O 1
ATOM 2737 N N . VAL B 1 150 ? 13.904 9.542 38.298 1.00 25.74 332 VAL B N 1
ATOM 2738 C CA . VAL B 1 150 ? 12.478 9.139 38.367 1.00 24.68 332 VAL B CA 1
ATOM 2739 C C . VAL B 1 150 ? 12.366 7.763 37.714 1.00 26.05 332 VAL B C 1
ATOM 2740 O O . VAL B 1 150 ? 12.985 7.555 36.655 1.00 27.82 332 VAL B O 1
ATOM 2744 N N . VAL B 1 151 ? 11.623 6.859 38.312 1.00 25.61 333 VAL B N 1
ATOM 2745 C CA . VAL B 1 151 ? 11.226 5.596 37.656 1.00 26.06 333 VAL B CA 1
ATOM 2746 C C . VAL B 1 151 ? 9.994 5.879 36.813 1.00 25.99 333 VAL B C 1
ATOM 2747 O O . VAL B 1 151 ? 9.032 6.484 37.324 1.00 26.60 333 VAL B O 1
ATOM 2751 N N . ILE B 1 152 ? 10.062 5.523 35.535 1.00 25.63 334 ILE B N 1
ATOM 2752 C CA . ILE B 1 152 ? 8.900 5.520 34.631 1.00 24.62 334 ILE B CA 1
ATOM 2753 C C . ILE B 1 152 ? 8.427 4.066 34.489 1.00 26.42 334 ILE B C 1
ATOM 2754 O O . ILE B 1 152 ? 9.248 3.180 34.159 1.00 24.50 334 ILE B O 1
ATOM 2759 N N . THR B 1 153 ? 7.150 3.834 34.810 1.00 26.12 335 THR B N 1
ATOM 2760 C CA . THR B 1 153 ? 6.478 2.527 34.679 1.00 26.60 335 THR B CA 1
ATOM 2761 C C . THR B 1 153 ? 5.370 2.711 33.666 1.00 25.80 335 THR B C 1
ATOM 2762 O O . THR B 1 153 ? 4.442 3.528 33.942 1.00 26.17 335 THR B O 1
ATOM 2766 N N . ILE B 1 154 ? 5.499 2.061 32.516 1.00 24.30 336 ILE B N 1
ATOM 2767 C CA . ILE B 1 154 ? 4.413 2.037 31.505 1.00 24.41 336 ILE B CA 1
ATOM 2768 C C . ILE B 1 154 ? 3.754 0.670 31.582 1.00 24.84 336 ILE B C 1
ATOM 2769 O O . ILE B 1 154 ? 4.491 -0.343 31.588 1.00 25.03 336 ILE B O 1
ATOM 2774 N N . LYS B 1 155 ? 2.431 0.639 31.634 1.00 25.57 337 LYS B N 1
ATOM 2775 C CA . LYS B 1 155 ? 1.654 -0.623 31.674 1.00 27.82 337 LYS B CA 1
ATOM 2776 C C . LYS B 1 155 ? 0.615 -0.608 30.570 1.00 27.51 337 LYS B C 1
ATOM 2777 O O . LYS B 1 155 ? -0.107 0.371 30.466 1.00 29.87 337 LYS B O 1
ATOM 2783 N N . LEU B 1 156 ? 0.493 -1.710 29.860 1.00 27.07 338 LEU B N 1
ATOM 2784 C CA . LEU B 1 156 ? -0.396 -1.826 28.680 1.00 28.07 338 LEU B CA 1
ATOM 2785 C C . LEU B 1 156 ? -1.550 -2.744 29.009 1.00 27.81 338 LEU B C 1
ATOM 2786 O O . LEU B 1 156 ? -1.296 -3.810 29.574 1.00 25.82 338 LEU B O 1
ATOM 2791 N N . ASN B 1 157 ? -2.779 -2.275 28.741 1.00 28.82 339 ASN B N 1
ATOM 2792 C CA . ASN B 1 157 ? -4.034 -3.071 28.777 1.00 31.62 339 ASN B CA 1
ATOM 2793 C C . ASN B 1 157 ? -4.283 -3.632 30.178 1.00 32.40 339 ASN B C 1
ATOM 2794 O O . ASN B 1 157 ? -4.887 -4.722 30.269 1.00 32.84 339 ASN B O 1
ATOM 2799 N N . ALA B 1 158 ? -3.845 -2.924 31.219 1.00 32.49 340 ALA B N 1
ATOM 2800 C CA . ALA B 1 158 ? -4.026 -3.348 32.635 1.00 35.07 340 ALA B CA 1
ATOM 2801 C C . ALA B 1 158 ? -5.300 -2.742 33.223 1.00 36.96 340 ALA B C 1
ATOM 2802 O O . ALA B 1 158 ? -5.747 -3.249 34.211 1.00 40.38 340 ALA B O 1
ATOM 2804 N N . GLU B 1 159 ? -5.849 -1.692 32.617 1.00 38.56 341 GLU B N 1
ATOM 2805 C CA . GLU B 1 159 ? -7.060 -0.985 33.133 1.00 42.33 341 GLU B CA 1
ATOM 2806 C C . GLU B 1 159 ? -8.305 -1.815 32.848 1.00 44.53 341 GLU B C 1
ATOM 2807 O O . GLU B 1 159 ? -8.513 -2.213 31.719 1.00 44.08 341 GLU B O 1
ATOM 2813 N N . THR B 1 160 ? -9.113 -2.035 33.869 1.00 49.76 342 THR B N 1
ATOM 2814 C CA . THR B 1 160 ? -10.302 -2.925 33.824 1.00 53.72 342 THR B CA 1
ATOM 2815 C C . THR B 1 160 ? -11.411 -2.284 32.980 1.00 55.26 342 THR B C 1
ATOM 2816 O O . THR B 1 160 ? -12.090 -3.028 32.284 1.00 56.36 342 THR B O 1
ATOM 2820 N N . GLU B 1 161 ? -11.598 -0.961 33.038 1.00 55.40 343 GLU B N 1
ATOM 2821 C CA . GLU B 1 161 ? -12.863 -0.335 32.546 1.00 58.47 343 GLU B CA 1
ATOM 2822 C C . GLU B 1 161 ? -12.712 0.054 31.062 1.00 54.75 343 GLU B C 1
ATOM 2823 O O . GLU B 1 161 ? -13.578 0.759 30.559 1.00 56.34 343 GLU B O 1
ATOM 2829 N N . SER B 1 162 ? -11.698 -0.450 30.364 1.00 50.33 344 SER B N 1
ATOM 2830 C CA . SER B 1 162 ? -11.374 -0.056 28.964 1.00 47.76 344 SER B CA 1
ATOM 2831 C C . SER B 1 162 ? -11.019 -1.294 28.141 1.00 46.83 344 SER B C 1
ATOM 2832 O O . SER B 1 162 ? -10.556 -2.282 28.717 1.00 47.24 344 SER B O 1
ATOM 2835 N N . ALA B 1 163 ? -11.162 -1.218 26.819 1.00 46.46 345 ALA B N 1
ATOM 2836 C CA . ALA B 1 163 ? -10.762 -2.291 25.881 1.00 44.33 345 ALA B CA 1
ATOM 2837 C C . ALA B 1 163 ? -9.237 -2.358 25.829 1.00 40.49 345 ALA B C 1
ATOM 2838 O O . ALA B 1 163 ? -8.684 -3.463 25.851 1.00 39.88 345 ALA B O 1
ATOM 2840 N N . TYR B 1 164 ? -8.592 -1.198 25.787 1.00 37.80 346 TYR B N 1
ATOM 2841 C CA . TYR B 1 164 ? -7.112 -1.045 25.788 1.00 35.63 346 TYR B CA 1
ATOM 2842 C C . TYR B 1 164 ? -6.729 0.093 26.732 1.00 33.98 346 TYR B C 1
ATOM 2843 O O . TYR B 1 164 ? -7.548 0.995 27.009 1.00 35.39 346 TYR B O 1
ATOM 2852 N N . SER B 1 165 ? -5.495 0.090 27.189 1.00 31.87 347 SER B N 1
ATOM 2853 C CA . SER B 1 165 ? -4.984 1.157 28.069 1.00 31.00 347 SER B CA 1
ATOM 2854 C C . SER B 1 165 ? -3.474 1.231 27.984 1.00 31.15 347 SER B C 1
ATOM 2855 O O . SER B 1 165 ? -2.824 0.238 27.644 1.00 30.25 347 SER B O 1
ATOM 2858 N N . MET B 1 166 ? -2.961 2.408 28.281 1.00 31.32 348 MET B N 1
ATOM 2859 C CA . MET B 1 166 ? -1.540 2.718 28.356 1.00 29.96 348 MET B CA 1
ATOM 2860 C C . MET B 1 166 ? -1.417 3.693 29.517 1.00 29.94 348 MET B C 1
ATOM 2861 O O . MET B 1 166 ? -1.999 4.792 29.422 1.00 29.04 348 MET B O 1
ATOM 2866 N N . THR B 1 167 ? -0.813 3.263 30.624 1.00 30.62 349 THR B N 1
ATOM 2867 C CA . THR B 1 167 ? -0.641 4.138 31.815 1.00 30.94 349 THR B CA 1
ATOM 2868 C C . THR B 1 167 ? 0.835 4.452 32.013 1.00 31.13 349 THR B C 1
ATOM 2869 O O . THR B 1 167 ? 1.695 3.554 31.807 1.00 30.59 349 THR B O 1
ATOM 2873 N N . PHE B 1 168 ? 1.115 5.697 32.379 1.00 30.19 350 PHE B N 1
ATOM 2874 C CA . PHE B 1 168 ? 2.471 6.187 32.717 1.00 28.17 350 PHE B CA 1
ATOM 2875 C C . PHE B 1 168 ? 2.511 6.531 34.196 1.00 28.88 350 PHE B C 1
ATOM 2876 O O . PHE B 1 168 ? 1.792 7.447 34.633 1.00 30.07 350 PHE B O 1
ATOM 2884 N N . GLU B 1 169 ? 3.342 5.822 34.931 1.00 29.13 351 GLU B N 1
ATOM 2885 C CA . GLU B 1 169 ? 3.573 6.077 36.365 1.00 30.24 351 GLU B CA 1
ATOM 2886 C C . GLU B 1 169 ? 4.997 6.591 36.554 1.00 28.25 351 GLU B C 1
ATOM 2887 O O . GLU B 1 169 ? 5.936 5.880 36.213 1.00 27.69 351 GLU B O 1
ATOM 2893 N N . PHE B 1 170 ? 5.127 7.803 37.053 1.00 26.89 352 PHE B N 1
ATOM 2894 C CA . PHE B 1 170 ? 6.402 8.431 37.447 1.00 24.95 352 PHE B CA 1
ATOM 2895 C C . PHE B 1 170 ? 6.508 8.415 38.969 1.00 24.29 352 PHE B C 1
ATOM 2896 O O . PHE B 1 170 ? 5.636 8.959 39.627 1.00 25.89 352 PHE B O 1
ATOM 2904 N N . THR B 1 171 ? 7.569 7.806 39.496 1.00 24.19 353 THR B N 1
ATOM 2905 C CA . THR B 1 171 ? 7.838 7.695 40.955 1.00 24.95 353 THR B CA 1
ATOM 2906 C C . THR B 1 171 ? 9.289 8.087 41.239 1.00 24.82 353 THR B C 1
ATOM 2907 O O . THR B 1 171 ? 10.174 7.899 40.364 1.00 24.21 353 THR B O 1
ATOM 2911 N N . TRP B 1 172 ? 9.541 8.570 42.432 1.00 25.62 354 TRP B N 1
ATOM 2912 C CA . TRP B 1 172 ? 10.898 8.920 42.881 1.00 26.28 354 TRP B CA 1
ATOM 2913 C C . TRP B 1 172 ? 11.009 8.589 44.350 1.00 27.45 354 TRP B C 1
ATOM 2914 O O . TRP B 1 172 ? 9.992 8.621 45.047 1.00 28.41 354 TRP B O 1
ATOM 2925 N N . ALA B 1 173 ? 12.201 8.207 44.749 1.00 28.20 355 ALA B N 1
ATOM 2926 C CA . ALA B 1 173 ? 12.537 7.849 46.131 1.00 31.02 355 ALA B CA 1
ATOM 2927 C C . ALA B 1 173 ? 13.182 9.070 46.803 1.00 31.98 355 ALA B C 1
ATOM 2928 O O . ALA B 1 173 ? 13.017 9.228 48.005 1.00 33.11 355 ALA B O 1
ATOM 2930 N N . LYS B 1 174 ? 13.908 9.887 46.041 1.00 31.52 356 LYS B N 1
ATOM 2931 C CA . LYS B 1 174 ? 14.655 11.052 46.572 1.00 33.35 356 LYS B CA 1
ATOM 2932 C C . LYS B 1 174 ? 13.675 12.087 47.084 1.00 33.12 356 LYS B C 1
ATOM 2933 O O . LYS B 1 174 ? 12.533 12.114 46.611 1.00 32.42 356 LYS B O 1
ATOM 2939 N N . THR B 1 175 ? 14.140 12.928 48.003 1.00 34.35 357 THR B N 1
ATOM 2940 C CA . THR B 1 175 ? 13.398 14.081 48.540 1.00 35.28 357 THR B CA 1
ATOM 2941 C C . THR B 1 175 ? 13.648 15.287 47.638 1.00 35.96 357 THR B C 1
ATOM 2942 O O . THR B 1 175 ? 14.730 15.878 47.752 1.00 40.10 357 THR B O 1
ATOM 2946 N N . PHE B 1 176 ? 12.716 15.588 46.740 1.00 33.27 358 PHE B N 1
ATOM 2947 C CA . PHE B 1 176 ? 12.790 16.742 45.824 1.00 33.20 358 PHE B CA 1
ATOM 2948 C C . PHE B 1 176 ? 12.289 17.970 46.558 1.00 34.17 358 PHE B C 1
ATOM 2949 O O . PHE B 1 176 ? 11.394 17.867 47.415 1.00 35.34 358 PHE B O 1
ATOM 2957 N N . GLU B 1 177 ? 12.902 19.095 46.246 1.00 34.84 359 GLU B N 1
ATOM 2958 C CA . GLU B 1 177 ? 12.713 20.350 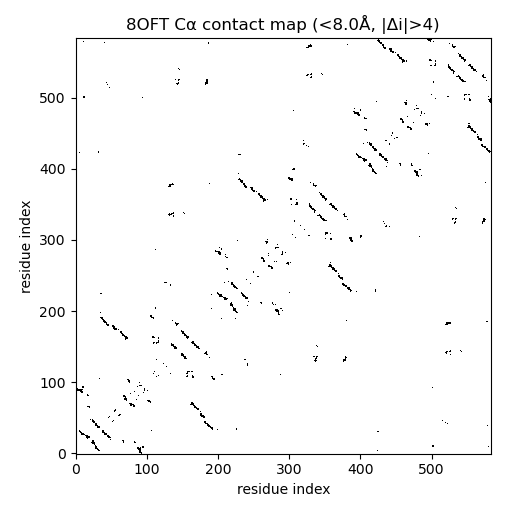46.983 1.00 36.64 359 GLU B CA 1
ATOM 2959 C C . GLU B 1 177 ? 12.479 21.479 45.979 1.00 34.48 359 GLU B C 1
ATOM 2960 O O . GLU B 1 177 ? 13.427 21.863 45.303 1.00 36.52 359 GLU B O 1
ATOM 2966 N N . ASN B 1 178 ? 11.232 21.922 45.860 1.00 32.41 360 ASN B N 1
ATOM 2967 C CA . ASN B 1 178 ? 10.790 23.046 44.999 1.00 31.82 360 ASN B CA 1
ATOM 2968 C C . ASN B 1 178 ? 11.197 22.748 43.556 1.00 30.95 360 ASN B C 1
ATOM 2969 O O . ASN B 1 178 ? 11.867 23.564 42.944 1.00 30.43 360 ASN B O 1
ATOM 2974 N N . LEU B 1 179 ? 10.775 21.602 43.057 1.00 31.23 361 LEU B N 1
ATOM 2975 C CA . LEU B 1 179 ? 11.230 21.046 41.746 1.00 31.54 361 LEU B CA 1
ATOM 2976 C C . LEU B 1 179 ? 10.003 20.840 40.862 1.00 31.38 361 LEU B C 1
ATOM 2977 O O . LEU B 1 179 ? 9.084 20.122 41.272 1.00 32.05 361 LEU B O 1
ATOM 2982 N N . GLN B 1 180 ? 9.976 21.511 39.719 1.00 32.36 362 GLN B N 1
ATOM 2983 C CA . GLN B 1 180 ? 8.890 21.342 38.728 1.00 31.86 362 GLN B CA 1
ATOM 2984 C C . GLN B 1 180 ? 9.043 19.971 38.078 1.00 30.56 362 GLN B C 1
ATOM 2985 O O . GLN B 1 180 ? 10.118 19.685 37.559 1.00 30.24 362 GLN B O 1
ATOM 2991 N N . PHE B 1 181 ? 7.999 19.149 38.095 1.00 29.43 363 PHE B N 1
ATOM 2992 C CA . PHE B 1 181 ? 8.036 17.873 37.357 1.00 28.10 363 PHE B CA 1
ATOM 2993 C C . PHE B 1 181 ? 8.176 18.189 35.863 1.00 27.07 363 PHE B C 1
ATOM 2994 O O . PHE B 1 181 ? 7.288 18.871 35.298 1.00 28.92 363 PHE B O 1
ATOM 3002 N N . ASP B 1 182 ? 9.279 17.743 35.283 1.00 26.34 364 ASP B N 1
ATOM 3003 C CA . ASP B 1 182 ? 9.659 17.989 33.873 1.00 27.08 364 ASP B CA 1
ATOM 3004 C C . ASP B 1 182 ? 10.579 16.843 33.433 1.00 26.28 364 ASP B C 1
ATOM 3005 O O . ASP B 1 182 ? 11.771 16.905 33.737 1.00 25.54 364 ASP B O 1
ATOM 3010 N N . SER B 1 183 ? 10.025 15.809 32.786 1.00 25.14 365 SER B N 1
ATOM 3011 C CA . SER B 1 183 ? 10.734 14.535 32.522 1.00 24.08 365 SER B CA 1
ATOM 3012 C C . SER B 1 183 ? 11.535 14.627 31.220 1.00 24.44 365 SER B C 1
ATOM 3013 O O . SER B 1 183 ? 11.006 15.138 30.217 1.00 23.66 365 SER B O 1
ATOM 3016 N N . SER B 1 184 ? 12.781 14.173 31.256 1.00 23.22 366 SER B N 1
ATOM 3017 C CA . SER B 1 184 ? 13.549 13.866 30.042 1.00 24.12 366 SER B CA 1
ATOM 3018 C C . SER B 1 184 ? 12.703 12.880 29.227 1.00 23.98 366 SER B C 1
ATOM 3019 O O . SER B 1 184 ? 11.915 12.131 29.830 1.00 23.18 366 SER B O 1
ATOM 3022 N N . SER B 1 185 ? 12.829 12.922 27.900 1.00 24.07 367 SER B N 1
ATOM 3023 C CA . SER B 1 185 ? 12.036 12.129 26.949 1.00 24.31 367 SER B CA 1
ATOM 3024 C C . SER B 1 185 ? 12.425 10.661 27.048 1.00 23.10 367 SER B C 1
ATOM 3025 O O . SER B 1 185 ? 13.650 10.343 27.218 1.00 24.07 367 SER B O 1
ATOM 3028 N N . PHE B 1 186 ? 11.437 9.802 26.921 1.00 22.75 368 PHE B N 1
ATOM 3029 C CA . PHE B 1 186 ? 11.620 8.344 26.994 1.00 23.12 368 PHE B CA 1
ATOM 3030 C C . PHE B 1 186 ? 11.045 7.718 25.725 1.00 22.95 368 PHE B C 1
ATOM 3031 O O . PHE B 1 186 ? 9.880 8.025 25.384 1.00 23.12 368 PHE B O 1
ATOM 3039 N N . THR B 1 187 ? 11.829 6.868 25.074 1.00 23.53 369 THR B N 1
ATOM 3040 C CA . THR B 1 187 ? 11.386 6.061 23.913 1.00 23.81 369 THR B CA 1
ATOM 3041 C C . THR B 1 187 ? 11.193 4.598 24.328 1.00 22.29 369 THR B C 1
ATOM 3042 O O . THR B 1 187 ? 12.056 4.058 25.013 1.00 21.99 369 THR B O 1
ATOM 3046 N N . PHE B 1 188 ? 10.079 4.013 23.919 1.00 20.87 370 PHE B N 1
ATOM 3047 C CA . PHE B 1 188 ? 9.843 2.571 24.040 1.00 22.21 370 PHE B CA 1
ATOM 3048 C C . PHE B 1 188 ? 9.076 2.087 22.814 1.00 21.80 370 PHE B C 1
ATOM 3049 O O . PHE B 1 188 ? 8.719 2.880 21.955 1.00 22.88 370 PHE B O 1
ATOM 3057 N N . SER B 1 189 ? 8.823 0.806 22.759 1.00 22.26 371 SER B N 1
ATOM 3058 C CA . SER B 1 189 ? 7.955 0.196 21.749 1.00 22.57 371 SER B CA 1
ATOM 3059 C C . SER B 1 189 ? 7.077 -0.842 22.418 1.00 23.18 371 SER B C 1
ATOM 3060 O O . SER B 1 189 ? 7.310 -1.176 23.641 1.00 23.96 371 SER B O 1
ATOM 3063 N N . TYR B 1 190 ? 6.014 -1.210 21.735 1.00 23.39 372 TYR B N 1
ATOM 3064 C CA . TYR B 1 190 ? 5.117 -2.297 22.140 1.00 23.66 372 TYR B CA 1
ATOM 3065 C C . TYR B 1 190 ? 4.590 -2.958 20.887 1.00 25.06 372 TYR B C 1
ATOM 3066 O O . TYR B 1 190 ? 4.677 -2.348 19.789 1.00 24.67 372 TYR B O 1
ATOM 3075 N N . ILE B 1 191 ? 4.132 -4.200 21.046 1.00 25.86 373 ILE B N 1
ATOM 3076 C CA . ILE B 1 191 ? 3.498 -4.995 19.959 1.00 26.57 373 ILE B CA 1
ATOM 3077 C C . ILE B 1 191 ? 2.114 -4.413 19.677 1.00 28.01 373 ILE B C 1
ATOM 3078 O O . ILE B 1 191 ? 1.355 -4.158 20.620 1.00 26.33 373 ILE B O 1
ATOM 3083 N N . ALA B 1 192 ? 1.830 -4.153 18.400 1.00 30.72 374 ALA B N 1
ATOM 3084 C CA . ALA B 1 192 ? 0.600 -3.480 17.940 1.00 31.73 374 ALA B CA 1
ATOM 3085 C C . ALA B 1 192 ? -0.491 -4.531 17.710 1.00 34.73 374 ALA B C 1
ATOM 3086 O O . ALA B 1 192 ? -0.177 -5.613 17.243 1.00 34.88 374 ALA B O 1
ATOM 3088 N N . GLN B 1 193 ? -1.718 -4.195 18.094 1.00 36.26 375 GLN B N 1
ATOM 3089 C CA . GLN B 1 193 ? -2.967 -4.810 17.626 1.00 40.41 375 GLN B CA 1
ATOM 3090 C C . GLN B 1 193 ? -3.065 -4.568 16.116 1.00 45.04 375 GLN B C 1
ATOM 3091 O O . GLN B 1 193 ? -2.413 -3.653 15.631 1.00 45.43 375 GLN B O 1
ATOM 3097 N N . GLU B 1 194 ? -3.885 -5.325 15.409 1.00 51.45 376 GLU B N 1
ATOM 3098 C CA . GLU B 1 194 ? -4.373 -4.949 14.045 1.00 58.89 376 GLU B CA 1
ATOM 3099 C C . GLU B 1 194 ? -5.902 -5.017 13.996 1.00 61.81 376 GLU B C 1
ATOM 3100 O O . GLU B 1 194 ? -6.510 -5.583 14.923 1.00 65.89 376 GLU B O 1
ATOM 3106 N N . ASN B 1 195 ? -6.485 -4.465 12.935 1.00 66.40 377 ASN B N 1
ATOM 3107 C CA . ASN B 1 195 ? -7.906 -4.671 12.543 1.00 70.71 377 ASN B CA 1
ATOM 3108 C C . ASN B 1 195 ? -8.173 -6.175 12.349 1.00 71.24 377 ASN B C 1
ATOM 3109 O O . ASN B 1 195 ? -9.284 -6.597 11.983 1.00 75.52 377 ASN B O 1
ATOM 3114 N N . HIS C 1 1 ? -2.363 -11.278 4.516 1.00 72.17 183 HIS C N 1
ATOM 3115 C CA . HIS C 1 1 ? -2.213 -11.477 6.000 1.00 70.77 183 HIS C CA 1
ATOM 3116 C C . HIS C 1 1 ? -0.705 -11.506 6.383 1.00 66.61 183 HIS C C 1
ATOM 3117 O O . HIS C 1 1 ? -0.349 -11.155 7.570 1.00 66.34 183 HIS C O 1
ATOM 3124 N N . ASP C 1 2 ? 0.159 -11.783 5.390 1.00 64.97 184 ASP C N 1
ATOM 3125 C CA . ASP C 1 2 ? 1.532 -12.360 5.494 1.00 60.85 184 ASP C CA 1
ATOM 3126 C C . ASP C 1 2 ? 2.591 -11.231 5.417 1.00 57.34 184 ASP C C 1
ATOM 3127 O O . ASP C 1 2 ? 2.520 -10.409 4.478 1.00 56.07 184 ASP C O 1
ATOM 3132 N N . ASP C 1 3 ? 3.557 -11.205 6.356 1.00 51.32 185 ASP C N 1
ATOM 3133 C CA . ASP C 1 3 ? 4.311 -9.974 6.722 1.00 47.26 185 ASP C CA 1
ATOM 3134 C C . ASP C 1 3 ? 5.806 -10.293 6.912 1.00 45.66 185 ASP C C 1
ATOM 3135 O O . ASP C 1 3 ? 6.195 -10.712 8.029 1.00 42.19 185 ASP C O 1
ATOM 3140 N N . ARG C 1 4 ? 6.610 -9.985 5.889 1.00 44.78 186 ARG C N 1
ATOM 3141 C CA . ARG C 1 4 ? 8.072 -10.209 5.837 1.00 44.58 186 ARG C CA 1
ATOM 3142 C C . ARG C 1 4 ? 8.850 -9.049 6.495 1.00 39.91 186 ARG C C 1
ATOM 3143 O O . ARG C 1 4 ? 10.089 -9.096 6.483 1.00 39.83 186 ARG C O 1
ATOM 3151 N N A ARG C 1 5 ? 8.130 -8.067 7.062 0.50 37.86 187 ARG C N 1
ATOM 3152 N N B ARG C 1 5 ? 8.180 -8.060 7.077 0.50 37.89 187 ARG C N 1
ATOM 3153 C CA A ARG C 1 5 ? 8.706 -6.924 7.815 0.50 35.81 187 ARG C CA 1
ATOM 3154 C CA B ARG C 1 5 ? 8.896 -7.004 7.831 0.50 35.82 187 ARG C CA 1
ATOM 3155 C C A ARG C 1 5 ? 8.687 -7.226 9.323 0.50 32.95 187 ARG C C 1
ATOM 3156 C C B ARG C 1 5 ? 8.665 -7.205 9.340 0.50 33.07 187 ARG C C 1
ATOM 3157 O O A ARG C 1 5 ? 9.239 -6.435 10.067 0.50 30.36 187 ARG C O 1
ATOM 3158 O O B ARG C 1 5 ? 9.124 -6.371 10.104 0.50 30.61 187 ARG C O 1
ATOM 3173 N N . THR C 1 6 ? 8.082 -8.345 9.737 1.00 32.81 188 THR C N 1
ATOM 3174 C CA . THR C 1 6 ? 8.096 -8.853 11.132 1.00 32.13 188 THR C CA 1
ATOM 3175 C C . THR C 1 6 ? 8.600 -10.302 11.187 1.00 31.26 188 THR C C 1
ATOM 3176 O O . THR C 1 6 ? 7.954 -11.183 10.637 1.00 33.52 188 THR C O 1
ATOM 3180 N N . LEU C 1 7 ? 9.668 -10.528 11.940 1.00 30.65 189 LEU C N 1
ATOM 3181 C CA . LEU C 1 7 ? 10.185 -11.864 12.322 1.00 29.80 189 LEU C CA 1
ATOM 3182 C C . LEU C 1 7 ? 9.975 -12.011 13.821 1.00 27.58 189 LEU C C 1
ATOM 3183 O O . LEU C 1 7 ? 10.537 -11.201 14.564 1.00 25.25 189 LEU C O 1
ATOM 3188 N N . TRP C 1 8 ? 9.135 -12.947 14.256 1.00 27.76 190 TRP C N 1
ATOM 3189 C CA . TRP C 1 8 ? 8.807 -13.012 15.696 1.00 27.26 190 TRP C CA 1
ATOM 3190 C C . TRP C 1 8 ? 8.629 -14.458 16.179 1.00 28.61 190 TRP C C 1
ATOM 3191 O O . TRP C 1 8 ? 8.526 -15.380 15.359 1.00 29.98 190 TRP C O 1
ATOM 3202 N N . THR C 1 9 ? 8.688 -14.634 17.504 1.00 28.60 191 THR C N 1
ATOM 3203 C CA . THR C 1 9 ? 8.071 -15.762 18.207 1.00 30.69 191 THR C CA 1
ATOM 3204 C C . THR C 1 9 ? 6.626 -15.572 17.791 1.00 33.84 191 THR C C 1
ATOM 3205 O O . THR C 1 9 ? 6.406 -14.763 16.973 1.00 38.33 191 THR C O 1
ATOM 3209 N N . THR C 1 10 ? 5.646 -15.993 18.458 1.00 35.75 192 THR C N 1
ATOM 3210 C CA . THR C 1 10 ? 4.382 -15.232 18.220 1.00 35.66 192 THR C CA 1
ATOM 3211 C C . THR C 1 10 ? 4.340 -14.169 19.318 1.00 34.30 192 THR C C 1
ATOM 3212 O O . THR C 1 10 ? 5.270 -14.123 20.117 1.00 31.52 192 THR C O 1
ATOM 3216 N N . PRO C 1 11 ? 3.313 -13.289 19.401 1.00 35.47 193 PRO C N 1
ATOM 3217 C CA . PRO C 1 11 ? 3.159 -12.422 20.576 1.00 34.48 193 PRO C CA 1
ATOM 3218 C C . PRO C 1 11 ? 2.736 -13.168 21.856 1.00 35.18 193 PRO C C 1
ATOM 3219 O O . PRO C 1 11 ? 2.941 -12.630 22.942 1.00 35.15 193 PRO C O 1
ATOM 3223 N N . ASP C 1 12 ? 2.207 -14.382 21.725 1.00 35.59 194 ASP C N 1
ATOM 3224 C CA . ASP C 1 12 ? 1.776 -15.218 22.872 1.00 36.79 194 ASP C CA 1
ATOM 3225 C C . ASP C 1 12 ? 2.288 -16.642 22.677 1.00 36.24 194 ASP C C 1
ATOM 3226 O O . ASP C 1 12 ? 1.504 -17.566 22.492 1.00 38.61 194 ASP C O 1
ATOM 3231 N N . PRO C 1 13 ? 3.603 -16.875 22.742 1.00 34.19 195 PRO C N 1
ATOM 3232 C CA . PRO C 1 13 ? 4.162 -18.188 22.422 1.00 35.04 195 PRO C CA 1
ATOM 3233 C C . PRO C 1 13 ? 3.848 -19.243 23.494 1.00 35.80 195 PRO C C 1
ATOM 3234 O O . PRO C 1 13 ? 3.714 -18.908 24.626 1.00 36.19 195 PRO C O 1
ATOM 3238 N N . SER C 1 14 ? 3.763 -20.493 23.077 1.00 37.78 196 SER C N 1
ATOM 3239 C CA . SER C 1 14 ? 3.906 -21.700 23.915 1.00 39.86 196 SER C CA 1
ATOM 3240 C C . SER C 1 14 ? 5.361 -21.828 24.317 1.00 38.70 196 SER C C 1
ATOM 3241 O O . SER C 1 14 ? 6.213 -21.169 23.740 1.00 36.02 196 SER C O 1
ATOM 3244 N N . PRO C 1 15 ? 5.695 -22.643 25.346 1.00 40.09 197 PRO C N 1
ATOM 3245 C CA . PRO C 1 15 ? 7.078 -22.739 25.796 1.00 38.44 197 PRO C CA 1
ATOM 3246 C C . PRO C 1 15 ? 7.937 -23.033 24.573 1.00 37.03 197 PRO C C 1
ATOM 3247 O O . PRO C 1 15 ? 7.627 -23.975 23.865 1.00 38.91 197 PRO C O 1
ATOM 3251 N N . ASN C 1 16 ? 8.929 -22.187 24.320 1.00 34.50 198 ASN C N 1
ATOM 3252 C CA . ASN C 1 16 ? 9.669 -22.131 23.032 1.00 34.23 198 ASN C CA 1
ATOM 3253 C C . ASN C 1 16 ? 11.159 -21.943 23.273 1.00 33.05 198 ASN C C 1
ATOM 3254 O O . ASN C 1 16 ? 11.869 -21.617 22.298 1.00 32.49 198 ASN C O 1
ATOM 3259 N N . CYS C 1 17 ? 11.619 -22.100 24.508 1.00 33.77 199 CYS C N 1
ATOM 3260 C CA . CYS C 1 17 ? 12.974 -21.647 24.907 1.00 34.70 199 CYS C CA 1
ATOM 3261 C C . CYS C 1 17 ? 13.529 -22.504 26.037 1.00 37.71 199 CYS C C 1
ATOM 3262 O O . CYS C 1 17 ? 12.798 -22.758 26.981 1.00 38.95 199 CYS C O 1
ATOM 3265 N N . THR C 1 18 ? 14.767 -22.976 25.885 1.00 40.07 200 THR C N 1
ATOM 3266 C CA . THR C 1 18 ? 15.492 -23.864 26.830 1.00 42.17 200 THR C CA 1
ATOM 3267 C C . THR C 1 18 ? 16.580 -23.068 27.560 1.00 41.41 200 THR C C 1
ATOM 3268 O O . THR C 1 18 ? 17.551 -22.672 26.914 1.00 39.37 200 THR C O 1
ATOM 3272 N N . ILE C 1 19 ? 16.399 -22.820 28.854 1.00 43.44 201 ILE C N 1
ATOM 3273 C CA . ILE C 1 19 ? 17.447 -22.220 29.732 1.00 45.28 201 ILE C CA 1
ATOM 3274 C C . ILE C 1 19 ? 18.131 -23.345 30.515 1.00 48.09 201 ILE C C 1
ATOM 3275 O O . ILE C 1 19 ? 19.320 -23.514 30.372 1.00 48.20 201 ILE C O 1
ATOM 3280 N N . ASP C 1 20 ? 17.364 -24.081 31.307 1.00 51.55 202 ASP C N 1
ATOM 3281 C CA . ASP C 1 20 ? 17.860 -25.162 32.191 1.00 58.80 202 ASP C CA 1
ATOM 3282 C C . ASP C 1 20 ? 17.419 -26.502 31.574 1.00 59.77 202 ASP C C 1
ATOM 3283 O O . ASP C 1 20 ? 18.289 -27.200 31.055 1.00 61.36 202 ASP C O 1
ATOM 3288 N N . GLU C 1 21 ? 16.115 -26.779 31.567 1.00 59.37 203 GLU C N 1
ATOM 3289 C CA . GLU C 1 21 ? 15.514 -27.980 30.938 1.00 63.04 203 GLU C CA 1
ATOM 3290 C C . GLU C 1 21 ? 14.756 -27.575 29.660 1.00 58.65 203 GLU C C 1
ATOM 3291 O O . GLU C 1 21 ? 14.460 -26.363 29.471 1.00 59.09 203 GLU C O 1
ATOM 3297 N N . GLU C 1 22 ? 14.472 -28.557 28.813 1.00 57.72 204 GLU C N 1
ATOM 3298 C CA . GLU C 1 22 ? 13.841 -28.384 27.477 1.00 56.54 204 GLU C CA 1
ATOM 3299 C C . GLU C 1 22 ? 12.556 -27.550 27.627 1.00 51.95 204 GLU C C 1
ATOM 3300 O O . GLU C 1 22 ? 11.676 -27.939 28.413 1.00 49.52 204 GLU C O 1
ATOM 3306 N N . ARG C 1 23 ? 12.464 -26.445 26.890 1.00 46.71 205 ARG C N 1
ATOM 3307 C CA . ARG C 1 23 ? 11.222 -25.631 26.742 1.00 45.55 205 ARG C CA 1
ATOM 3308 C C . ARG C 1 23 ? 10.708 -25.232 28.124 1.00 42.65 205 ARG C C 1
ATOM 3309 O O . ARG C 1 23 ? 9.498 -25.348 28.352 1.00 42.92 205 ARG C O 1
ATOM 3317 N N . ASP C 1 24 ? 11.592 -24.755 28.996 1.00 40.42 206 ASP C N 1
ATOM 3318 C CA . ASP C 1 24 ? 11.228 -24.328 30.373 1.00 40.12 206 ASP C CA 1
ATOM 3319 C C . ASP C 1 24 ? 10.803 -22.860 30.376 1.00 37.55 206 ASP C C 1
ATOM 3320 O O . ASP C 1 24 ? 10.427 -22.368 31.451 1.00 39.25 206 ASP C O 1
ATOM 3325 N N . SER C 1 25 ? 10.879 -22.166 29.238 1.00 35.19 207 SER C N 1
ATOM 3326 C CA . SER C 1 25 ? 10.615 -20.711 29.184 1.00 34.59 207 SER C CA 1
ATOM 3327 C C . SER C 1 25 ? 9.854 -20.315 27.922 1.00 33.30 207 SER C C 1
ATOM 3328 O O . SER C 1 25 ? 9.882 -21.041 26.947 1.00 33.53 207 SER C O 1
ATOM 3331 N N . LYS C 1 26 ? 9.230 -19.149 27.988 1.00 33.16 208 LYS C N 1
ATOM 3332 C CA . LYS C 1 26 ? 8.561 -18.475 26.864 1.00 33.01 208 LYS C CA 1
ATOM 3333 C C . LYS C 1 26 ? 9.322 -17.203 26.549 1.00 32.67 208 LYS C C 1
ATOM 3334 O O . LYS C 1 26 ? 9.249 -16.249 27.357 1.00 31.68 208 LYS C O 1
ATOM 3340 N N . LEU C 1 27 ? 10.067 -17.189 25.439 1.00 31.72 209 LEU C N 1
ATOM 3341 C CA . LEU C 1 27 ? 10.700 -15.959 24.938 1.00 30.32 209 LEU C CA 1
ATOM 3342 C C . LEU C 1 27 ? 9.712 -15.296 23.996 1.00 30.82 209 LEU C C 1
ATOM 3343 O O . LEU C 1 27 ? 9.301 -15.951 23.029 1.00 30.62 209 LEU C O 1
ATOM 3348 N N . THR C 1 28 ? 9.293 -14.060 24.294 1.00 30.38 210 THR C N 1
ATOM 3349 C CA . THR C 1 28 ? 8.536 -13.237 23.324 1.00 29.84 210 THR C CA 1
ATOM 3350 C C . THR C 1 28 ? 9.500 -12.238 22.698 1.00 28.76 210 THR C C 1
ATOM 3351 O O . THR C 1 28 ? 9.962 -11.325 23.403 1.00 27.77 210 THR C O 1
ATOM 3355 N N . LEU C 1 29 ? 9.841 -12.476 21.437 1.00 26.32 211 LEU C N 1
ATOM 3356 C CA . LEU C 1 29 ? 10.825 -11.663 20.706 1.00 25.97 211 LEU C CA 1
ATOM 3357 C C . LEU C 1 29 ? 10.192 -11.245 19.382 1.00 25.52 211 LEU C C 1
ATOM 3358 O O . LEU C 1 29 ? 9.802 -12.112 18.621 1.00 24.72 211 LEU C O 1
ATOM 3363 N N . VAL C 1 30 ? 10.079 -9.944 19.180 1.00 25.20 212 VAL C N 1
ATOM 3364 C CA . VAL C 1 30 ? 9.576 -9.344 17.929 1.00 25.21 212 VAL C CA 1
ATOM 3365 C C . VAL C 1 30 ? 10.693 -8.510 17.315 1.00 24.90 212 VAL C C 1
ATOM 3366 O O . VAL C 1 30 ? 11.188 -7.603 17.991 1.00 25.58 212 VAL C O 1
ATOM 3370 N N . LEU C 1 31 ? 11.087 -8.841 16.088 1.00 25.38 213 LEU C N 1
ATOM 3371 C CA . LEU C 1 31 ? 11.988 -8.033 15.254 1.00 26.10 213 LEU C CA 1
ATOM 3372 C C . LEU C 1 31 ? 11.150 -7.403 14.150 1.00 29.00 213 LEU C C 1
ATOM 3373 O O . LEU C 1 31 ? 10.527 -8.140 13.418 1.00 30.90 213 LEU C O 1
ATOM 3378 N N . THR C 1 32 ? 11.082 -6.081 14.114 1.00 29.41 214 THR C N 1
ATOM 3379 C CA . THR C 1 32 ? 10.396 -5.297 13.086 1.00 30.87 214 THR C CA 1
ATOM 3380 C C . THR C 1 32 ? 11.465 -4.552 12.272 1.00 30.44 214 THR C C 1
ATOM 3381 O O . THR C 1 32 ? 12.277 -3.771 12.862 1.00 28.22 214 THR C O 1
ATOM 3385 N N . LYS C 1 33 ? 11.526 -4.810 10.986 1.00 32.03 215 LYS C N 1
ATOM 3386 C CA . LYS C 1 33 ? 12.445 -4.113 10.072 1.00 33.39 215 LYS C CA 1
ATOM 3387 C C . LYS C 1 33 ? 11.902 -2.696 9.844 1.00 33.92 215 LYS C C 1
ATOM 3388 O O . LYS C 1 33 ? 10.755 -2.549 9.324 1.00 32.87 215 LYS C O 1
ATOM 3394 N N A CYS C 1 34 ? 12.676 -1.688 10.269 0.50 34.57 216 CYS C N 1
ATOM 3395 N N B CYS C 1 34 ? 12.685 -1.698 10.238 0.50 32.59 216 CYS C N 1
ATOM 3396 C CA A CYS C 1 34 ? 12.529 -0.268 9.887 0.50 37.72 216 CYS C CA 1
ATOM 3397 C CA B CYS C 1 34 ? 12.494 -0.277 9.895 0.50 34.36 216 CYS C CA 1
ATOM 3398 C C A CYS C 1 34 ? 13.752 0.113 9.054 0.50 37.61 216 CYS C C 1
ATOM 3399 C C B CYS C 1 34 ? 13.715 0.140 9.062 0.50 35.75 216 CYS C C 1
ATOM 3400 O O A CYS C 1 34 ? 14.669 0.754 9.588 0.50 37.69 216 CYS C O 1
ATOM 3401 O O B CYS C 1 34 ? 14.605 0.809 9.615 0.50 35.93 216 CYS C O 1
ATOM 3406 N N . GLY C 1 35 ? 13.792 -0.374 7.820 1.00 36.85 217 GLY C N 1
ATOM 3407 C CA . GLY C 1 35 ? 14.907 -0.166 6.873 1.00 37.23 217 GLY C CA 1
ATOM 3408 C C . GLY C 1 35 ? 16.239 -0.665 7.401 1.00 35.61 217 GLY C C 1
ATOM 3409 O O . GLY C 1 35 ? 16.396 -1.880 7.628 1.00 34.95 217 GLY C O 1
ATOM 3410 N N . SER C 1 36 ? 17.173 0.242 7.562 1.00 33.81 218 SER C N 1
ATOM 3411 C CA . SER C 1 36 ? 18.567 -0.069 7.934 1.00 35.25 218 SER C CA 1
ATOM 3412 C C . SER C 1 36 ? 18.663 -0.468 9.440 1.00 32.11 218 SER C C 1
ATOM 3413 O O . SER C 1 36 ? 19.732 -0.944 9.844 1.00 30.53 218 SER C O 1
ATOM 3416 N N . GLN C 1 37 ? 17.591 -0.291 10.240 1.00 30.23 219 GLN C N 1
ATOM 3417 C CA . GLN C 1 37 ? 17.564 -0.780 11.648 1.00 29.75 219 GLN C CA 1
ATOM 3418 C C . GLN C 1 37 ? 16.473 -1.836 11.840 1.00 29.51 219 GLN C C 1
ATOM 3419 O O . GLN C 1 37 ? 15.384 -1.712 11.242 1.00 31.99 219 GLN C O 1
ATOM 3425 N N . ILE C 1 38 ? 16.751 -2.799 12.693 1.00 26.87 220 ILE C N 1
ATOM 3426 C CA . ILE C 1 38 ? 15.736 -3.681 13.314 1.00 26.96 220 ILE C CA 1
ATOM 3427 C C . ILE C 1 38 ? 15.355 -3.099 14.663 1.00 25.53 220 ILE C C 1
ATOM 3428 O O . ILE C 1 38 ? 16.268 -2.800 15.451 1.00 23.07 220 ILE C O 1
ATOM 3433 N N . LEU C 1 39 ? 14.058 -2.882 14.851 1.00 25.42 221 LEU C N 1
ATOM 3434 C CA . LEU C 1 39 ? 13.449 -2.522 16.135 1.00 25.77 221 LEU C CA 1
ATOM 3435 C C . LEU C 1 39 ? 13.049 -3.811 16.848 1.00 25.19 221 LEU C C 1
ATOM 3436 O O . LEU C 1 39 ? 12.235 -4.547 16.300 1.00 25.64 221 LEU C O 1
ATOM 3441 N N . ALA C 1 40 ? 13.720 -4.118 17.945 1.00 24.42 222 ALA C N 1
ATOM 3442 C CA . ALA C 1 40 ? 13.589 -5.383 18.690 1.00 23.92 222 ALA C CA 1
ATOM 3443 C C . ALA C 1 40 ? 12.869 -5.121 20.004 1.00 24.71 222 ALA C C 1
ATOM 3444 O O . ALA C 1 40 ? 13.173 -4.099 20.680 1.00 22.79 222 ALA C O 1
ATOM 3446 N N . ASN C 1 41 ? 11.974 -6.044 20.364 1.00 24.58 223 ASN C N 1
ATOM 3447 C CA . ASN C 1 41 ? 11.251 -6.039 21.640 1.00 23.23 223 ASN C CA 1
ATOM 3448 C C . ASN C 1 41 ? 11.312 -7.456 22.228 1.00 22.48 223 ASN C C 1
ATOM 3449 O O . ASN C 1 41 ? 10.983 -8.434 21.531 1.00 21.48 223 ASN C O 1
ATOM 3454 N N . VAL C 1 42 ? 11.692 -7.562 23.495 1.00 20.60 224 VAL C N 1
ATOM 3455 C CA . VAL C 1 42 ? 11.973 -8.868 24.105 1.00 21.34 224 VAL C CA 1
ATOM 3456 C C . VAL C 1 42 ? 11.478 -8.879 25.542 1.00 21.52 224 VAL C C 1
ATOM 3457 O O . VAL C 1 42 ? 11.703 -7.877 26.264 1.00 20.81 224 VAL C O 1
ATOM 3461 N N . SER C 1 43 ? 10.833 -9.994 25.907 1.00 22.12 225 SER C N 1
ATOM 3462 C CA . SER C 1 43 ? 10.419 -10.329 27.280 1.00 24.09 225 SER C CA 1
ATOM 3463 C C . SER C 1 43 ? 10.619 -11.833 27.455 1.00 25.70 225 SER C C 1
ATOM 3464 O O . SER C 1 43 ? 10.665 -12.548 26.411 1.00 25.63 225 SER C O 1
ATOM 3467 N N . LEU C 1 44 ? 10.811 -12.287 28.692 1.00 23.80 226 LEU C N 1
ATOM 3468 C CA . LEU C 1 44 ? 11.097 -13.699 28.981 1.00 25.04 226 LEU C CA 1
ATOM 3469 C C . LEU C 1 44 ? 10.359 -14.102 30.261 1.00 26.71 226 LEU C C 1
ATOM 3470 O O . LEU C 1 44 ? 10.588 -13.481 31.324 1.00 27.25 226 LEU C O 1
ATOM 3475 N N . LEU C 1 45 ? 9.516 -15.117 30.142 1.00 26.98 227 LEU C N 1
ATOM 3476 C CA . LEU C 1 45 ? 8.830 -15.762 31.273 1.00 27.99 227 LEU C CA 1
ATOM 3477 C C . LEU C 1 45 ? 9.345 -17.193 31.368 1.00 29.43 227 LEU C C 1
ATOM 3478 O O . LEU C 1 45 ? 9.276 -17.928 30.351 1.00 30.44 227 LEU C O 1
ATOM 3483 N N . VAL C 1 46 ? 9.904 -17.552 32.518 1.00 28.31 228 VAL C N 1
ATOM 3484 C CA . VAL C 1 46 ? 10.383 -18.925 32.783 1.00 29.53 228 VAL C CA 1
ATOM 3485 C C . VAL C 1 46 ? 9.276 -19.677 33.522 1.00 31.47 228 VAL C C 1
ATOM 3486 O O . VAL C 1 46 ? 8.891 -19.233 34.600 1.00 30.43 228 VAL C O 1
ATOM 3490 N N . VAL C 1 47 ? 8.733 -20.712 32.882 1.00 33.12 229 VAL C N 1
ATOM 3491 C CA . VAL C 1 47 ? 7.478 -21.377 33.311 1.00 36.89 229 VAL C CA 1
ATOM 3492 C C . VAL C 1 47 ? 7.804 -22.597 34.180 1.00 38.47 229 VAL C C 1
ATOM 3493 O O . VAL C 1 47 ? 6.987 -22.897 35.065 1.00 39.47 229 VAL C O 1
ATOM 3497 N N . LYS C 1 48 ? 8.946 -23.259 33.979 1.00 39.03 230 LYS C N 1
ATOM 3498 C CA . LYS C 1 48 ? 9.330 -24.437 34.813 1.00 42.36 230 LYS C CA 1
ATOM 3499 C C . LYS C 1 48 ? 10.849 -24.503 35.016 1.00 41.08 230 LYS C C 1
ATOM 3500 O O . LYS C 1 48 ? 11.556 -23.676 34.464 1.00 38.96 230 LYS C O 1
ATOM 3506 N N . GLY C 1 49 ? 11.302 -25.394 35.886 1.00 41.51 231 GLY C N 1
ATOM 3507 C CA . GLY C 1 49 ? 12.719 -25.595 36.229 1.00 40.68 231 GLY C CA 1
ATOM 3508 C C . GLY C 1 49 ? 13.268 -24.446 37.061 1.00 38.42 231 GLY C C 1
ATOM 3509 O O . GLY 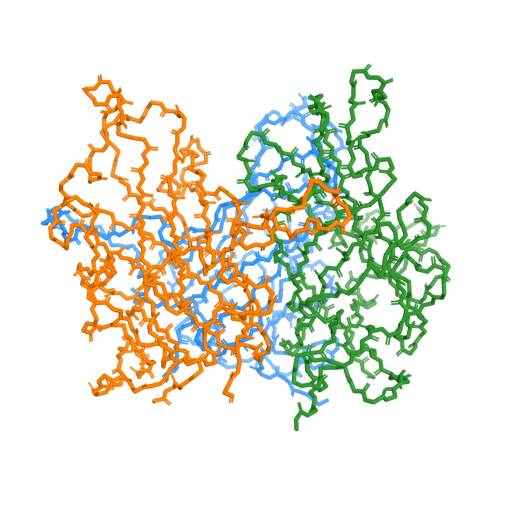C 1 49 ? 12.463 -23.607 37.543 1.00 36.71 231 GLY C O 1
ATOM 3510 N N . LYS C 1 50 ? 14.593 -24.397 37.184 1.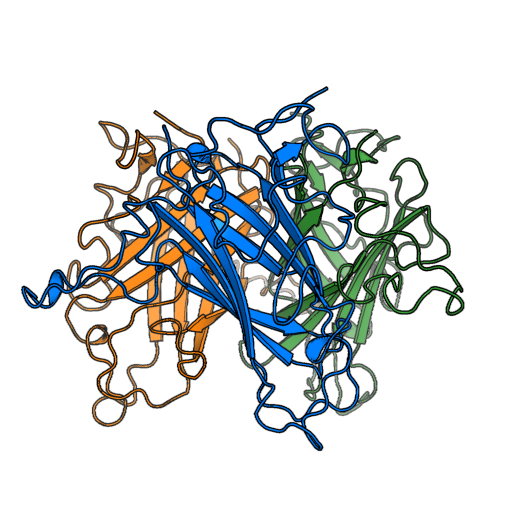00 37.68 232 LYS C N 1
ATOM 3511 C CA . LYS C 1 50 ? 15.326 -23.652 38.238 1.00 37.57 232 LYS C CA 1
ATOM 3512 C C . LYS C 1 50 ? 14.816 -22.209 38.283 1.00 34.70 232 LYS C C 1
ATOM 3513 O O . LYS C 1 50 ? 14.538 -21.700 39.363 1.00 33.52 232 LYS C O 1
ATOM 3519 N N . PHE C 1 51 ? 14.662 -21.582 37.128 1.00 32.73 233 PHE C N 1
ATOM 3520 C CA . PHE C 1 51 ? 14.475 -20.114 37.037 1.00 31.81 233 PHE C CA 1
ATOM 3521 C C . PHE C 1 51 ? 12.971 -19.780 37.044 1.00 31.46 233 PHE C C 1
ATOM 3522 O O . PHE C 1 51 ? 12.648 -18.586 37.046 1.00 30.32 233 PHE C O 1
ATOM 3530 N N . SER C 1 52 ? 12.089 -20.785 37.133 1.00 32.10 234 SER C N 1
ATOM 3531 C CA . SER C 1 52 ? 10.648 -20.577 37.440 1.00 32.85 234 SER C CA 1
ATOM 3532 C C . SER C 1 52 ? 10.476 -20.257 38.925 1.00 32.94 234 SER C C 1
ATOM 3533 O O . SER C 1 52 ? 9.409 -19.771 39.293 1.00 31.93 234 SER C O 1
ATOM 3536 N N . ASN C 1 53 ? 11.500 -20.524 39.731 1.00 32.97 235 ASN C N 1
ATOM 3537 C CA . ASN C 1 53 ? 11.499 -20.240 41.178 1.00 33.85 235 ASN C CA 1
ATOM 3538 C C . ASN C 1 53 ? 12.942 -19.958 41.609 1.00 34.02 235 ASN C C 1
ATOM 3539 O O . ASN C 1 53 ? 13.586 -20.858 42.187 1.00 34.05 235 ASN C O 1
ATOM 3544 N N . ILE C 1 54 ? 13.453 -18.768 41.291 1.00 32.84 236 ILE C N 1
ATOM 3545 C CA . ILE C 1 54 ? 14.809 -18.362 41.743 1.00 32.80 236 ILE C CA 1
ATOM 3546 C C . ILE C 1 54 ? 14.799 -18.312 43.276 1.00 33.27 236 ILE C C 1
ATOM 3547 O O . ILE C 1 54 ? 13.876 -17.737 43.827 1.00 32.01 236 ILE C O 1
ATOM 3552 N N . ASN C 1 55 ? 15.789 -18.917 43.921 1.00 34.53 237 ASN C N 1
ATOM 3553 C CA . ASN C 1 55 ? 16.010 -18.797 45.387 1.00 35.92 237 ASN C CA 1
ATOM 3554 C C . ASN C 1 55 ? 17.513 -18.730 45.657 1.00 36.07 237 ASN C C 1
ATOM 3555 O O . ASN C 1 55 ? 18.180 -19.750 45.560 1.00 35.95 237 ASN C O 1
ATOM 3560 N N . ASN C 1 56 ? 18.003 -17.528 45.910 1.00 36.16 238 ASN C N 1
ATOM 3561 C CA . ASN C 1 56 ? 19.438 -17.248 46.088 1.00 37.75 238 ASN C CA 1
ATOM 3562 C C . ASN C 1 56 ? 19.821 -17.404 47.567 1.00 40.27 238 ASN C C 1
ATOM 3563 O O . ASN C 1 56 ? 20.991 -17.214 47.866 1.00 42.63 238 ASN C O 1
ATOM 3568 N N . ASN C 1 57 ? 18.888 -17.781 48.443 1.00 41.68 239 ASN C N 1
ATOM 3569 C CA . ASN C 1 57 ? 19.214 -18.301 49.799 1.00 45.48 239 ASN C CA 1
ATOM 3570 C C . ASN C 1 57 ? 19.709 -19.736 49.645 1.00 46.83 239 ASN C C 1
ATOM 3571 O O . ASN C 1 57 ? 20.778 -20.052 50.153 1.00 49.47 239 ASN C O 1
ATOM 3576 N N . THR C 1 58 ? 18.978 -20.553 48.908 1.00 45.91 240 THR C N 1
ATOM 3577 C CA . THR C 1 58 ? 19.313 -21.979 48.684 1.00 47.00 240 THR C CA 1
ATOM 3578 C C . THR C 1 58 ? 20.375 -22.078 47.582 1.00 46.95 240 THR C C 1
ATOM 3579 O O . THR C 1 58 ? 21.255 -22.894 47.720 1.00 49.47 240 THR C O 1
ATOM 3583 N N . ASN C 1 59 ? 20.310 -21.224 46.558 1.00 44.10 241 ASN C N 1
ATOM 3584 C CA . ASN C 1 59 ? 21.134 -21.320 45.324 1.00 43.12 241 ASN C CA 1
ATOM 3585 C C . ASN C 1 59 ? 21.741 -19.962 45.027 1.00 41.86 241 ASN C C 1
ATOM 3586 O O . ASN C 1 59 ? 21.296 -19.282 44.109 1.00 38.35 241 ASN C O 1
ATOM 3591 N N . PRO C 1 60 ? 22.755 -19.512 45.802 1.00 43.90 242 PRO C N 1
ATOM 3592 C CA . PRO C 1 60 ? 23.310 -18.173 45.620 1.00 43.73 242 PRO C CA 1
ATOM 3593 C C . PRO C 1 60 ? 24.035 -17.988 44.273 1.00 43.70 242 PRO C C 1
ATOM 3594 O O . PRO C 1 60 ? 24.183 -16.873 43.896 1.00 44.36 242 PRO C O 1
ATOM 3598 N N . THR C 1 61 ? 24.363 -19.060 43.549 1.00 45.23 243 THR C N 1
ATOM 3599 C CA . THR C 1 61 ? 25.073 -18.997 42.241 1.00 46.01 243 THR C CA 1
ATOM 3600 C C . THR C 1 61 ? 24.075 -18.858 41.088 1.00 44.78 243 THR C C 1
ATOM 3601 O O . THR C 1 61 ? 24.531 -18.597 39.963 1.00 47.01 243 THR C O 1
ATOM 3605 N N . ASP C 1 62 ? 22.761 -18.975 41.339 1.00 42.78 244 ASP C N 1
ATOM 3606 C CA . ASP C 1 62 ? 21.706 -18.830 40.297 1.00 39.71 244 ASP C CA 1
ATOM 3607 C C . ASP C 1 62 ? 21.409 -17.352 40.077 1.00 38.06 244 ASP C C 1
ATOM 3608 O O . ASP C 1 62 ? 20.370 -16.897 40.525 1.00 37.70 244 ASP C O 1
ATOM 3613 N N . LYS C 1 63 ? 22.303 -16.630 39.422 1.00 37.59 245 LYS C N 1
ATOM 3614 C CA . LYS C 1 63 ? 22.152 -15.177 39.219 1.00 36.25 245 LYS C CA 1
ATOM 3615 C C . LYS C 1 63 ? 22.357 -14.810 37.749 1.00 34.16 245 LYS C C 1
ATOM 3616 O O . LYS C 1 63 ? 22.602 -13.618 37.497 1.00 31.59 245 LYS C O 1
ATOM 3622 N N . LYS C 1 64 ? 22.247 -15.777 36.828 1.00 33.43 246 LYS C N 1
ATOM 3623 C CA . LYS C 1 64 ? 22.466 -15.533 35.381 1.00 32.65 246 LYS C CA 1
ATOM 3624 C C . LYS C 1 64 ? 21.608 -16.468 34.515 1.00 31.17 246 LYS C C 1
ATOM 3625 O O . LYS C 1 64 ? 21.592 -17.683 34.751 1.00 30.29 246 LYS C O 1
ATOM 3631 N N . ILE C 1 65 ? 20.960 -15.890 33.507 1.00 28.75 247 ILE C N 1
ATOM 3632 C CA . ILE C 1 65 ? 20.206 -16.603 32.442 1.00 28.00 247 ILE C CA 1
ATOM 3633 C C . ILE C 1 65 ? 20.795 -16.155 31.108 1.00 27.75 247 ILE C C 1
ATOM 3634 O O . ILE C 1 65 ? 20.954 -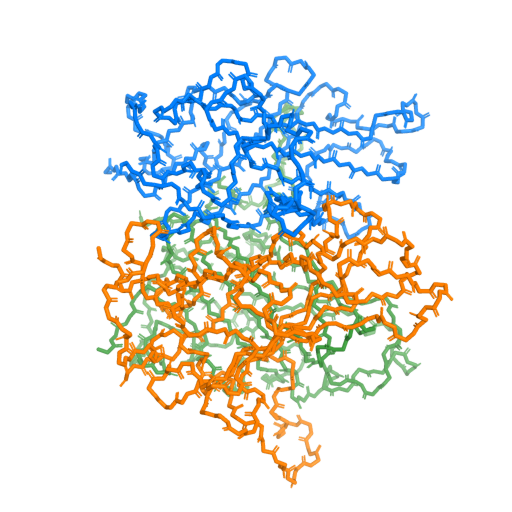14.909 30.919 1.00 25.66 247 ILE C O 1
ATOM 3639 N N . THR C 1 66 ? 21.137 -17.099 30.242 1.00 29.01 248 THR C N 1
ATOM 3640 C CA . THR C 1 66 ? 21.669 -16.801 28.894 1.00 30.15 248 THR C CA 1
ATOM 3641 C C . THR C 1 66 ? 20.752 -17.467 27.873 1.00 29.86 248 THR C C 1
ATOM 3642 O O . THR C 1 66 ? 20.608 -18.673 27.941 1.00 32.21 248 THR C O 1
ATOM 3646 N N . VAL C 1 67 ? 20.158 -16.672 26.986 1.00 29.31 249 VAL C N 1
ATOM 3647 C CA . VAL C 1 67 ? 19.331 -17.148 25.854 1.00 30.55 249 VAL C CA 1
ATOM 3648 C C . VAL C 1 67 ? 20.090 -16.802 24.571 1.00 30.68 249 VAL C C 1
ATOM 3649 O O . VAL C 1 67 ? 20.391 -15.627 24.377 1.00 24.89 249 VAL C O 1
ATOM 3653 N N . LYS C 1 68 ? 20.466 -17.823 23.800 1.00 31.45 250 LYS C N 1
ATOM 3654 C CA . LYS C 1 68 ? 21.279 -17.677 22.571 1.00 35.07 250 LYS C CA 1
ATOM 3655 C C . LYS C 1 68 ? 20.404 -17.957 21.359 1.00 34.46 250 LYS C C 1
ATOM 3656 O O . LYS C 1 68 ? 19.793 -19.038 21.297 1.00 36.36 250 LYS C O 1
ATOM 3662 N N . LEU C 1 69 ? 20.359 -17.002 20.431 1.00 33.57 251 LEU C N 1
ATOM 3663 C CA . LEU C 1 69 ? 19.894 -17.233 19.053 1.00 32.54 251 LEU C CA 1
ATOM 3664 C C . LEU C 1 69 ? 21.118 -17.282 18.134 1.00 32.16 251 LEU C C 1
ATOM 3665 O O . LEU C 1 69 ? 21.842 -16.292 18.038 1.00 31.38 251 LEU C O 1
ATOM 3670 N N . LEU C 1 70 ? 21.338 -18.408 17.488 1.00 33.23 252 LEU C N 1
ATOM 3671 C CA . LEU C 1 70 ? 22.408 -18.581 16.480 1.00 35.26 252 LEU C CA 1
ATOM 3672 C C . LEU C 1 70 ? 21.747 -18.722 15.122 1.00 34.54 252 LEU C C 1
ATOM 3673 O O . LEU C 1 70 ? 20.790 -19.533 15.009 1.00 31.94 252 LEU C O 1
ATOM 3678 N N . PHE C 1 71 ? 22.280 -18.012 14.129 1.00 35.50 253 PHE C N 1
ATOM 3679 C CA . PHE C 1 71 ? 21.773 -18.037 12.741 1.00 34.79 253 PHE C CA 1
ATOM 3680 C C . PHE C 1 71 ? 22.886 -18.422 11.780 1.00 36.38 253 PHE C C 1
ATOM 3681 O O . PHE C 1 71 ? 24.093 -18.064 11.997 1.00 36.95 253 PHE C O 1
ATOM 3689 N N . ASN C 1 72 ? 22.504 -19.151 10.736 1.00 36.58 254 ASN C N 1
ATOM 3690 C CA . ASN C 1 72 ? 23.427 -19.528 9.641 1.00 38.30 254 ASN C CA 1
ATOM 3691 C C . ASN C 1 72 ? 23.460 -18.365 8.650 1.00 37.70 254 ASN C C 1
ATOM 3692 O O . ASN C 1 72 ? 22.851 -17.345 8.931 1.00 33.04 254 ASN C O 1
ATOM 3697 N N . GLU C 1 73 ? 24.150 -18.545 7.529 1.00 40.16 255 GLU C N 1
ATOM 3698 C CA . GLU C 1 73 ? 24.460 -17.454 6.572 1.00 42.23 255 GLU C CA 1
ATOM 3699 C C . GLU C 1 73 ? 23.164 -16.990 5.875 1.00 39.89 255 GLU C C 1
ATOM 3700 O O . GLU C 1 73 ? 23.159 -15.893 5.325 1.00 40.23 255 GLU C O 1
ATOM 3706 N N . LYS C 1 74 ? 22.083 -17.755 5.984 1.00 40.19 256 LYS C N 1
ATOM 3707 C CA . LYS C 1 74 ? 20.748 -17.425 5.411 1.00 40.61 256 LYS C CA 1
ATOM 3708 C C . LYS C 1 74 ? 19.842 -16.812 6.485 1.00 37.38 256 LYS C C 1
ATOM 3709 O O . LYS C 1 74 ? 18.712 -16.418 6.167 1.00 37.06 256 LYS C O 1
ATOM 3715 N N . GLY C 1 75 ? 20.313 -16.715 7.714 1.00 36.17 257 GLY C N 1
ATOM 3716 C CA . GLY C 1 75 ? 19.557 -16.119 8.837 1.00 34.32 257 GLY C CA 1
ATOM 3717 C C . GLY C 1 75 ? 18.530 -17.087 9.419 1.00 34.16 257 GLY C C 1
ATOM 3718 O O . GLY C 1 75 ? 17.645 -16.643 10.141 1.00 33.04 257 GLY C O 1
ATOM 3719 N N . VAL C 1 76 ? 18.673 -18.372 9.107 1.00 36.37 258 VAL C N 1
ATOM 3720 C CA . VAL C 1 76 ? 17.867 -19.480 9.674 1.00 37.79 258 VAL C CA 1
ATOM 3721 C C . VAL C 1 76 ? 18.413 -19.812 11.071 1.00 37.16 258 VAL C C 1
ATOM 3722 O O . VAL C 1 76 ? 19.632 -19.921 11.223 1.00 36.67 258 VAL C O 1
ATOM 3726 N N . LEU C 1 77 ? 17.523 -19.943 12.044 1.00 36.73 259 LEU C N 1
ATOM 3727 C CA . LEU C 1 77 ? 17.845 -20.294 13.451 1.00 36.67 259 LEU C CA 1
ATOM 3728 C C . LEU C 1 77 ? 18.445 -21.703 13.492 1.00 38.56 259 LEU C C 1
ATOM 3729 O O . LEU C 1 77 ? 17.834 -22.603 12.946 1.00 39.34 259 LEU C O 1
ATOM 3734 N N . MET C 1 78 ? 19.631 -21.857 14.089 1.00 39.09 260 MET C N 1
ATOM 3735 C CA . MET C 1 78 ? 20.352 -23.155 14.192 1.00 41.16 260 MET C CA 1
ATOM 3736 C C . MET C 1 78 ? 19.820 -23.897 15.431 1.00 40.66 260 MET C C 1
ATOM 3737 O O . MET C 1 78 ? 19.360 -23.217 16.346 1.00 37.03 260 MET C O 1
ATOM 3742 N N . ASP C 1 79 ? 19.795 -25.230 15.394 1.00 43.69 261 ASP C N 1
ATOM 3743 C CA . ASP C 1 79 ? 19.120 -26.097 16.405 1.00 45.82 261 ASP C CA 1
ATOM 3744 C C . ASP C 1 79 ? 19.782 -25.935 17.773 1.00 45.23 261 ASP C C 1
ATOM 3745 O O . ASP C 1 7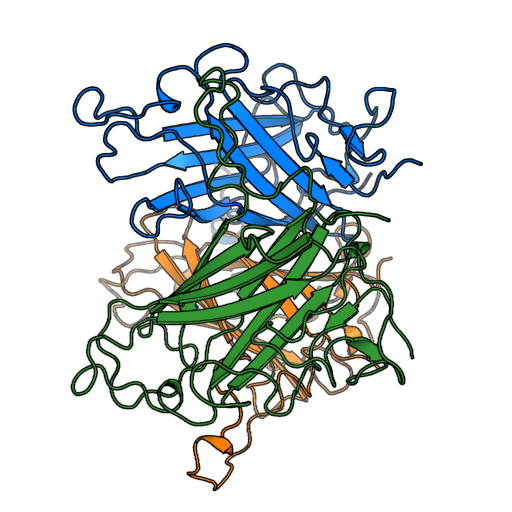9 ? 19.096 -26.176 18.786 1.00 46.10 261 ASP C O 1
ATOM 3750 N N . SER C 1 80 ? 21.053 -25.514 17.795 1.00 44.93 262 SER C N 1
ATOM 3751 C CA . SER C 1 80 ? 21.829 -25.253 19.030 1.00 45.10 262 SER C CA 1
ATOM 3752 C C . SER C 1 80 ? 21.306 -24.001 19.751 1.00 41.96 262 SER C C 1
ATOM 3753 O O . SER C 1 80 ? 21.682 -23.815 20.909 1.00 46.06 262 SER C O 1
ATOM 3756 N N . SER C 1 81 ? 20.466 -23.181 19.114 1.00 36.98 263 SER C N 1
ATOM 3757 C CA . SER C 1 81 ? 19.864 -21.982 19.742 1.00 35.53 263 SER C CA 1
ATOM 3758 C C . SER C 1 81 ? 19.028 -22.408 20.950 1.00 34.74 263 SER C C 1
ATOM 3759 O O . SER C 1 81 ? 18.472 -23.524 20.926 1.00 36.35 263 SER C O 1
ATOM 3762 N N . SER C 1 82 ? 18.928 -21.532 21.946 1.00 33.01 264 SER C N 1
ATOM 3763 C CA . SER C 1 82 ? 18.021 -21.645 23.106 1.00 32.54 264 SER C CA 1
ATOM 3764 C C . SER C 1 82 ? 16.575 -21.610 22.625 1.00 32.75 264 SER C C 1
ATOM 3765 O O . SER C 1 82 ? 15.770 -22.380 23.135 1.00 33.18 264 SER C O 1
ATOM 3768 N N . LEU C 1 83 ? 16.272 -20.743 21.659 1.00 32.49 265 LEU C N 1
ATOM 3769 C CA . LEU C 1 83 ? 14.928 -20.606 21.050 1.00 32.99 265 LEU C CA 1
ATOM 3770 C C . LEU C 1 83 ? 14.664 -21.764 20.078 1.00 35.22 265 LEU C C 1
ATOM 3771 O O . LEU C 1 83 ? 15.544 -22.103 19.296 1.00 35.39 265 LEU C O 1
ATOM 3776 N N . LYS C 1 84 ? 13.458 -22.328 20.114 1.00 37.21 266 LYS C N 1
ATOM 3777 C CA . LYS C 1 84 ? 13.030 -23.436 19.223 1.00 40.54 266 LYS C CA 1
ATOM 3778 C C . LYS C 1 84 ? 12.402 -22.851 17.958 1.00 40.29 266 LYS C C 1
ATOM 3779 O O . LYS C 1 84 ? 11.873 -21.741 18.002 1.00 38.64 266 LYS C O 1
ATOM 3785 N N . LYS C 1 85 ? 12.438 -23.605 16.872 1.00 43.35 267 LYS C N 1
ATOM 3786 C CA . LYS C 1 85 ? 12.274 -23.084 15.496 1.00 46.46 267 LYS C CA 1
ATOM 3787 C C . LYS C 1 85 ? 10.798 -23.076 15.087 1.00 47.17 267 LYS C C 1
ATOM 3788 O O . LYS C 1 85 ? 10.468 -22.305 14.208 1.00 46.24 267 LYS C O 1
ATOM 3794 N N . GLU C 1 86 ? 9.954 -23.907 15.699 1.00 49.30 268 GLU C N 1
ATOM 3795 C CA . GLU C 1 86 ? 8.585 -24.222 15.193 1.00 50.79 268 GLU C CA 1
ATOM 3796 C C . GLU C 1 86 ? 7.784 -22.925 14.966 1.00 47.86 268 GLU C C 1
ATOM 3797 O O . GLU C 1 86 ? 7.101 -22.840 13.957 1.00 49.16 268 GLU C O 1
ATOM 3803 N N . TYR C 1 87 ? 7.857 -21.953 15.877 1.00 44.90 269 TYR C N 1
ATOM 3804 C CA . TYR C 1 87 ? 7.067 -20.692 15.812 1.00 43.02 269 TYR C CA 1
ATOM 3805 C C . TYR C 1 87 ? 8.004 -19.481 15.878 1.00 39.25 269 TYR C C 1
ATOM 3806 O O . TYR C 1 87 ? 7.618 -18.414 16.409 1.00 37.26 269 TYR C O 1
ATOM 3815 N N . TRP C 1 88 ? 9.203 -19.631 15.320 1.00 36.80 270 TRP C N 1
ATOM 3816 C CA . TRP C 1 88 ? 10.095 -18.504 14.969 1.00 34.36 270 TRP C CA 1
ATOM 3817 C C . TRP C 1 88 ? 9.991 -18.285 13.470 1.00 35.53 270 TRP C C 1
ATOM 3818 O O . TRP C 1 88 ? 10.602 -19.067 12.719 1.00 37.47 270 TRP C O 1
ATOM 3829 N N . ASN C 1 89 ? 9.241 -17.281 13.043 1.00 35.31 271 ASN C N 1
ATOM 3830 C CA . ASN C 1 89 ? 8.950 -17.101 11.601 1.00 37.03 271 ASN C CA 1
ATOM 3831 C C . ASN C 1 89 ? 8.419 -15.702 11.366 1.00 36.51 271 ASN C C 1
ATOM 3832 O O . ASN C 1 89 ? 8.144 -14.975 12.364 1.00 35.31 271 ASN C O 1
ATOM 3837 N N . TYR C 1 90 ? 8.304 -15.353 10.096 1.00 36.76 272 TYR C N 1
ATOM 3838 C CA . TYR C 1 90 ? 7.589 -14.160 9.616 1.00 38.13 272 TYR C CA 1
ATOM 3839 C C . TYR C 1 90 ? 6.155 -14.181 10.132 1.00 40.40 272 TYR C C 1
ATOM 3840 O O . TYR C 1 90 ? 5.579 -15.263 10.352 1.00 40.83 272 TYR C O 1
ATOM 3849 N N . ARG C 1 91 ? 5.598 -12.997 10.317 1.00 41.87 273 ARG C N 1
ATOM 3850 C CA . ARG C 1 91 ? 4.240 -12.783 10.873 1.00 43.54 273 ARG C CA 1
ATOM 3851 C C . ARG C 1 91 ? 3.203 -13.170 9.828 1.00 47.43 273 ARG C C 1
ATOM 3852 O O . ARG C 1 91 ? 3.325 -12.734 8.657 1.00 48.57 273 ARG C O 1
ATOM 3860 N N . ASN C 1 92 ? 2.216 -13.963 10.237 1.00 51.64 274 ASN C N 1
ATOM 3861 C CA . ASN C 1 92 ? 0.891 -14.041 9.569 1.00 55.20 274 ASN C CA 1
ATOM 3862 C C . ASN C 1 92 ? -0.166 -13.831 10.662 1.00 56.57 274 ASN C C 1
ATOM 3863 O O . ASN C 1 92 ? -0.276 -14.718 11.534 1.00 55.56 274 ASN C O 1
ATOM 3868 N N . ASP C 1 93 ? -0.843 -12.669 10.664 1.00 57.92 275 ASP C N 1
ATOM 3869 C CA . ASP C 1 93 ? -1.836 -12.271 11.705 1.00 57.91 275 ASP C CA 1
ATOM 3870 C C . ASP C 1 93 ? -1.112 -12.243 13.072 1.00 53.30 275 ASP C C 1
ATOM 3871 O O . ASP C 1 93 ? -0.098 -11.531 13.169 1.00 50.34 275 ASP C O 1
ATOM 3876 N N . ASN C 1 94 ? -1.591 -12.973 14.092 1.00 53.00 276 ASN C N 1
ATOM 3877 C CA . ASN C 1 94 ? -0.905 -13.114 15.416 1.00 49.18 276 ASN C CA 1
ATOM 3878 C C . ASN C 1 94 ? -0.164 -14.452 15.494 1.00 48.68 276 ASN C C 1
ATOM 3879 O O . ASN C 1 94 ? 0.197 -14.866 16.613 1.00 45.75 276 ASN C O 1
ATOM 3884 N N . SER C 1 95 ? 0.077 -15.097 14.347 1.00 50.09 277 SER C N 1
ATOM 3885 C CA . SER C 1 95 ? 0.819 -16.382 14.268 1.00 50.82 277 SER C CA 1
ATOM 3886 C C . SER C 1 95 ? 2.057 -16.249 13.353 1.00 49.30 277 SER C C 1
ATOM 3887 O O . SER C 1 95 ? 2.589 -15.147 13.213 1.00 44.61 277 SER C O 1
ATOM 3890 N N . THR C 1 96 ? 2.481 -17.352 12.750 1.00 54.31 278 THR C N 1
ATOM 3891 C CA . THR C 1 96 ? 3.641 -17.417 11.821 1.00 56.59 278 THR C CA 1
ATOM 3892 C C . THR C 1 96 ? 3.175 -17.902 10.446 1.00 58.94 278 THR C C 1
ATOM 3893 O O . THR C 1 96 ? 2.093 -18.511 10.369 1.00 64.52 278 THR C O 1
ATOM 3897 N N . VAL C 1 97 ? 3.944 -17.600 9.403 1.00 59.03 279 VAL C N 1
ATOM 3898 C CA . VAL C 1 97 ? 3.683 -18.079 8.010 1.00 62.49 279 VAL C CA 1
ATOM 3899 C C . VAL C 1 97 ? 3.659 -19.617 8.050 1.00 64.35 279 VAL C C 1
ATOM 3900 O O . VAL C 1 97 ? 4.394 -20.208 8.891 1.00 62.17 279 VAL C O 1
ATOM 3904 N N . SER C 1 98 ? 2.799 -20.240 7.229 1.00 69.21 280 SER C N 1
ATOM 3905 C CA . SER C 1 98 ? 2.640 -21.717 7.104 1.00 71.26 280 SER C CA 1
ATOM 3906 C C . SER C 1 98 ? 4.001 -22.389 7.325 1.00 69.85 280 SER C C 1
ATOM 3907 O O . SER C 1 98 ? 4.222 -22.953 8.441 1.00 71.48 280 SER C O 1
ATOM 3910 N N . GLN C 1 99 ? 4.912 -22.230 6.353 1.00 65.27 281 GLN C N 1
ATOM 3911 C CA . GLN C 1 99 ? 6.165 -23.022 6.272 1.00 63.63 281 GLN C CA 1
ATOM 3912 C C . GLN C 1 99 ? 7.365 -22.181 6.734 1.00 56.28 281 GLN C C 1
ATOM 3913 O O . GLN C 1 99 ? 7.308 -20.933 6.702 1.00 52.82 281 GLN C O 1
ATOM 3919 N N . ALA C 1 100 ? 8.403 -22.883 7.186 1.00 52.82 282 ALA C N 1
ATOM 3920 C CA . ALA C 1 100 ? 9.698 -22.344 7.648 1.00 48.21 282 ALA C CA 1
ATOM 3921 C C . ALA C 1 100 ? 10.215 -21.349 6.617 1.00 45.69 282 ALA C C 1
ATOM 3922 O O . ALA C 1 100 ? 10.090 -21.627 5.426 1.00 46.83 282 ALA C O 1
ATOM 3924 N N . TYR C 1 101 ? 10.751 -20.214 7.053 1.00 42.20 283 TYR C N 1
ATOM 3925 C CA . TYR C 1 101 ? 11.438 -19.256 6.154 1.00 41.60 283 TYR C CA 1
ATOM 3926 C C . TYR C 1 101 ? 12.781 -19.876 5.738 1.00 41.85 283 TYR C C 1
ATOM 3927 O O . TYR C 1 101 ? 13.368 -20.614 6.557 1.00 40.93 283 TYR C O 1
ATOM 3936 N N . ASP C 1 102 ? 13.237 -19.608 4.515 1.00 43.52 284 ASP C N 1
ATOM 3937 C CA . ASP C 1 102 ? 14.576 -20.058 4.044 1.00 45.14 284 ASP C CA 1
ATOM 3938 C C . ASP C 1 102 ? 15.575 -18.897 4.127 1.00 42.34 284 ASP C C 1
ATOM 3939 O O . ASP C 1 102 ? 16.765 -19.190 3.983 1.00 42.38 284 ASP C O 1
ATOM 3944 N N . ASN C 1 103 ? 15.134 -17.649 4.346 1.00 40.70 285 ASN C N 1
ATOM 3945 C CA . ASN C 1 103 ? 16.021 -16.457 4.350 1.00 38.62 285 ASN C CA 1
ATOM 3946 C C . ASN C 1 103 ? 15.473 -15.350 5.268 1.00 36.98 285 ASN C C 1
ATOM 3947 O O . ASN C 1 103 ? 14.325 -14.853 5.039 1.00 36.45 285 ASN C O 1
ATOM 3952 N N . ALA C 1 104 ? 16.300 -14.902 6.223 1.00 34.85 286 ALA C N 1
ATOM 3953 C CA . ALA C 1 104 ? 16.017 -13.735 7.078 1.00 33.70 286 ALA C CA 1
ATOM 3954 C C . ALA C 1 104 ? 17.285 -12.897 7.246 1.00 32.90 286 ALA C C 1
ATOM 3955 O O . ALA C 1 104 ? 17.416 -12.194 8.276 1.00 30.49 286 ALA C O 1
ATOM 3957 N N . VAL C 1 105 ? 18.144 -12.886 6.218 1.00 33.95 287 VAL C N 1
ATOM 3958 C CA . VAL C 1 105 ? 19.409 -12.090 6.224 1.00 32.99 287 VAL C CA 1
ATOM 3959 C C . VAL C 1 105 ? 19.080 -10.629 6.555 1.00 31.11 287 VAL C C 1
ATOM 3960 O O . VAL C 1 105 ? 19.807 -9.988 7.317 1.00 29.71 287 VAL C O 1
ATOM 3964 N N . PRO C 1 106 ? 18.004 -10.024 6.002 1.00 31.09 288 PRO C N 1
ATOM 3965 C CA . PRO C 1 106 ? 17.695 -8.617 6.301 1.00 30.85 288 PRO C CA 1
ATOM 3966 C C . PRO C 1 106 ? 17.318 -8.334 7.759 1.00 28.35 288 PRO C C 1
ATOM 3967 O O . PRO C 1 106 ? 17.197 -7.177 8.085 1.00 28.01 288 PRO C O 1
ATOM 3971 N N . PHE C 1 107 ? 17.177 -9.364 8.596 1.00 28.01 289 PHE C N 1
ATOM 3972 C CA . PHE C 1 107 ? 16.956 -9.205 10.065 1.00 27.61 289 PHE C CA 1
ATOM 3973 C C . PHE C 1 107 ? 18.226 -9.519 10.851 1.00 27.36 289 PHE C C 1
ATOM 3974 O O . PHE C 1 107 ? 18.209 -9.426 12.098 1.00 26.42 289 PHE C O 1
ATOM 3982 N N . MET C 1 108 ? 19.305 -9.908 10.181 1.00 27.54 290 MET C N 1
ATOM 3983 C CA . MET C 1 108 ? 20.549 -10.283 10.904 1.00 27.81 290 MET C CA 1
ATOM 3984 C C . MET C 1 108 ? 21.286 -9.018 11.331 1.00 26.30 290 MET C C 1
ATOM 3985 O O . MET C 1 108 ? 21.177 -7.977 10.680 1.00 28.79 290 MET C O 1
ATOM 3990 N N . PRO C 1 109 ? 22.025 -9.047 12.455 1.00 25.72 291 PRO C N 1
ATOM 3991 C CA . PRO C 1 109 ? 22.887 -7.929 12.827 1.00 25.74 291 PRO C CA 1
ATOM 3992 C C . PRO C 1 109 ? 23.949 -7.696 11.745 1.00 26.42 291 PRO C C 1
ATOM 3993 O O . PRO C 1 109 ? 24.588 -8.645 11.302 1.00 28.84 291 PRO C O 1
ATOM 3997 N N . ASN C 1 110 ? 24.061 -6.438 11.308 1.00 26.46 292 ASN C N 1
ATOM 3998 C CA . ASN C 1 110 ? 24.985 -6.001 10.234 1.00 27.78 292 ASN C CA 1
ATOM 3999 C C . ASN C 1 110 ? 26.404 -6.483 10.565 1.00 28.70 292 ASN C C 1
ATOM 4000 O O . ASN C 1 110 ? 26.877 -6.207 11.673 1.00 28.59 292 ASN C O 1
ATOM 4005 N N . ILE C 1 111 ? 27.048 -7.185 9.637 1.00 29.16 293 ILE C N 1
ATOM 4006 C CA . ILE C 1 111 ? 28.328 -7.912 9.841 1.00 30.95 293 ILE C CA 1
ATOM 4007 C C . ILE C 1 111 ? 29.479 -6.893 9.733 1.00 32.45 293 ILE C C 1
ATOM 4008 O O . ILE C 1 111 ? 30.586 -7.219 10.179 1.00 32.94 293 ILE C O 1
ATOM 4013 N N . LYS C 1 112 ? 29.229 -5.703 9.179 1.00 32.99 294 LYS C N 1
ATOM 4014 C CA . LYS C 1 112 ? 30.233 -4.597 9.174 1.00 35.05 294 LYS C CA 1
ATOM 4015 C C . LYS C 1 112 ? 30.198 -3.886 10.525 1.00 33.42 294 LYS C C 1
ATOM 4016 O O . LYS C 1 112 ? 31.258 -3.522 11.021 1.00 34.59 294 LYS C O 1
ATOM 4022 N N . ALA C 1 113 ? 29.003 -3.591 11.022 1.00 32.08 295 ALA C N 1
ATOM 4023 C CA . ALA C 1 113 ? 28.802 -2.961 12.347 1.00 31.45 295 ALA C CA 1
ATOM 4024 C C . ALA C 1 113 ? 29.269 -3.919 13.446 1.00 30.88 295 ALA C C 1
ATOM 4025 O O . ALA C 1 113 ? 29.899 -3.436 14.433 1.00 32.28 295 ALA C O 1
ATOM 4027 N N . TYR C 1 114 ? 28.965 -5.214 13.303 1.00 29.59 296 TYR C N 1
ATOM 4028 C CA . TYR C 1 114 ? 29.163 -6.244 14.344 1.00 29.35 296 TYR C CA 1
ATOM 4029 C C . TYR C 1 114 ? 29.843 -7.447 13.722 1.00 31.04 296 TYR C C 1
ATOM 4030 O O . TYR C 1 114 ? 29.243 -8.518 13.635 1.00 30.03 296 TYR C O 1
ATOM 4039 N N . PRO C 1 115 ? 31.114 -7.297 13.281 1.00 33.83 297 PRO C N 1
ATOM 4040 C CA . PRO C 1 115 ? 31.844 -8.389 12.663 1.00 35.59 297 PRO C CA 1
ATOM 4041 C C . PRO C 1 115 ? 32.025 -9.510 13.681 1.00 36.93 297 PRO C C 1
ATOM 4042 O O . PRO C 1 115 ? 31.977 -9.247 14.870 1.00 35.75 297 PRO C O 1
ATOM 4046 N N . LYS C 1 116 ? 32.236 -10.720 13.198 1.00 40.56 298 LYS C N 1
ATOM 4047 C CA . LYS C 1 116 ? 32.527 -11.866 14.075 1.00 44.71 298 LYS C CA 1
ATOM 4048 C C . LYS C 1 116 ? 33.857 -11.570 14.735 1.00 46.51 298 LYS C C 1
ATOM 4049 O O . LYS C 1 116 ? 34.793 -11.166 14.072 1.00 51.41 298 LYS C O 1
ATOM 4055 N N . PRO C 1 117 ? 33.943 -11.703 16.070 1.00 48.73 299 PRO C N 1
ATOM 4056 C CA . PRO C 1 117 ? 35.205 -11.531 16.778 1.00 52.70 299 PRO C CA 1
ATOM 4057 C C . PRO C 1 117 ? 36.318 -12.392 16.156 1.00 55.67 299 PRO C C 1
ATOM 4058 O O . PRO C 1 117 ? 36.064 -13.538 15.807 1.00 53.91 299 PRO C O 1
ATOM 4062 N N . THR C 1 118 ? 37.494 -11.800 15.973 1.00 60.15 300 THR C N 1
ATOM 4063 C CA . THR C 1 118 ? 38.710 -12.481 15.457 1.00 65.26 300 THR C CA 1
ATOM 4064 C C . THR C 1 118 ? 39.750 -12.564 16.575 1.00 69.22 300 THR C C 1
ATOM 4065 O O . THR C 1 118 ? 39.648 -11.771 17.520 1.00 66.13 300 THR C O 1
ATOM 4069 N N . THR C 1 119 ? 40.695 -13.500 16.457 1.00 76.37 301 THR C N 1
ATOM 4070 C CA . THR C 1 119 ? 41.844 -13.675 17.383 1.00 83.87 301 THR C CA 1
ATOM 4071 C C . THR C 1 119 ? 43.048 -12.880 16.840 1.00 89.33 301 THR C C 1
ATOM 4072 O O . THR C 1 119 ? 44.085 -13.491 16.563 1.00 92.15 301 THR C O 1
ATOM 4076 N N . ASP C 1 120 ? 42.885 -11.566 16.647 1.00 91.60 302 ASP C N 1
ATOM 4077 C CA . ASP C 1 120 ? 43.969 -10.609 16.303 1.00 95.02 302 ASP C CA 1
ATOM 4078 C C . ASP C 1 120 ? 44.075 -9.572 17.422 1.00 96.41 302 ASP C C 1
ATOM 4079 O O . ASP C 1 120 ? 43.046 -8.927 17.714 1.00 93.66 302 ASP C O 1
ATOM 4084 N N . THR C 1 121 ? 45.240 -9.466 18.074 1.00 102.25 303 THR C N 1
ATOM 4085 C CA . THR C 1 121 ? 45.636 -8.299 18.921 1.00 105.21 303 THR C CA 1
ATOM 4086 C C . THR C 1 121 ? 46.867 -7.635 18.291 1.00 109.14 303 THR C C 1
ATOM 4087 O O . THR C 1 121 ? 47.448 -6.728 18.934 1.00 111.11 303 THR C O 1
ATOM 4091 N N . SER C 1 122 ? 47.253 -8.084 17.090 1.00 110.79 304 SER C N 1
ATOM 4092 C CA . SER C 1 122 ? 48.483 -7.658 16.373 1.00 113.71 304 SER C CA 1
ATOM 4093 C C . SER C 1 122 ? 48.229 -6.341 15.628 1.00 114.81 304 SER C C 1
ATOM 4094 O O . SER C 1 122 ? 49.211 -5.760 15.107 1.00 117.08 304 SER C O 1
ATOM 4097 N N . ALA C 1 123 ? 46.969 -5.884 15.588 1.00 110.80 305 ALA C N 1
ATOM 4098 C CA . ALA C 1 123 ? 46.528 -4.638 14.915 1.00 108.14 305 ALA C CA 1
ATOM 4099 C C . ALA C 1 123 ? 47.319 -3.430 15.445 1.00 110.02 305 ALA C C 1
ATOM 4100 O O . ALA C 1 123 ? 47.715 -3.436 16.641 1.00 110.96 305 ALA C O 1
ATOM 4102 N N . LYS C 1 124 ? 47.534 -2.424 14.583 1.00 109.81 306 LYS C N 1
ATOM 4103 C CA . LYS C 1 124 ? 47.756 -0.998 14.967 1.00 108.75 306 LYS C CA 1
ATOM 4104 C C . LYS C 1 124 ? 46.722 -0.625 16.026 1.00 106.21 306 LYS C C 1
ATOM 4105 O O . LYS C 1 124 ? 45.534 -0.672 15.741 1.00 102.51 306 LYS C O 1
ATOM 4111 N N . PRO C 1 125 ? 47.121 -0.266 17.271 1.00 106.59 307 PRO C N 1
ATOM 4112 C CA . PRO C 1 125 ? 46.161 -0.058 18.364 1.00 100.91 307 PRO C CA 1
ATOM 4113 C C . PRO C 1 125 ? 45.003 0.898 18.016 1.00 95.35 307 PRO C C 1
ATOM 4114 O O . PRO C 1 125 ? 43.968 0.781 18.632 1.00 89.72 307 PRO C O 1
ATOM 4118 N N . GLU C 1 126 ? 45.175 1.776 17.021 1.00 93.88 308 GLU C N 1
ATOM 4119 C CA . GLU C 1 126 ? 44.112 2.723 16.555 1.00 89.06 308 GLU C CA 1
ATOM 4120 C C . GLU C 1 126 ? 43.131 2.005 15.608 1.00 82.57 308 GLU C C 1
ATOM 4121 O O . GLU C 1 126 ? 42.053 2.558 15.376 1.00 77.42 308 GLU C O 1
ATOM 4127 N N . ASP C 1 127 ? 43.532 0.857 15.039 1.00 80.72 309 ASP C N 1
ATOM 4128 C CA . ASP C 1 127 ? 42.700 -0.017 14.153 1.00 75.78 309 ASP C CA 1
ATOM 4129 C C . ASP C 1 127 ? 41.982 -1.080 15.001 1.00 69.35 309 ASP C C 1
ATOM 4130 O O . ASP C 1 127 ? 41.259 -1.907 14.443 1.00 65.99 309 ASP C O 1
ATOM 4135 N N . LYS C 1 128 ? 42.263 -1.102 16.302 1.00 66.88 310 LYS C N 1
ATOM 4136 C CA . LYS C 1 128 ? 41.558 -1.908 17.320 1.00 64.61 310 LYS C CA 1
ATOM 4137 C C . LYS C 1 128 ? 40.052 -1.730 17.124 1.00 57.54 310 LYS C C 1
ATOM 4138 O O . LYS C 1 128 ? 39.617 -0.579 16.906 1.00 55.38 310 LYS C O 1
ATOM 4144 N N . LYS C 1 129 ? 39.331 -2.841 17.076 1.00 53.24 311 LYS C N 1
ATOM 4145 C CA . LYS C 1 129 ? 37.888 -2.888 16.730 1.00 49.19 311 LYS C CA 1
ATOM 4146 C C . LYS C 1 129 ? 37.098 -2.688 18.018 1.00 46.15 311 LYS C C 1
ATOM 4147 O O . LYS C 1 129 ? 37.538 -3.205 19.058 1.00 47.63 311 LYS C O 1
ATOM 4153 N N . SER C 1 130 ? 35.952 -2.003 17.970 1.00 42.35 312 SER C N 1
ATOM 4154 C CA . SER C 1 130 ? 35.104 -1.822 19.175 1.00 38.53 312 SER C CA 1
ATOM 4155 C C . SER C 1 130 ? 34.765 -3.198 19.753 1.00 36.07 312 SER C C 1
ATOM 4156 O O . SER C 1 130 ? 34.337 -4.091 18.972 1.00 33.24 312 SER C O 1
ATOM 4159 N N . ALA C 1 131 ? 34.929 -3.354 21.068 1.00 35.14 313 ALA C N 1
ATOM 4160 C CA . ALA C 1 131 ? 34.414 -4.502 21.837 1.00 34.57 313 ALA C CA 1
ATOM 4161 C C . ALA C 1 131 ? 32.965 -4.248 22.264 1.00 32.64 313 ALA C C 1
ATOM 4162 O O . ALA C 1 131 ? 32.238 -5.233 22.495 1.00 33.40 313 ALA C O 1
ATOM 4164 N N . ALA C 1 132 ? 32.544 -2.977 22.397 1.00 31.88 314 ALA C N 1
ATOM 4165 C CA . ALA C 1 132 ? 31.293 -2.606 23.119 1.00 29.80 314 ALA C CA 1
ATOM 4166 C C . ALA C 1 132 ? 30.115 -2.419 22.144 1.00 27.43 314 ALA C C 1
ATOM 4167 O O . ALA C 1 132 ? 28.969 -2.508 22.565 1.00 24.86 314 ALA C O 1
ATOM 4169 N N . LYS C 1 133 ? 30.403 -2.076 20.899 1.00 28.81 315 LYS C N 1
ATOM 4170 C CA . LYS C 1 133 ? 29.407 -1.610 19.896 1.00 28.15 315 LYS C CA 1
ATOM 4171 C C . LYS C 1 133 ? 28.347 -2.691 19.672 1.00 26.80 315 LYS C C 1
ATOM 4172 O O . LYS C 1 133 ? 27.143 -2.339 19.480 1.00 27.32 315 LYS C O 1
ATOM 4178 N N . ARG C 1 134 ? 28.727 -3.963 19.809 1.00 26.88 316 ARG C N 1
ATOM 4179 C CA . ARG C 1 134 ? 27.839 -5.133 19.582 1.00 26.17 316 ARG C CA 1
ATOM 4180 C C . ARG C 1 134 ? 26.972 -5.375 20.820 1.00 25.93 316 ARG C C 1
ATOM 4181 O O . ARG C 1 134 ? 26.173 -6.299 20.788 1.00 25.38 316 ARG C O 1
ATOM 4189 N N . TYR C 1 135 ? 27.175 -4.620 21.894 1.00 26.87 317 TYR C N 1
ATOM 4190 C CA . TYR C 1 135 ? 26.437 -4.789 23.163 1.00 27.36 317 TYR C CA 1
ATOM 4191 C C . TYR C 1 135 ? 25.294 -3.775 23.217 1.00 27.16 317 TYR C C 1
ATOM 4192 O O . TYR C 1 135 ? 25.458 -2.604 22.838 1.00 26.34 317 TYR C O 1
ATOM 4201 N N . ILE C 1 136 ? 24.169 -4.224 23.743 1.00 27.22 318 ILE C N 1
ATOM 4202 C CA . ILE C 1 136 ? 23.166 -3.353 24.382 1.00 26.06 318 ILE C CA 1
ATOM 4203 C C . ILE C 1 136 ? 23.080 -3.797 25.836 1.00 27.20 318 ILE C C 1
ATOM 4204 O O . ILE C 1 136 ? 22.845 -4.977 26.066 1.00 26.26 318 ILE C O 1
ATOM 4209 N N . VAL C 1 137 ? 23.268 -2.871 26.774 1.00 27.12 319 VAL C N 1
ATOM 4210 C CA . VAL C 1 137 ? 23.162 -3.170 28.224 1.00 27.35 319 VAL C CA 1
ATOM 4211 C C . VAL C 1 137 ? 22.196 -2.186 28.875 1.00 27.53 319 VAL C C 1
ATOM 4212 O O . VAL C 1 137 ? 22.359 -0.953 28.686 1.00 28.07 319 VAL C O 1
ATOM 4216 N N . SER C 1 138 ? 21.259 -2.703 29.653 1.00 27.22 320 SER C N 1
ATOM 4217 C CA . SER C 1 138 ? 20.257 -1.891 30.367 1.00 27.77 320 SER C CA 1
ATOM 4218 C C . SER C 1 138 ? 19.693 -2.714 31.531 1.00 27.01 320 SER C C 1
ATOM 4219 O O . SER C 1 138 ? 20.281 -3.742 31.904 1.00 25.96 320 SER C O 1
ATOM 4222 N N . ASN C 1 139 ? 18.605 -2.251 32.091 1.00 26.39 321 ASN C N 1
ATOM 4223 C CA . ASN C 1 139 ? 17.909 -2.930 33.192 1.00 28.25 321 ASN C CA 1
ATOM 4224 C C . ASN C 1 139 ? 16.506 -3.280 32.740 1.00 27.15 321 ASN C C 1
ATOM 4225 O O . ASN C 1 139 ? 15.891 -2.478 32.023 1.00 28.10 321 ASN C O 1
ATOM 4230 N N . VAL C 1 140 ? 16.049 -4.445 33.158 1.00 26.86 322 VAL C N 1
ATOM 4231 C CA . VAL C 1 140 ? 14.620 -4.843 33.182 1.00 25.09 322 VAL C CA 1
ATOM 4232 C C . VAL C 1 140 ? 14.288 -5.206 34.630 1.00 24.98 322 VAL C C 1
ATOM 4233 O O . VAL C 1 140 ? 15.203 -5.227 35.474 1.00 25.19 322 VAL C O 1
ATOM 4237 N N . TYR C 1 141 ? 13.024 -5.413 34.908 1.00 25.47 323 TYR C N 1
ATOM 4238 C CA . TYR C 1 141 ? 12.480 -5.549 36.278 1.00 26.03 323 TYR C CA 1
ATOM 4239 C C . TYR C 1 141 ? 11.573 -6.772 36.287 1.00 26.04 323 TYR C C 1
ATOM 4240 O O . TYR C 1 141 ? 10.593 -6.819 35.504 1.00 24.86 323 TYR C O 1
ATOM 4249 N N . ILE C 1 142 ? 11.892 -7.741 37.134 1.00 26.04 324 ILE C N 1
ATOM 4250 C CA . ILE C 1 142 ? 11.032 -8.931 37.302 1.00 28.08 324 ILE C CA 1
ATOM 4251 C C . ILE C 1 142 ? 9.674 -8.487 37.852 1.00 29.03 324 ILE C C 1
ATOM 4252 O O . ILE C 1 142 ? 9.651 -7.679 38.807 1.00 29.41 324 ILE C O 1
ATOM 4257 N N . GLY C 1 143 ? 8.588 -8.962 37.243 1.00 28.14 325 GLY C N 1
ATOM 4258 C CA . GLY C 1 143 ? 7.213 -8.581 37.624 1.00 30.77 325 GLY C CA 1
ATOM 4259 C C . GLY C 1 143 ? 6.964 -7.102 37.390 1.00 32.05 325 GLY C C 1
ATOM 4260 O O . GLY C 1 143 ? 5.933 -6.626 37.817 1.00 33.70 325 GLY C O 1
ATOM 4261 N N . GLY C 1 144 ? 7.873 -6.404 36.700 1.00 32.23 326 GLY C N 1
ATOM 4262 C CA . GLY C 1 144 ? 7.833 -4.932 36.563 1.00 34.39 326 GLY C CA 1
ATOM 4263 C C . GLY C 1 144 ? 7.970 -4.227 37.915 1.00 36.78 326 GLY C C 1
ATOM 4264 O O . GLY C 1 144 ? 7.619 -3.048 37.998 1.00 37.74 326 GLY C O 1
ATOM 4265 N N . LEU C 1 145 ? 8.452 -4.935 38.944 1.00 38.74 327 LEU C N 1
ATOM 4266 C CA . LEU C 1 145 ? 8.672 -4.387 40.314 1.00 38.75 327 LEU C CA 1
ATOM 4267 C C . LEU C 1 145 ? 9.996 -3.620 40.286 1.00 39.06 327 LEU C C 1
ATOM 4268 O O . LEU C 1 145 ? 11.033 -4.146 39.846 1.00 32.27 327 LEU C O 1
ATOM 4273 N N . PRO C 1 146 ? 9.999 -2.343 40.732 1.00 42.05 328 PRO C N 1
ATOM 4274 C CA . PRO C 1 146 ? 11.163 -1.480 40.547 1.00 42.12 328 PRO C CA 1
ATOM 4275 C C . PRO C 1 146 ? 12.366 -1.942 41.398 1.00 41.63 328 PRO C C 1
ATOM 4276 O O . PRO C 1 146 ? 13.497 -1.635 40.987 1.00 38.95 328 PRO C O 1
ATOM 4280 N N . ASP C 1 147 ? 12.131 -2.715 42.475 1.00 39.89 329 ASP C N 1
ATOM 4281 C CA . ASP C 1 147 ? 13.213 -3.224 43.358 1.00 43.24 329 ASP C CA 1
ATOM 4282 C C . ASP C 1 147 ? 13.864 -4.485 42.755 1.00 39.90 329 ASP C C 1
ATOM 4283 O O . ASP C 1 147 ? 14.979 -4.833 43.186 1.00 39.55 329 ASP C O 1
ATOM 4288 N N . LYS C 1 148 ? 13.238 -5.137 41.782 1.00 36.10 330 LYS C N 1
ATOM 4289 C CA . LYS C 1 148 ? 13.721 -6.454 41.288 1.00 34.43 330 LYS C CA 1
ATOM 4290 C C . LYS C 1 148 ? 14.547 -6.239 40.044 1.00 33.63 330 LYS C C 1
ATOM 4291 O O . LYS C 1 148 ? 14.176 -6.781 39.005 1.00 32.59 330 LYS C O 1
ATOM 4297 N N . THR C 1 149 ? 15.655 -5.514 40.187 1.00 33.77 331 THR C N 1
ATOM 4298 C CA . THR C 1 149 ? 16.526 -5.062 39.086 1.00 31.91 331 THR C CA 1
ATOM 4299 C C . THR C 1 149 ? 17.244 -6.249 38.486 1.00 29.32 331 THR C C 1
ATOM 4300 O O . THR C 1 149 ? 17.879 -6.988 39.236 1.00 28.40 331 THR C O 1
ATOM 4304 N N . VAL C 1 150 ? 17.235 -6.322 37.170 1.00 26.43 332 VAL C N 1
ATOM 4305 C CA . VAL C 1 150 ? 18.007 -7.303 36.375 1.00 26.04 332 VAL C CA 1
ATOM 4306 C C . VAL C 1 150 ? 18.778 -6.519 35.324 1.00 26.35 332 VAL C C 1
ATOM 4307 O O . VAL C 1 150 ? 18.189 -5.600 34.729 1.00 24.73 332 VAL C O 1
ATOM 4311 N N . VAL C 1 151 ? 20.046 -6.835 35.131 1.00 25.42 333 VAL C N 1
ATOM 4312 C CA . VAL C 1 151 ? 20.818 -6.321 33.983 1.00 25.63 333 VAL C CA 1
ATOM 4313 C C . VAL C 1 151 ? 20.492 -7.209 32.785 1.00 25.36 333 VAL C C 1
ATOM 4314 O O . VAL C 1 151 ? 20.592 -8.457 32.920 1.00 25.74 333 VAL C O 1
ATOM 4318 N N . ILE C 1 152 ? 20.081 -6.593 31.688 1.00 24.49 334 ILE C N 1
ATOM 4319 C CA . ILE C 1 152 ? 19.970 -7.274 30.378 1.00 25.76 334 ILE C CA 1
ATOM 4320 C C . ILE C 1 152 ? 21.189 -6.885 29.543 1.00 26.64 334 ILE C C 1
ATOM 4321 O O . ILE C 1 152 ? 21.445 -5.687 29.385 1.00 26.74 334 ILE C O 1
ATOM 4326 N N . THR C 1 153 ? 21.929 -7.883 29.069 1.00 27.21 335 THR C N 1
ATOM 4327 C CA . THR C 1 153 ? 23.065 -7.714 28.146 1.00 28.10 335 THR C CA 1
ATOM 4328 C C . THR C 1 153 ? 22.699 -8.421 26.853 1.00 27.52 335 THR C C 1
ATOM 4329 O O . THR C 1 153 ? 22.495 -9.658 26.891 1.00 29.00 335 THR C O 1
ATOM 4333 N N . ILE C 1 154 ? 22.562 -7.677 25.774 1.00 25.13 336 ILE C N 1
ATOM 4334 C CA . ILE C 1 154 ? 22.386 -8.251 24.422 1.00 25.49 336 ILE C CA 1
ATOM 4335 C C . ILE C 1 154 ? 23.709 -8.130 23.676 1.00 26.59 336 ILE C C 1
ATOM 4336 O O . ILE C 1 154 ? 24.338 -7.040 23.725 1.00 25.31 336 ILE C O 1
ATOM 4341 N N . LYS C 1 155 ? 24.140 -9.222 23.054 1.00 26.76 337 LYS C N 1
ATOM 4342 C CA . LYS C 1 155 ? 25.369 -9.245 22.232 1.00 29.63 337 LYS C CA 1
ATOM 4343 C C . LYS C 1 155 ? 25.032 -9.742 20.833 1.00 28.76 337 LYS C C 1
ATOM 4344 O O . LYS C 1 155 ? 24.435 -10.789 20.729 1.00 31.01 337 LYS C O 1
ATOM 4350 N N . LEU C 1 156 ? 25.529 -9.062 19.821 1.00 30.03 338 LEU C N 1
ATOM 4351 C CA . LEU C 1 156 ? 25.276 -9.371 18.397 1.00 28.97 338 LEU C CA 1
ATOM 4352 C C . LEU C 1 156 ? 26.538 -9.963 17.774 1.00 29.04 338 LEU C C 1
ATOM 4353 O O . LEU C 1 156 ? 27.612 -9.389 17.985 1.00 28.83 338 LEU C O 1
ATOM 4358 N N . ASN C 1 157 ? 26.391 -11.117 17.101 1.00 29.47 339 ASN C N 1
ATOM 4359 C CA . ASN C 1 157 ? 27.403 -11.740 16.216 1.00 31.54 339 ASN C CA 1
ATOM 4360 C C . ASN C 1 157 ? 28.685 -12.084 16.991 1.00 33.04 339 ASN C C 1
ATOM 4361 O O . ASN C 1 157 ? 29.769 -12.049 16.371 1.00 33.59 339 ASN C O 1
ATOM 4366 N N . ALA C 1 158 ? 28.565 -12.381 18.295 1.00 33.20 340 ALA C N 1
ATOM 4367 C CA . ALA C 1 158 ? 29.705 -12.699 19.180 1.00 37.25 340 ALA C CA 1
ATOM 4368 C C . ALA C 1 158 ? 29.930 -14.212 19.230 1.00 38.08 340 ALA C C 1
ATOM 4369 O O . ALA C 1 158 ? 31.031 -14.589 19.607 1.00 39.56 340 ALA C O 1
ATOM 4371 N N . GLU C 1 159 ? 28.925 -15.025 18.892 1.00 36.91 341 GLU C N 1
ATOM 4372 C CA . GLU C 1 159 ? 29.007 -16.512 18.938 1.00 40.36 341 GLU C CA 1
ATOM 4373 C C . GLU C 1 159 ? 29.889 -17.018 17.805 1.00 41.86 341 GLU C C 1
ATOM 4374 O O . GLU C 1 159 ? 29.648 -16.640 16.646 1.00 44.19 341 GLU C O 1
ATOM 4380 N N . THR C 1 160 ? 30.883 -17.846 18.121 1.00 45.64 342 THR C N 1
ATOM 4381 C CA . THR C 1 160 ? 31.869 -18.352 17.128 1.00 49.21 342 THR C CA 1
ATOM 4382 C C . THR C 1 160 ? 31.212 -19.359 16.170 1.00 49.19 342 THR C C 1
ATOM 4383 O O . THR C 1 160 ? 31.596 -19.360 15.016 1.00 48.60 342 THR C O 1
ATOM 4387 N N . GLU C 1 161 ? 30.231 -20.135 16.636 1.00 50.87 343 GLU C N 1
ATOM 4388 C CA . GLU C 1 161 ? 29.731 -21.361 15.947 1.00 55.07 343 GLU C CA 1
ATOM 4389 C C . GLU C 1 161 ? 28.711 -21.004 14.839 1.00 51.64 343 GLU C C 1
ATOM 4390 O O . GLU C 1 161 ? 28.150 -21.920 14.270 1.00 52.69 343 GLU C O 1
ATOM 4396 N N . SER C 1 162 ? 28.437 -19.720 14.593 1.00 48.47 344 SER C N 1
ATOM 4397 C CA . SER C 1 162 ? 27.293 -19.243 13.779 1.00 44.63 344 SER C CA 1
ATOM 4398 C C . SER C 1 162 ? 27.734 -18.097 12.863 1.00 42.67 344 SER C C 1
ATOM 4399 O O . SER C 1 162 ? 28.683 -17.413 13.191 1.00 43.21 344 SER C O 1
ATOM 4402 N N . ALA C 1 163 ? 27.019 -17.861 11.770 1.00 41.77 345 ALA C N 1
ATOM 4403 C CA . ALA C 1 163 ? 27.271 -16.733 10.849 1.00 40.53 345 ALA C CA 1
ATOM 4404 C C . ALA C 1 163 ? 26.830 -15.437 11.533 1.00 37.88 345 ALA C C 1
ATOM 4405 O O . ALA C 1 163 ? 27.545 -14.431 11.425 1.00 38.08 345 ALA C O 1
ATOM 4407 N N . TYR C 1 164 ? 25.686 -15.475 12.223 1.00 35.78 346 TYR C N 1
ATOM 4408 C CA . TYR C 1 164 ? 25.119 -14.358 13.013 1.00 33.10 346 TYR C CA 1
ATOM 4409 C C . TYR C 1 164 ? 24.597 -14.885 14.354 1.00 32.45 346 TYR C C 1
ATOM 4410 O O . TYR C 1 164 ? 24.288 -16.076 14.479 1.00 34.37 346 TYR C O 1
ATOM 4419 N N . SER C 1 165 ? 24.449 -14.015 15.318 1.00 30.35 347 SER C N 1
ATOM 4420 C CA . SER C 1 165 ? 23.968 -14.410 16.672 1.00 30.66 347 SER C CA 1
ATOM 4421 C C . SER C 1 165 ? 23.418 -13.209 17.409 1.00 28.66 347 SER C C 1
ATOM 4422 O O . SER C 1 165 ? 23.789 -12.068 17.089 1.00 26.43 347 SER C O 1
ATOM 4425 N N . MET C 1 166 ? 22.485 -13.487 18.295 1.00 28.79 348 MET C N 1
ATOM 4426 C CA . MET C 1 166 ? 21.830 -12.498 19.157 1.00 28.95 348 MET C CA 1
ATOM 4427 C C . MET C 1 166 ? 21.649 -13.204 20.496 1.00 29.10 348 MET C C 1
ATOM 4428 O O . MET C 1 166 ? 20.943 -14.211 20.524 1.00 29.78 348 MET C O 1
ATOM 4433 N N . THR C 1 167 ? 22.364 -12.770 21.519 1.00 29.42 349 THR C N 1
ATOM 4434 C CA . THR C 1 167 ? 22.394 -13.425 22.850 1.00 30.43 349 THR C CA 1
ATOM 4435 C C . THR C 1 167 ? 21.794 -12.480 23.875 1.00 30.61 349 THR C C 1
ATOM 4436 O O . THR C 1 167 ? 22.126 -11.297 23.851 1.00 32.22 349 THR C O 1
ATOM 4440 N N . PHE C 1 168 ? 20.937 -12.994 24.738 1.00 29.90 350 PHE C N 1
ATOM 4441 C CA . PHE C 1 168 ? 20.325 -12.245 25.848 1.00 30.58 350 PHE C CA 1
ATOM 4442 C C . PHE C 1 168 ? 20.840 -12.819 27.159 1.00 31.78 350 PHE C C 1
ATOM 4443 O O . PHE C 1 168 ? 20.597 -13.991 27.451 1.00 35.07 350 PHE C O 1
ATOM 4451 N N . GLU C 1 169 ? 21.510 -11.996 27.926 1.00 32.04 351 GLU C N 1
ATOM 4452 C CA . GLU C 1 169 ? 22.052 -12.374 29.243 1.00 32.74 351 GLU C CA 1
ATOM 4453 C C . GLU C 1 169 ? 21.341 -11.548 30.301 1.00 31.52 351 GLU C C 1
ATOM 4454 O O . GLU C 1 169 ? 21.410 -10.323 30.239 1.00 32.17 351 GLU C O 1
ATOM 4460 N N . PHE C 1 170 ? 20.658 -12.213 31.213 1.00 28.86 352 PHE C N 1
ATOM 4461 C CA . PHE C 1 170 ? 19.973 -11.596 32.364 1.00 28.23 352 PHE C CA 1
ATOM 4462 C C . PHE C 1 170 ? 20.769 -11.933 33.610 1.00 28.55 352 PHE C C 1
ATOM 4463 O O . PHE C 1 170 ? 20.963 -13.120 33.874 1.00 29.41 352 PHE C O 1
ATOM 4471 N N . THR C 1 171 ? 21.195 -10.919 34.353 1.00 27.58 353 THR C N 1
ATOM 4472 C CA . THR C 1 171 ? 21.986 -11.077 35.602 1.00 28.31 353 THR C CA 1
ATOM 4473 C C . THR C 1 171 ? 21.399 -10.178 36.694 1.00 27.49 353 THR C C 1
ATOM 4474 O O . THR C 1 171 ? 20.754 -9.143 36.384 1.00 26.02 353 THR C O 1
ATOM 4478 N N . TRP C 1 172 ? 21.602 -10.562 37.938 1.00 27.64 354 TRP C N 1
ATOM 4479 C CA . TRP C 1 172 ? 21.164 -9.779 39.101 1.00 28.43 354 TRP C CA 1
ATOM 4480 C C . TRP C 1 172 ? 22.188 -9.960 40.194 1.00 31.11 354 TRP C C 1
ATOM 4481 O O . TRP C 1 172 ? 22.822 -10.988 40.215 1.00 32.12 354 TRP C O 1
ATOM 4492 N N . ALA C 1 173 ? 22.346 -8.955 41.033 1.00 32.74 355 ALA C N 1
ATOM 4493 C CA . ALA C 1 173 ? 23.238 -8.977 42.211 1.00 35.23 355 ALA C CA 1
ATOM 4494 C C . ALA C 1 173 ? 22.403 -9.255 43.466 1.00 36.06 355 ALA C C 1
ATOM 4495 O O . ALA C 1 173 ? 22.930 -9.855 44.417 1.00 35.27 355 ALA C O 1
ATOM 4497 N N . LYS C 1 174 ? 21.121 -8.884 43.452 1.00 35.80 356 LYS C N 1
ATOM 4498 C CA . LYS C 1 174 ? 20.249 -9.016 44.647 1.00 37.74 356 LYS C CA 1
ATOM 4499 C C . LYS C 1 174 ? 19.953 -10.487 44.895 1.00 37.70 356 LYS C C 1
ATOM 4500 O O . LYS C 1 174 ? 20.060 -11.303 43.963 1.00 36.69 356 LYS C O 1
ATOM 4506 N N A THR C 1 175 ? 19.593 -10.809 46.131 0.50 38.72 357 THR C N 1
ATOM 4507 N N B THR C 1 175 ? 19.660 -10.814 46.143 0.50 38.30 357 THR C N 1
ATOM 4508 C CA A THR C 1 175 ? 19.191 -12.162 46.561 0.50 39.73 357 THR C CA 1
ATOM 4509 C CA B THR C 1 175 ? 19.191 -12.144 46.573 0.50 38.96 357 THR C CA 1
ATOM 4510 C C A THR C 1 175 ? 17.673 -12.293 46.397 0.50 39.15 357 THR C C 1
ATOM 4511 C C B THR C 1 175 ? 17.670 -12.190 46.342 0.50 38.43 357 THR C C 1
ATOM 4512 O O A THR C 1 175 ? 16.953 -11.826 47.283 0.50 41.05 357 THR C O 1
ATOM 4513 O O B THR C 1 175 ? 16.946 -11.487 47.063 0.50 39.89 357 THR C O 1
ATOM 4520 N N . PHE C 1 176 ? 17.231 -12.908 45.302 1.00 36.80 358 PHE C N 1
ATOM 4521 C CA . PHE C 1 176 ? 15.812 -13.186 45.002 1.00 35.10 358 PHE C CA 1
ATOM 4522 C C . PHE C 1 176 ? 15.385 -14.450 45.724 1.00 36.07 358 PHE C C 1
ATOM 4523 O O . PHE C 1 176 ? 16.197 -15.380 45.915 1.00 34.97 358 PHE C O 1
ATOM 4531 N N . GLU C 1 177 ? 14.132 -14.455 46.152 1.00 36.46 359 GLU C N 1
ATOM 4532 C CA . GLU C 1 177 ? 13.598 -15.461 47.083 1.00 38.12 359 GLU C CA 1
ATOM 4533 C C . GLU C 1 177 ? 12.259 -15.977 46.548 1.00 37.09 359 GLU C C 1
ATOM 4534 O O . GLU C 1 177 ? 11.248 -15.231 46.635 1.00 36.37 359 GLU C O 1
ATOM 4540 N N . ASN C 1 178 ? 12.273 -17.179 45.966 1.00 35.68 360 ASN C N 1
ATOM 4541 C CA . ASN C 1 178 ? 11.085 -17.875 45.419 1.00 35.58 360 ASN C CA 1
ATOM 4542 C C . ASN C 1 178 ? 10.408 -16.975 44.377 1.00 34.67 360 ASN C C 1
ATOM 4543 O O . ASN C 1 178 ? 9.215 -16.688 44.524 1.00 35.14 360 ASN C O 1
ATOM 4548 N N . LEU C 1 179 ? 11.170 -16.544 43.383 1.00 33.61 361 LEU C N 1
ATOM 4549 C CA . LEU C 1 179 ? 10.764 -15.494 42.428 1.00 33.29 361 LEU C CA 1
ATOM 4550 C C . LEU C 1 179 ? 10.848 -16.084 41.026 1.00 33.24 361 LEU C C 1
ATOM 4551 O O . LEU C 1 179 ? 11.936 -16.530 40.620 1.00 33.65 361 LEU C O 1
ATOM 4556 N N . GLN C 1 180 ? 9.715 -16.115 40.338 1.00 33.02 362 GLN C N 1
ATOM 4557 C CA . GLN C 1 180 ? 9.622 -16.598 38.963 1.00 32.62 362 GLN C CA 1
ATOM 4558 C C . GLN C 1 180 ? 10.278 -15.563 38.058 1.00 30.57 362 GLN C C 1
ATOM 4559 O O . GLN C 1 180 ? 9.918 -14.379 38.126 1.00 29.57 362 GLN C O 1
ATOM 4565 N N . PHE C 1 181 ? 11.244 -15.978 37.250 1.00 30.87 363 PHE C N 1
ATOM 4566 C CA . PHE C 1 181 ? 11.863 -15.061 36.283 1.00 30.03 363 PHE C CA 1
ATOM 4567 C C . PHE C 1 181 ? 10.789 -14.636 35.294 1.00 29.40 363 PHE C C 1
ATOM 4568 O O . PHE C 1 181 ? 10.188 -15.509 34.644 1.00 29.36 363 PHE C O 1
ATOM 4576 N N . ASP C 1 182 ? 10.522 -13.329 35.263 1.00 29.48 364 ASP C N 1
ATOM 4577 C CA . ASP C 1 182 ? 9.452 -12.714 34.439 1.00 28.64 364 ASP C CA 1
ATOM 4578 C C . ASP C 1 182 ? 9.848 -11.264 34.177 1.00 28.86 364 ASP C C 1
ATOM 4579 O O . ASP C 1 182 ? 9.585 -10.418 35.030 1.00 28.55 364 ASP C O 1
ATOM 4584 N N . SER C 1 183 ? 10.492 -10.993 33.038 1.00 27.58 365 SER C N 1
ATOM 4585 C CA . SER C 1 183 ? 11.149 -9.702 32.757 1.00 26.38 365 SER C CA 1
ATOM 4586 C C . SER C 1 183 ? 10.139 -8.729 32.152 1.00 26.14 365 SER C C 1
ATOM 4587 O O . SER C 1 183 ? 9.393 -9.127 31.261 1.00 26.18 365 SER C O 1
ATOM 4590 N N . SER C 1 184 ? 10.137 -7.492 32.638 1.00 24.53 366 SER C N 1
ATOM 4591 C CA . SER C 1 184 ? 9.502 -6.356 31.945 1.00 24.36 366 SER C CA 1
ATOM 4592 C C . SER C 1 184 ? 10.101 -6.306 30.531 1.00 23.69 366 SER C C 1
ATOM 4593 O O . SER C 1 184 ? 11.212 -6.786 30.342 1.00 23.49 366 SER C O 1
ATOM 4596 N N . SER C 1 185 ? 9.344 -5.831 29.566 1.00 22.99 367 SER C N 1
ATOM 4597 C CA . SER C 1 185 ? 9.727 -5.801 28.131 1.00 21.80 367 SER C CA 1
ATOM 4598 C C . SER C 1 185 ? 10.823 -4.771 27.912 1.00 20.80 367 SER C C 1
ATOM 4599 O O . SER C 1 185 ? 10.777 -3.691 28.518 1.00 20.75 367 SER C O 1
ATOM 4602 N N . PHE C 1 186 ? 11.750 -5.087 27.022 1.00 21.12 368 PHE C N 1
ATOM 4603 C CA . PHE C 1 186 ? 12.861 -4.195 26.669 1.00 21.89 368 PHE C CA 1
ATOM 4604 C C . PHE C 1 186 ? 12.847 -3.969 25.154 1.00 21.62 368 PHE C C 1
ATOM 4605 O O . PHE C 1 186 ? 12.723 -4.989 24.409 1.00 21.10 368 PHE C O 1
ATOM 4613 N N . THR C 1 187 ? 12.960 -2.707 24.722 1.00 21.40 369 THR C N 1
ATOM 4614 C CA . THR C 1 187 ? 13.091 -2.336 23.294 1.00 22.00 369 THR C CA 1
ATOM 4615 C C . THR C 1 187 ? 14.527 -1.892 23.016 1.00 22.17 369 THR C C 1
ATOM 4616 O O . THR C 1 187 ? 15.067 -1.104 23.798 1.00 22.86 369 THR C O 1
ATOM 4620 N N . PHE C 1 188 ? 15.105 -2.358 21.912 1.00 21.13 370 PHE C N 1
ATOM 4621 C CA . PHE C 1 188 ? 16.375 -1.843 21.396 1.00 21.33 370 PHE C CA 1
ATOM 4622 C C . PHE C 1 188 ? 16.304 -1.851 19.874 1.00 23.13 370 PHE C C 1
ATOM 4623 O O . PHE C 1 188 ? 15.349 -2.349 19.291 1.00 23.80 370 PHE C O 1
ATOM 4631 N N . SER C 1 189 ? 17.356 -1.383 19.249 1.00 22.57 371 SER C N 1
ATOM 4632 C CA . SER C 1 189 ? 17.549 -1.528 17.799 1.00 22.18 371 SER C CA 1
ATOM 4633 C C . SER C 1 189 ? 18.986 -1.944 17.554 1.00 23.03 371 SER C C 1
ATOM 4634 O O . SER C 1 189 ? 19.846 -1.883 18.512 1.00 21.89 371 SER C O 1
ATOM 4637 N N . TYR C 1 190 ? 19.238 -2.387 16.335 1.00 22.86 372 TYR C N 1
ATOM 4638 C CA . TYR C 1 190 ? 20.571 -2.694 15.821 1.00 23.48 372 TYR C CA 1
ATOM 4639 C C . TYR C 1 190 ? 20.548 -2.442 14.322 1.00 24.02 372 TYR C C 1
ATOM 4640 O O . TYR C 1 190 ? 19.459 -2.330 13.739 1.00 22.62 372 TYR C O 1
ATOM 4649 N N . ILE C 1 191 ? 21.729 -2.231 13.774 1.00 24.67 373 ILE C N 1
ATOM 4650 C CA . ILE C 1 191 ? 21.944 -2.036 12.323 1.00 26.27 373 ILE C CA 1
ATOM 4651 C C . ILE C 1 191 ? 21.727 -3.379 11.617 1.00 26.59 373 ILE C C 1
ATOM 4652 O O . ILE C 1 191 ? 22.263 -4.402 12.061 1.00 27.77 373 ILE C O 1
ATOM 4657 N N . ALA C 1 192 ? 20.903 -3.377 10.578 1.00 29.11 374 ALA C N 1
ATOM 4658 C CA . ALA C 1 192 ? 20.497 -4.586 9.835 1.00 29.72 374 ALA C CA 1
ATOM 4659 C C . ALA C 1 192 ? 21.530 -4.871 8.746 1.00 31.69 374 ALA C C 1
ATOM 4660 O O . ALA C 1 192 ? 22.028 -3.933 8.156 1.00 31.75 374 ALA C O 1
ATOM 4662 N N . GLN C 1 193 ? 21.855 -6.146 8.557 1.00 33.35 375 GLN C N 1
ATOM 4663 C CA . GLN C 1 193 ? 22.455 -6.711 7.324 1.00 36.59 375 GLN C CA 1
ATOM 4664 C C . GLN C 1 193 ? 21.477 -6.463 6.172 1.00 39.64 375 GLN C C 1
ATOM 4665 O O . GLN C 1 193 ? 20.286 -6.279 6.451 1.00 39.70 375 GLN C O 1
ATOM 4671 N N . GLU C 1 194 ? 21.932 -6.544 4.929 1.00 46.81 376 GLU C N 1
ATOM 4672 C CA . GLU C 1 194 ? 21.034 -6.734 3.745 1.00 51.85 376 GLU C CA 1
ATOM 4673 C C . GLU C 1 194 ? 21.490 -7.931 2.906 1.00 55.78 376 GLU C C 1
ATOM 4674 O O . GLU C 1 194 ? 22.649 -8.383 3.094 1.00 56.64 376 GLU C O 1
ATOM 4680 N N . ASN C 1 195 ? 20.590 -8.442 2.047 1.00 59.55 377 ASN C N 1
ATOM 4681 C CA . ASN C 1 195 ? 20.851 -9.531 1.061 1.00 64.27 377 ASN C CA 1
ATOM 4682 C C . ASN C 1 195 ? 22.007 -9.143 0.131 1.00 62.94 377 ASN C C 1
ATOM 4683 O O . ASN C 1 195 ? 22.211 -7.936 -0.066 1.00 61.12 377 ASN C O 1
#

Radius of gyration: 23.07 Å; Cα contacts (8 Å, |Δi|>4): 1651; chains: 3; bounding box: 62×66×58 Å

Secondary structure (DSSP, 8-state):
--EEEEEES-SSPPS-B-SSSTT-EEEEEEEEEETTEEEEEEEEEE-SSGGGSEETTT-TT--EEEEEEEE-TT-PBPTTSSB-STT-EEEETTEE-SSPPS--GGGSBPTTTSPPP-------GGGPPPSSTTEEEEEEEBTT-TTSEEEEEEEES--TTSSEEEEEEEE--S--EEE--BBPPEEEEEEBP--/-EEEEEES-SSPPS-B-SSSTT-EEEEEEEEEETTEEEEEEEEEE-SSGGGSEETTT-TT--EEEEEEEE-TT-PBPTTSSB-STT-EEEETTEE-SS--S--GGGSBPTTTSPPP-------TTTPPPSSTTEEEEEEEBTT-TTSEEEEEEEES--TTSSEEEEEEEE--S--EEE--BBPPEEEEEEBP--/-EEEEEEES-SSPPS-B-SSSTT-EEEEEEEEEETTEEEEEEEEEE-SSGGGSEETTT-TT--EEEEEEEE-TT-PBPTTSSB-STT-EEEETTEE-SSPPS--GGGSBPTTTSPPP-S---S-GGGPPPSSTTEEEEEEEBTT-TTSEEEEEEEES--TTSSEEEEEEEE--S--EEE--BBPPEEEEEEBP--

Sequence (584 aa):
HDDRRTLWTTPDPSPNCTIDEERDSKLTLVLTKCCGSQILANVSLLVVKGKFSNINNNTNPTDKKITVKLLFNEKGVLMDSSSLKKEYWNYRNDNSTVSQAYDNAVPFMPNIKAYPKPTTDTSAKPEDKKSAAKRYIVSNVYIGGLPDKTVVITIKLNAETESAYSMTFEFTWAKTFENLQFDSSSFTFSYIAQENDDRRTLWTTPDPSPNCTIDEERRDSKLTLVLTKCCGSQILANVSLLVVKGKFSNINNNTNPTDKKITVKLLFNEKGVLMDSSSLKKEYWNYRNDNSTVSQAYDNAVPFMPNIKAYPKPTTDTSAKPEDKKSAAKRYIVSNVYIGGLPDKTVVITIKLNAETESAYSMTFEFTWAKTFENLQFDSSSFTFSYIAQENHDDRRRTLWTTPDPSPNCTIDEERDSKLTLVLTKCCGSQILANVSLLVVKGKFSNINNNTNPTDKKITVKLLFNEKGVLMDSSSLKKEYWNYRNDNSTVSQAYDNAVPFMPNIKAYPKPTTDTSAKPEDKKSAAKRYIVSNVYIGGLPDKTVVITIKLNAETESAYSMTFEFTWAKTTFENLQFDSSSFTFSYIAQEN

Foldseek 3Di:
DFALQKFWQFQDHQLFFAFDDDSQKDWTWIWGDPDQKTKIKIKMFGNDDCQQFPFCVVVVPPFKTKFKFFAAQQRQTDPPGRGHQPFRATDDPRGHDPDRDRHDQQRFFACVQAPADDPDPPPPPVPDDDPPSQWDWDWWAAVSDPVRTWIWIWGWNDDPVHPIMIMTMIGDDDGDHGGGRITDMDIDMHGGGDD/DALQKFWQFQDHQLFFAFPDDSQKDWTWIWGDPDQKTKIKIKMFGNDDDQQFPFCVVVVPPFKTKFKFFAAQQRQTDPPGRGHRPFRAGDDPRGHDPDGDRHDQQRFFACVQAPADDPDPDPPPVPDDDPPSQWDWDWWAQVNPPVRTWIWIWGWNDDDVHNIMIMIMIGDDDRDGRGTRITDMDIDMHGGGDD/DFALQKFWQFQDHQQFFAFPDQSQKDWTWIWGDPDQKTKIKIKMFGNDDDQQFPFCVVVVPPFKTKFKFFAAPQRQTDPPGRGHQPFGATDDPRGHDPDGDRHDQQRFFACVQAPEDDPDPVDPVVPDDDPPSQWDWDWWAQVSDPVRTWIWIWGWNHDPVHRIMIMIMIGDPDRDRGGTRITDMDIDMHGGGDD

Nearest PDB structures (foldseek):
  8oft-assembly1_B  TM=9.971E-01  e=1.775E-37  Human adenovirus 32
  6stu-assembly1_C  TM=9.854E-01  e=6.333E-29  Human adenovirus 30
  8ofp-assembly2_F  TM=9.717E-01  e=7.546E-30  Human adenovirus 24
  6qpn-assembly1_A  TM=9.712E-01  e=6.688E-29  Human adenovirus 49
  6qpo-assembly1_C  TM=9.749E-01  e=1.154E-28  Human adenovirus 49

Solvent-accessible surface area: 23646 Å² total; per-residue (Å²): 208,61,23,154,100,0,0,2,0,14,0,87,7,79,45,11,0,40,32,86,86,102,80,1,0,40,0,5,0,0,0,1,32,12,39,2,0,0,0,0,3,2,5,2,11,0,8,80,26,92,12,25,78,1,22,6,94,99,58,85,127,12,53,115,2,46,0,80,0,2,0,39,122,86,0,29,4,64,124,69,10,17,4,61,90,112,126,7,6,9,39,48,94,49,50,14,31,123,142,82,25,101,36,0,13,28,2,0,0,2,58,101,3,2,38,66,68,114,137,96,133,97,73,146,100,82,89,115,105,20,56,0,23,24,37,13,6,31,44,3,23,2,17,4,83,77,72,55,38,0,35,1,11,0,61,1,1,18,33,115,113,5,31,20,0,0,6,0,47,1,36,12,96,102,72,2,122,88,32,33,0,10,1,1,7,28,26,2,1,0,1,4,25,59,130,128,22,150,176,0,0,2,0,15,0,60,8,74,46,11,0,34,36,88,82,99,88,0,0,35,0,4,0,0,0,1,39,5,22,3,0,0,0,0,3,1,6,2,11,0,8,64,27,79,13,28,78,0,18,7,94,97,60,85,126,14,56,113,1,43,0,76,0,2,0,36,122,98,0,31,3,63,123,76,10,17,4,57,82,103,127,8,5,8,40,46,93,42,43,19,21,130,147,84,20,110,49,0,15,24,2,0,0,1,52,103,3,2,43,70,68,94,142,82,150,51,105,122,62,89,80,85,120,23,47,0,23,23,38,13,7,29,43,2,21,3,17,5,86,75,74,55,39,0,34,0,19,0,52,1,0,18,25,108,107,6,29,19,1,0,5,0,44,1,40,11,96,99,78,2,117,92,32,33,0,10,1,0,7,27,28,2,1,0,1,4,24,63,142,191,93,22,176,121,0,0,2,0,14,1,89,7,77,51,12,0,28,35,82,79,111,87,0,0,46,0,4,0,0,0,0,31,3,27,3,0,0,0,0,2,2,4,2,11,0,3,68,26,74,15,12,73,0,22,5,104,101,56,80,128,14,50,111,1,43,0,78,0,8,0,28,116,89,0,28,4,63,116,87,4,15,3,43,88,111,129,8,7,10,36,49,87,48,51,15,29,116,136,84,24,115,51,0,15,23,2,0,0,2,50,103,2,3,42,71,66,111,155,84,135,107,41,132,99,75,72,103,144,19,61,0,25,23,36,10,7,30,44,3,20,2,17,5,84,78,75,54,38,0,35,1,18,0,54,1,0,20,23,103,122,6,29,20,0,0,5,0,40,1,35,12,96,104,92,3,122,89,33,26,0,7,1,1,7,29,26,1,1,1,1,5,23,60,134